Protein AF-A0A6G6WXG8-F1 (afdb_monomer_lite)

Foldseek 3Di:
DDPVLLVVLLVVQLPPPLQDPLQDSLNSSVLLSLQLVVCVVPDDSVCSNVVSNVLSNLLSCQQVPPPPDPAPHHLDHDAPDDDDPVLVVVVNVPSSLSSLLSSLLCSVPVCLSDPVCRQLSSLFSNLLQLLLSCLFPQQAPVPQQLEAALVVQVPDDDDLVRHLFDAAPVLRQQWDDDDSHNDKIFGDDPPPDDRQLVVNLVSSSDHDPRNVRHGHDAFQLSSLSSSLVSCSRFQPSRLQSSLQCVVDVQASIRGRCVVPVQADRRRHGQPDPQDQKHKDFAFQLSDGRSKWWKFAWFQCCCQLQVVDDPRTFTWTFRHQFSSDLCDQRGTWTGTRNDNHTGRSNVVRVQSLLVQQQSLQVVLFVLVVVLVCVLVVNPPADPVQWDWDWDWDQDPVGDTFIKIKIKGQAKDKGANSNDDDDPPDDGDIDIDRTFMKMDGVVQQKIWTADPPQRDPVSDVVVPPSSTNIKHFQDDDDDDSRSSPLQRIWGWGQGPLARDIDTHSQLPDPPRHGDGDDPVSTRPPGTDDPDSPRSGHTIMRGDSDPDPVNVVSSCSSRSGPD

Secondary structure (DSSP, 8-state):
--HHHHHHHHHHHHT-TTS-TTS-HHHHHHHHHHHHHHHTTTS-HHHHHHHHHHHHHHHHHHHS--TTS--S-STTPPPSS---HHHHHHHTT-HHHHHHHHHHHHHH-GGGGSGGGHHHHHHHHHHHHHHHHHIIIIISSGGGSSEE-GGG-TT----SSS-SSB--GGGTTTEEE-SSSS--EEE---TTS---HHHHHHGGG---SSGGGSEE--HHHHHHHHHHHHGGGSTTHHHHHHHHHTT-TTTT-B--TTT-TT--GGG--TT-TT-SEEEEEE-GGG--TT-EEEEEPPTTHHHH-TT-S-SEEEEEEEE-TTS-TTSTTS-EEEETT-SS-B-HHHHHHHHHHHHHHHHHHHHHHHHHHHHHHHTTS-SS-GGGEEEEEEEEE-TTS-EEEEEEEEE---EEEE-SSSPPPTTSPPPEEEES-EEEEEEGGGTEEEEPPTT--SHHHHHHH-TTSSEEEEE-S---SGGGGG-GGGEEEEEE-TTTSSEEEE-TT-SGGGPPPPP-GGGS-SS-B--SSTT-SSEEEEEE-----HHHHHHHHHTTSS--

pLDDT: mean 89.08, std 9.15, range [48.41, 98.25]

Radius of gyration: 27.1 Å; chains: 1; bounding box: 72×54×83 Å

Structure (mmCIF, N/CA/C/O backbone):
data_AF-A0A6G6WXG8-F1
#
_entry.id   AF-A0A6G6WXG8-F1
#
loop_
_atom_site.group_PDB
_atom_site.id
_atom_site.type_symbol
_atom_site.label_atom_id
_atom_site.label_alt_id
_atom_site.label_comp_id
_atom_site.label_asym_id
_atom_site.la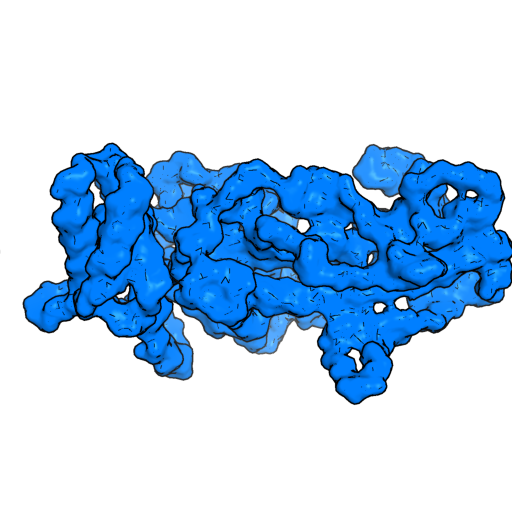bel_entity_id
_atom_site.label_seq_id
_atom_site.pdbx_PDB_ins_code
_atom_site.Cartn_x
_atom_site.Cartn_y
_atom_site.Cartn_z
_atom_site.occupancy
_atom_site.B_iso_or_equiv
_atom_site.auth_seq_id
_atom_site.auth_comp_id
_atom_site.auth_asym_id
_atom_site.auth_atom_id
_atom_site.pdbx_PDB_model_num
ATOM 1 N N . MET A 1 1 ? -34.156 3.668 4.119 1.00 85.31 1 MET A N 1
ATOM 2 C CA . MET A 1 1 ? -34.151 5.116 4.406 1.00 85.31 1 MET A CA 1
ATOM 3 C C . MET A 1 1 ? -34.259 5.897 3.103 1.00 85.31 1 MET A C 1
ATOM 5 O O . MET A 1 1 ? -33.515 5.619 2.166 1.00 85.31 1 MET A O 1
ATOM 9 N N . ASP A 1 2 ? -35.180 6.856 3.045 1.00 89.88 2 ASP A N 1
ATOM 10 C CA . ASP A 1 2 ? -35.321 7.792 1.924 1.00 89.88 2 ASP A CA 1
ATOM 11 C C . ASP A 1 2 ? -34.064 8.678 1.736 1.00 89.88 2 ASP A C 1
ATOM 13 O O . ASP A 1 2 ? -33.467 9.156 2.705 1.00 89.88 2 ASP A O 1
ATOM 17 N N . LYS A 1 3 ? -33.656 8.925 0.480 1.00 92.44 3 LYS A N 1
ATOM 18 C CA . LYS A 1 3 ? -32.453 9.719 0.153 1.00 92.44 3 LYS A CA 1
ATOM 19 C C . LYS A 1 3 ? -32.582 11.172 0.611 1.00 92.44 3 LYS A C 1
ATOM 21 O O . LYS A 1 3 ? -31.589 11.754 1.053 1.00 92.44 3 LYS A O 1
ATOM 26 N N . LYS A 1 4 ? -33.782 11.758 0.507 1.00 94.19 4 LYS A N 1
ATOM 27 C CA . LYS A 1 4 ? -34.027 13.144 0.927 1.00 94.19 4 LYS A CA 1
ATOM 28 C C . LYS A 1 4 ? -33.955 13.251 2.449 1.00 94.19 4 LYS A C 1
ATOM 30 O O . LYS A 1 4 ? -33.238 14.118 2.942 1.00 94.19 4 LYS A O 1
ATOM 35 N N . LEU A 1 5 ? -34.585 12.324 3.175 1.00 93.50 5 LEU A N 1
ATOM 36 C CA . LEU A 1 5 ? -34.457 12.224 4.631 1.00 93.50 5 LEU A CA 1
ATOM 37 C C . LEU A 1 5 ? -32.989 12.107 5.067 1.00 93.50 5 LEU A C 1
ATOM 39 O O . LEU A 1 5 ? -32.547 12.892 5.906 1.00 93.50 5 LEU A O 1
ATOM 43 N N . ARG A 1 6 ? -32.208 11.199 4.459 1.00 95.56 6 ARG A N 1
ATOM 44 C CA . ARG A 1 6 ? -30.771 11.049 4.754 1.00 95.56 6 ARG A CA 1
ATOM 45 C C . ARG A 1 6 ? -30.021 12.369 4.580 1.00 95.56 6 ARG A C 1
ATOM 47 O O . ARG A 1 6 ? -29.302 12.784 5.483 1.00 95.56 6 ARG A O 1
ATOM 54 N N . ALA A 1 7 ? -30.194 13.040 3.440 1.00 96.12 7 ALA A N 1
ATOM 55 C CA . ALA A 1 7 ? -29.522 14.308 3.159 1.00 96.12 7 ALA A CA 1
ATOM 56 C C . ALA A 1 7 ? -29.902 15.404 4.172 1.00 96.12 7 ALA A C 1
ATOM 58 O O . ALA A 1 7 ? -29.026 16.119 4.660 1.00 96.12 7 ALA A O 1
ATOM 59 N N . THR A 1 8 ? -31.185 15.499 4.537 1.00 96.69 8 THR A N 1
ATOM 60 C CA . THR A 1 8 ? -31.667 16.437 5.560 1.00 96.69 8 THR A CA 1
ATOM 61 C C . THR A 1 8 ? -31.042 16.157 6.925 1.00 96.69 8 THR A C 1
ATOM 63 O O . THR A 1 8 ? -30.572 17.089 7.577 1.00 96.69 8 THR A O 1
ATOM 66 N N . LEU A 1 9 ? -30.996 14.893 7.357 1.00 96.75 9 LEU A N 1
ATOM 67 C CA . LEU A 1 9 ? -30.418 14.524 8.650 1.00 96.75 9 LEU A CA 1
ATOM 68 C C . LEU A 1 9 ? -28.903 14.741 8.691 1.00 96.75 9 LEU A C 1
ATOM 70 O O . LEU A 1 9 ? -28.409 15.280 9.679 1.00 96.75 9 LEU A O 1
ATOM 74 N N . VAL A 1 10 ? -28.179 14.409 7.616 1.00 97.12 10 VAL A N 1
ATOM 75 C CA . VAL A 1 10 ? -26.739 14.697 7.505 1.00 97.12 10 VAL A CA 1
ATOM 76 C C . VAL A 1 10 ? -26.479 16.190 7.660 1.00 97.12 10 VAL A C 1
ATOM 78 O O . VAL A 1 10 ? -25.696 16.570 8.524 1.00 97.12 10 VAL A O 1
ATOM 81 N N . ALA A 1 11 ? -27.173 17.037 6.894 1.00 96.19 11 ALA A N 1
ATOM 82 C CA . ALA A 1 11 ? -26.998 18.487 6.963 1.00 96.19 11 ALA A CA 1
ATOM 83 C C . ALA A 1 11 ? -27.359 19.063 8.342 1.00 96.19 11 ALA A C 1
ATOM 85 O O . ALA A 1 11 ? -26.694 19.974 8.830 1.00 96.19 11 ALA A O 1
ATOM 86 N N . LYS A 1 12 ? -28.404 18.526 8.984 1.00 95.56 12 LYS A N 1
ATOM 87 C CA . LYS A 1 12 ? -28.877 18.980 10.298 1.00 95.56 12 LYS A CA 1
ATOM 88 C C . LYS A 1 12 ? -27.927 18.594 11.430 1.00 95.56 12 LYS A C 1
ATOM 90 O O . LYS A 1 12 ? -27.700 19.400 12.328 1.00 95.56 12 LYS A O 1
ATOM 95 N N . LEU A 1 13 ? -27.425 17.361 11.433 1.00 95.88 13 LEU A N 1
ATOM 96 C CA . LEU A 1 13 ? -26.628 16.836 12.543 1.00 95.88 13 LEU A CA 1
ATOM 97 C C . LEU A 1 13 ? -25.137 17.167 12.398 1.00 95.88 13 LEU A C 1
ATOM 99 O O . LEU A 1 13 ? -24.476 17.338 13.413 1.00 95.88 13 LEU A O 1
ATOM 103 N N . SER A 1 14 ? -24.597 17.315 11.183 1.00 94.56 14 SER A N 1
ATOM 104 C CA . SER A 1 14 ? -23.160 17.581 10.973 1.00 94.56 14 SER A CA 1
ATOM 105 C C . SER A 1 14 ? -22.707 18.980 11.412 1.00 94.56 14 SER A C 1
ATOM 107 O O . SER A 1 14 ? -21.528 19.193 11.698 1.00 94.56 14 SER A O 1
ATOM 109 N N . VAL A 1 15 ? -23.635 19.937 11.490 1.00 91.44 15 VAL A N 1
ATOM 110 C CA . VAL A 1 15 ? -23.384 21.312 11.957 1.00 91.44 15 VAL A CA 1
ATOM 111 C C . VAL A 1 15 ? -23.604 21.488 13.460 1.00 91.44 15 VAL A C 1
ATOM 113 O O . VAL A 1 15 ? -23.505 22.605 13.969 1.00 91.44 15 VAL A O 1
ATOM 116 N N . ASP A 1 16 ? -23.908 20.406 14.182 1.00 84.00 16 ASP A N 1
ATOM 117 C CA . ASP A 1 16 ? -24.093 20.457 15.627 1.00 84.00 16 ASP A CA 1
ATOM 118 C C . ASP A 1 16 ? -22.809 20.976 16.298 1.00 84.00 16 ASP A C 1
ATOM 120 O O . ASP A 1 16 ? -21.704 20.474 16.065 1.00 84.00 16 ASP A O 1
ATOM 124 N N . LYS A 1 17 ? -22.955 22.004 17.144 1.00 82.62 17 LYS A N 1
ATOM 125 C CA . LYS A 1 17 ? -21.845 22.621 17.889 1.00 82.62 17 LYS A CA 1
ATOM 126 C C . LYS A 1 17 ? -21.168 21.644 18.850 1.00 82.62 17 LYS A C 1
ATOM 128 O O . LYS A 1 17 ? -20.107 21.962 19.374 1.00 82.62 17 LYS A O 1
ATOM 133 N N . LYS A 1 18 ? -21.778 20.482 19.090 1.00 82.56 18 LYS A N 1
ATOM 134 C CA . LYS A 1 18 ? -21.194 19.403 19.880 1.00 82.56 18 LYS A CA 1
ATOM 135 C C . LYS A 1 18 ? -20.029 18.703 19.194 1.00 82.56 18 LYS A C 1
ATOM 137 O O . LYS A 1 18 ? -19.274 18.058 19.895 1.00 82.56 18 LYS A O 1
ATOM 142 N N . PHE A 1 19 ? -19.844 18.793 17.880 1.00 91.31 19 PHE A N 1
ATOM 143 C CA . PHE A 1 19 ? -18.628 18.235 17.285 1.00 91.31 19 PHE A CA 1
ATOM 144 C C . PHE A 1 19 ? -17.387 19.032 17.697 1.00 91.31 19 PHE A C 1
ATOM 146 O O . PHE A 1 19 ? -17.404 20.264 17.711 1.00 91.31 19 PHE A O 1
ATOM 153 N N . ASP A 1 20 ? -16.283 18.324 17.935 1.00 90.62 20 ASP A N 1
ATOM 154 C CA . ASP A 1 20 ? -14.981 18.950 18.164 1.00 90.62 20 ASP A CA 1
ATOM 155 C C . ASP A 1 20 ? -14.579 19.808 16.951 1.00 90.62 20 ASP A C 1
ATOM 157 O O . ASP A 1 20 ? -14.763 19.419 15.790 1.00 90.62 20 ASP A O 1
ATOM 161 N N . SER A 1 21 ? -14.060 21.008 17.216 1.00 89.19 21 SER A N 1
ATOM 162 C CA . SER A 1 21 ? -13.708 21.994 16.190 1.00 89.19 21 SER A CA 1
ATOM 163 C C . SER A 1 21 ? -12.593 21.529 15.255 1.00 89.19 21 SER A C 1
ATOM 165 O O . SER A 1 21 ? -12.547 21.982 14.113 1.00 89.19 21 SER A O 1
ATOM 167 N N . THR A 1 22 ? -11.740 20.605 15.699 1.00 89.75 22 THR A N 1
ATOM 168 C CA . THR A 1 22 ? -10.679 20.001 14.880 1.00 89.75 22 THR A CA 1
ATOM 169 C C . THR A 1 22 ? -11.221 18.965 13.893 1.00 89.75 22 THR A C 1
ATOM 171 O O . THR A 1 22 ? -10.592 18.698 12.869 1.00 89.75 22 THR A O 1
ATOM 174 N N . TYR A 1 23 ? -12.418 18.419 14.136 1.00 93.12 23 TYR A N 1
ATOM 175 C CA . TYR A 1 23 ? -13.069 17.500 13.210 1.00 93.12 23 TYR A CA 1
ATOM 176 C C . TYR A 1 23 ? -13.749 18.291 12.092 1.00 93.12 23 TYR A C 1
ATOM 178 O O . TYR A 1 23 ? -14.739 18.985 12.327 1.00 93.12 23 TYR A O 1
ATOM 186 N N . SER A 1 24 ? -13.211 18.217 10.874 1.00 92.31 24 SER A N 1
ATOM 187 C CA . SER A 1 24 ? -13.678 19.024 9.739 1.00 92.31 24 SER A CA 1
ATOM 188 C C . SER A 1 24 ? -15.162 18.797 9.416 1.00 92.31 24 SER A C 1
ATOM 190 O O . SER A 1 24 ? -15.701 17.713 9.632 1.00 92.31 24 SER A O 1
ATOM 192 N N . VAL A 1 25 ? -15.833 19.795 8.824 1.00 93.44 25 VAL A N 1
ATOM 193 C CA . VAL A 1 25 ? -17.248 19.670 8.405 1.00 93.44 25 VAL A CA 1
ATOM 194 C C . VAL A 1 25 ? -17.463 18.453 7.498 1.00 93.44 25 VAL A C 1
ATOM 196 O O . VAL A 1 25 ? -18.435 17.726 7.672 1.00 93.44 25 VAL A O 1
ATOM 199 N N . LYS A 1 26 ? -16.528 18.175 6.580 1.00 94.06 26 LYS A N 1
ATOM 200 C CA . LYS A 1 26 ? -16.599 17.000 5.698 1.00 94.06 26 LYS A CA 1
ATOM 201 C C . LYS A 1 26 ? -16.492 15.683 6.452 1.00 94.06 26 LYS A C 1
ATOM 203 O O . LYS A 1 26 ? -17.232 14.751 6.149 1.00 94.06 26 LYS A O 1
ATOM 208 N N . ASN A 1 27 ? -15.651 15.630 7.475 1.00 95.44 27 ASN A N 1
ATOM 209 C CA . ASN A 1 27 ? -15.571 14.465 8.339 1.00 95.44 27 ASN A CA 1
ATOM 210 C C . ASN A 1 27 ? -16.834 14.296 9.207 1.00 95.44 27 ASN A C 1
ATOM 212 O O . ASN A 1 27 ? -17.300 13.174 9.377 1.00 95.44 27 ASN A O 1
ATOM 216 N N . ARG A 1 28 ? -17.456 15.388 9.677 1.00 96.69 28 ARG A N 1
ATOM 217 C CA . ARG A 1 28 ? -18.747 15.343 10.397 1.00 96.69 28 ARG A CA 1
ATOM 218 C C . ARG A 1 28 ? -19.883 14.833 9.517 1.00 96.69 28 ARG A C 1
ATOM 220 O O . ARG A 1 28 ? -20.646 13.973 9.945 1.00 96.69 28 ARG A O 1
ATOM 227 N N . GLU A 1 29 ? -19.995 15.354 8.293 1.00 96.56 29 GLU A N 1
ATOM 228 C CA . GLU A 1 29 ? -20.978 14.900 7.299 1.00 96.56 29 GLU A CA 1
ATOM 229 C C . GLU A 1 29 ? -20.833 13.398 7.031 1.00 96.56 29 GLU A C 1
ATOM 231 O O . GLU A 1 29 ? -21.829 12.673 7.034 1.00 96.56 29 GLU A O 1
ATOM 236 N N . TRP A 1 30 ? -19.592 12.933 6.853 1.00 96.62 30 TRP A N 1
ATOM 237 C CA . TRP A 1 30 ? -19.285 11.516 6.691 1.00 96.62 30 TRP A CA 1
ATOM 238 C C . TRP A 1 30 ? -19.704 10.690 7.910 1.00 96.62 30 TRP A C 1
ATOM 240 O O . TRP A 1 30 ? -20.449 9.727 7.753 1.00 96.62 30 TRP A O 1
ATOM 250 N N . PHE A 1 31 ? -19.288 11.091 9.115 1.00 97.69 31 PHE A N 1
ATOM 251 C CA . PHE A 1 31 ? -19.588 10.365 10.350 1.00 97.69 31 PHE A CA 1
ATOM 252 C C . PHE A 1 31 ? -21.096 10.200 10.548 1.00 97.69 31 PHE A C 1
ATOM 254 O O . PHE A 1 31 ? -21.579 9.092 10.769 1.00 97.69 31 PHE A O 1
ATOM 261 N N . VAL A 1 32 ? -21.859 11.290 10.411 1.00 97.69 32 VAL A N 1
ATOM 262 C CA . VAL A 1 32 ? -23.323 11.241 10.513 1.00 97.69 32 VAL A CA 1
ATOM 263 C C . VAL A 1 32 ? -23.913 10.330 9.436 1.00 97.69 32 VAL A C 1
ATOM 265 O O . VAL A 1 32 ? -24.820 9.555 9.730 1.00 97.69 32 VAL A O 1
ATOM 268 N N . GLY A 1 33 ? -23.401 10.400 8.205 1.00 97.00 33 GLY A N 1
ATOM 269 C CA . GLY A 1 33 ? -23.805 9.507 7.121 1.00 97.00 33 GLY A CA 1
ATOM 270 C C . GLY A 1 33 ? -23.612 8.033 7.479 1.00 97.00 33 GLY A C 1
ATOM 271 O O . GLY A 1 33 ? -24.570 7.270 7.394 1.00 97.00 33 GLY A O 1
ATOM 272 N N . ALA A 1 34 ? -22.421 7.662 7.955 1.00 96.38 34 ALA A N 1
ATOM 273 C CA . ALA A 1 34 ? -22.091 6.297 8.362 1.00 96.38 34 ALA A CA 1
ATOM 274 C C . ALA A 1 34 ? -22.988 5.799 9.511 1.00 96.38 34 ALA A C 1
ATOM 276 O O . ALA A 1 34 ? -23.505 4.684 9.460 1.00 96.38 34 ALA A O 1
ATOM 277 N N . VAL A 1 35 ? -23.248 6.649 10.513 1.00 97.38 35 VAL A N 1
ATOM 278 C CA . VAL A 1 35 ? -24.170 6.333 11.618 1.00 97.38 35 VAL A CA 1
ATOM 279 C C . VAL A 1 35 ? -25.585 6.070 11.103 1.00 97.38 35 VAL A C 1
ATOM 281 O O . VAL A 1 35 ? -26.215 5.091 11.502 1.00 97.38 35 VAL A O 1
ATOM 284 N N . LEU A 1 36 ? -26.097 6.924 10.214 1.00 97.38 36 LEU A N 1
ATOM 285 C CA . LEU A 1 36 ? -27.433 6.755 9.641 1.00 97.38 36 LEU A CA 1
ATOM 286 C C . LEU A 1 36 ? -27.533 5.479 8.803 1.00 97.38 36 LEU A C 1
ATOM 288 O O . LEU A 1 36 ? -28.533 4.773 8.909 1.00 97.38 36 LEU A O 1
ATOM 292 N N . ASP A 1 37 ? -26.508 5.170 8.009 1.00 95.12 37 ASP A N 1
ATOM 293 C CA . ASP A 1 37 ? -26.482 3.974 7.167 1.00 95.12 37 ASP A CA 1
ATOM 294 C C . ASP A 1 37 ? -26.477 2.694 8.024 1.00 95.12 37 ASP A C 1
ATOM 296 O O . ASP A 1 37 ? -27.242 1.769 7.749 1.00 95.12 37 ASP A O 1
ATOM 300 N N . ALA A 1 38 ? -25.720 2.675 9.126 1.00 94.44 38 ALA A N 1
ATOM 301 C CA . ALA A 1 38 ? -25.723 1.567 10.082 1.00 94.44 38 ALA A CA 1
ATOM 302 C C . ALA A 1 38 ? -27.062 1.424 10.840 1.00 94.44 38 ALA A C 1
ATOM 304 O O . ALA A 1 38 ? -27.543 0.311 11.068 1.00 94.44 38 ALA A O 1
ATOM 305 N N . LEU A 1 39 ? -27.707 2.536 11.215 1.00 96.06 39 LEU A N 1
ATOM 306 C CA . LEU A 1 39 ? -28.997 2.517 11.919 1.00 96.06 39 LEU A CA 1
ATOM 307 C C . LEU A 1 39 ? -30.181 2.174 11.009 1.00 96.06 39 LEU A C 1
ATOM 309 O O . LEU A 1 39 ? -31.173 1.625 11.494 1.00 96.06 39 LEU A O 1
ATOM 313 N N . ALA A 1 40 ? -30.095 2.475 9.710 1.00 93.12 40 ALA A N 1
ATOM 314 C CA . ALA A 1 40 ? -31.187 2.292 8.755 1.00 93.12 40 ALA A CA 1
ATOM 315 C C . ALA A 1 40 ? -31.670 0.836 8.645 1.00 93.12 40 ALA A C 1
ATOM 317 O O . ALA A 1 40 ? -32.821 0.607 8.278 1.00 93.12 40 ALA A O 1
ATOM 318 N N . ALA A 1 41 ? -30.823 -0.140 8.984 1.00 89.19 41 ALA A N 1
ATOM 319 C CA . ALA A 1 41 ? -31.187 -1.556 8.991 1.00 89.19 41 ALA A CA 1
ATOM 320 C C . ALA A 1 41 ? -32.028 -1.978 10.214 1.00 89.19 41 ALA A C 1
ATOM 322 O O . ALA A 1 41 ? -32.664 -3.027 10.185 1.00 89.19 41 ALA A O 1
ATOM 323 N N . THR A 1 42 ? -32.023 -1.197 11.299 1.00 92.25 42 THR A N 1
ATOM 324 C CA . THR A 1 42 ? -32.548 -1.623 12.615 1.00 92.25 42 THR A CA 1
ATOM 325 C C . THR A 1 42 ? -33.467 -0.601 13.285 1.00 92.25 42 THR A C 1
ATOM 327 O O . THR A 1 42 ? -33.960 -0.825 14.392 1.00 92.25 42 THR A O 1
ATOM 330 N N . THR A 1 43 ? -33.691 0.552 12.655 1.00 93.31 43 THR A N 1
ATOM 331 C CA . THR A 1 43 ? -34.412 1.682 13.250 1.00 93.31 43 THR A CA 1
ATOM 332 C C . THR A 1 43 ? -35.414 2.257 12.257 1.00 93.31 43 THR A C 1
ATOM 334 O O . THR A 1 43 ? -35.076 2.485 11.099 1.00 93.31 43 THR A O 1
ATOM 337 N N . SER A 1 44 ? -36.643 2.516 12.714 1.00 91.44 44 SER A N 1
ATOM 338 C CA . SER A 1 44 ? -37.672 3.171 11.902 1.00 91.44 44 SER A CA 1
ATOM 339 C C . SER A 1 44 ? -37.280 4.606 11.550 1.00 91.44 44 SER A C 1
ATOM 341 O O . SER A 1 44 ? -36.635 5.287 12.348 1.00 91.44 44 SER A O 1
ATOM 343 N N . ASP A 1 45 ? -37.750 5.109 10.405 1.00 89.88 45 ASP A N 1
ATOM 344 C CA . ASP A 1 45 ? -37.447 6.472 9.943 1.00 89.88 45 ASP A CA 1
ATOM 345 C C . ASP A 1 45 ? -37.779 7.552 10.996 1.00 89.88 45 ASP A C 1
ATOM 347 O O . ASP A 1 45 ? -37.012 8.495 11.184 1.00 89.88 45 ASP A O 1
ATOM 351 N N . SER A 1 46 ? -38.865 7.375 11.759 1.00 90.25 46 SER A N 1
ATOM 352 C CA . SER A 1 46 ? -39.265 8.276 12.853 1.00 90.25 46 SER A CA 1
ATOM 353 C C . SER A 1 46 ? -38.298 8.295 14.046 1.00 90.25 46 SER A C 1
ATOM 355 O O . SER A 1 46 ? -38.248 9.283 14.775 1.00 90.25 46 SER A O 1
ATOM 357 N N . GLY A 1 47 ? -37.526 7.224 14.254 1.00 94.06 47 GLY A N 1
ATOM 358 C CA . GLY A 1 47 ? -36.549 7.097 15.338 1.00 94.06 47 GLY A CA 1
ATOM 359 C C . GLY A 1 47 ? -35.106 7.405 14.927 1.00 94.06 47 GLY A C 1
ATOM 360 O O . GLY A 1 47 ? -34.255 7.569 15.805 1.00 94.06 47 GLY A O 1
ATOM 361 N N . LEU A 1 48 ? -34.815 7.491 13.621 1.00 94.94 48 LEU A N 1
ATOM 362 C CA . LEU A 1 48 ? -33.449 7.650 13.107 1.00 94.94 48 LEU A CA 1
ATOM 363 C C . LEU A 1 48 ? -32.769 8.914 13.627 1.00 94.94 48 LEU A C 1
ATOM 365 O O . LEU A 1 48 ? -31.632 8.837 14.086 1.00 94.94 48 LEU A O 1
ATOM 369 N N . GLU A 1 49 ? -33.454 10.062 13.605 1.00 95.88 49 GLU A N 1
ATOM 370 C CA . GLU A 1 49 ? -32.853 11.316 14.073 1.00 95.88 49 GLU A CA 1
ATOM 371 C C . GLU A 1 49 ? -32.448 11.227 15.549 1.00 95.88 49 GLU A C 1
ATOM 373 O O . GLU A 1 49 ? -31.327 11.593 15.903 1.00 95.88 49 GLU A O 1
ATOM 378 N N . ALA A 1 50 ? -33.352 10.747 16.406 1.00 96.06 50 ALA A N 1
ATOM 379 C CA . ALA A 1 50 ? -33.118 10.678 17.843 1.00 96.06 50 ALA A CA 1
ATOM 380 C C . ALA A 1 50 ? -31.935 9.756 18.170 1.00 96.06 50 ALA A C 1
ATOM 382 O O . ALA A 1 50 ? -31.043 10.154 18.919 1.00 96.06 50 ALA A O 1
ATOM 383 N N . LYS A 1 51 ? -31.879 8.566 17.553 1.00 96.50 51 LYS A N 1
ATOM 384 C CA . LYS A 1 51 ? -30.767 7.626 17.751 1.00 96.50 51 LYS A CA 1
ATOM 385 C C . LYS A 1 51 ? -29.449 8.144 17.176 1.00 96.50 51 LYS A C 1
ATOM 387 O O . LYS A 1 51 ? -28.427 8.063 17.847 1.00 96.50 51 LYS A O 1
ATOM 392 N N . ALA A 1 52 ? -29.454 8.718 15.972 1.00 96.50 52 ALA A N 1
ATOM 393 C CA . ALA A 1 52 ? -28.240 9.282 15.383 1.00 96.50 52 ALA A CA 1
ATOM 394 C C . ALA A 1 52 ? -27.689 10.436 16.235 1.00 96.50 52 ALA A C 1
ATOM 396 O O . ALA A 1 52 ? -26.487 10.513 16.477 1.00 96.50 52 ALA A O 1
ATOM 397 N N . ARG A 1 53 ? -28.569 11.303 16.754 1.00 96.44 53 ARG A N 1
ATOM 398 C CA . ARG A 1 53 ? -28.191 12.382 17.674 1.00 96.44 53 ARG A CA 1
ATOM 399 C C . ARG A 1 53 ? -27.613 11.849 18.984 1.00 96.44 53 ARG A C 1
ATOM 401 O O . ARG A 1 53 ? -26.648 12.423 19.481 1.00 96.44 53 ARG A O 1
ATOM 408 N N . ASP A 1 54 ? -28.180 10.782 19.541 1.00 96.06 54 ASP A N 1
ATOM 409 C CA . ASP A 1 54 ? -27.638 10.124 20.734 1.00 96.06 54 ASP A CA 1
ATOM 410 C C . ASP A 1 54 ? -26.210 9.609 20.492 1.00 96.06 54 ASP A C 1
ATOM 412 O O . ASP A 1 54 ? -25.301 9.942 21.250 1.00 96.06 54 ASP A O 1
ATOM 416 N N . ILE A 1 55 ? -25.974 8.918 19.373 1.00 96.56 55 ILE A N 1
ATOM 417 C CA . ILE A 1 55 ? -24.634 8.448 18.990 1.00 96.56 55 ILE A CA 1
ATOM 418 C C . ILE A 1 55 ? -23.653 9.611 18.787 1.00 96.56 55 ILE A C 1
ATOM 420 O O . ILE A 1 55 ? -22.525 9.538 19.267 1.00 96.56 55 ILE A O 1
ATOM 424 N N . VAL A 1 56 ? -24.066 10.708 18.140 1.00 95.69 56 VAL A N 1
ATOM 425 C CA . VAL A 1 56 ? -23.232 11.920 18.006 1.00 95.69 56 VAL A CA 1
ATOM 426 C C . VAL A 1 56 ? -22.863 12.488 19.380 1.00 95.69 56 VAL A C 1
ATOM 428 O O . VAL A 1 56 ? -21.705 12.833 19.614 1.00 95.69 56 VAL A O 1
ATOM 431 N N . ASN A 1 57 ? -23.818 12.552 20.312 1.00 94.25 57 ASN A N 1
ATOM 432 C CA . ASN A 1 57 ? -23.563 13.039 21.668 1.00 94.25 57 ASN A CA 1
ATOM 433 C C . ASN A 1 57 ? -22.582 12.132 22.420 1.00 94.25 57 ASN A C 1
ATOM 435 O O . ASN A 1 57 ? -21.655 12.639 23.051 1.00 94.25 57 ASN A O 1
ATOM 439 N N . LYS A 1 58 ? -22.774 10.810 22.336 1.00 94.06 58 LYS A N 1
ATOM 440 C CA . LYS A 1 58 ? -21.888 9.811 22.944 1.00 94.06 58 LYS A CA 1
ATOM 441 C C . LYS A 1 58 ? -20.482 9.896 22.363 1.00 94.06 58 LYS A C 1
ATOM 443 O O . LYS A 1 58 ? -19.522 9.975 23.120 1.00 94.06 58 LYS A O 1
ATOM 448 N N . ALA A 1 59 ? -20.354 9.977 21.039 1.00 94.00 59 ALA A N 1
ATOM 449 C CA . ALA A 1 59 ? -19.068 10.146 20.370 1.00 94.00 59 ALA A CA 1
ATOM 450 C C . ALA A 1 59 ? -18.360 11.433 20.811 1.00 94.00 59 ALA A C 1
ATOM 452 O O . ALA A 1 59 ? -17.184 11.389 21.160 1.00 94.00 59 ALA A O 1
ATOM 453 N N . ASN A 1 60 ? -19.072 12.561 20.900 1.00 92.50 60 ASN A N 1
ATOM 454 C CA . ASN A 1 60 ? -18.474 13.777 21.443 1.00 92.50 60 ASN A CA 1
ATOM 455 C C . ASN A 1 60 ? -18.061 13.618 22.914 1.00 92.50 60 ASN A C 1
ATOM 457 O O . ASN A 1 60 ? -17.001 14.102 23.287 1.00 92.50 60 ASN A O 1
ATOM 461 N N . ALA A 1 61 ? -18.836 12.919 23.744 1.00 90.69 61 ALA A N 1
ATOM 462 C CA . ALA A 1 61 ? -18.443 12.652 25.128 1.00 90.69 61 ALA A CA 1
ATOM 463 C C . ALA A 1 61 ? -17.162 11.796 25.231 1.00 90.69 61 ALA A C 1
ATOM 465 O O . ALA A 1 61 ? -16.438 11.925 26.211 1.00 90.69 61 ALA A O 1
ATOM 466 N N . ARG A 1 62 ? -16.836 10.978 24.216 1.00 90.56 62 ARG A N 1
ATOM 467 C CA . ARG A 1 62 ? -15.532 10.288 24.100 1.00 90.56 62 ARG A CA 1
ATOM 468 C C . ARG A 1 62 ? -14.387 11.204 23.679 1.00 90.56 62 ARG A C 1
ATOM 470 O O . ARG A 1 62 ? -13.228 10.914 23.936 1.00 90.56 62 ARG A O 1
ATOM 477 N N . VAL A 1 63 ? -14.682 12.277 22.957 1.00 90.69 63 VAL A N 1
ATOM 478 C CA . VAL A 1 63 ? -13.663 13.243 22.525 1.00 90.69 63 VAL A CA 1
ATOM 479 C C . VAL A 1 63 ? -13.405 14.268 23.628 1.00 90.69 63 VAL A C 1
ATOM 481 O O . VAL A 1 63 ? -12.258 14.577 23.943 1.00 90.69 63 VAL A O 1
ATOM 484 N N . ASN A 1 64 ? -14.482 14.741 24.247 1.00 87.81 64 ASN A N 1
ATOM 485 C CA . ASN A 1 64 ? -14.527 15.786 25.258 1.00 87.81 64 ASN A CA 1
ATOM 486 C C . ASN A 1 64 ? -15.230 15.252 26.521 1.00 87.81 64 ASN A C 1
ATOM 488 O O . ASN A 1 64 ? -16.373 15.638 26.795 1.00 87.81 64 ASN A O 1
ATOM 492 N N . PRO A 1 65 ? -14.593 14.336 27.276 1.00 80.94 65 PRO A N 1
ATOM 493 C CA . PRO A 1 65 ? -15.183 13.766 28.476 1.00 80.94 65 PRO A CA 1
ATOM 494 C C . PRO A 1 65 ? -15.430 14.865 29.518 1.00 80.94 65 PRO A C 1
ATOM 496 O O . PRO A 1 65 ? -14.591 15.756 29.685 1.00 80.94 65 PRO A O 1
ATOM 499 N N . PRO A 1 66 ? -16.558 14.830 30.250 1.00 73.19 66 PRO A N 1
ATOM 500 C CA . PRO A 1 66 ? -16.794 15.783 31.323 1.00 73.19 66 PRO A CA 1
ATOM 501 C C . PRO A 1 66 ? -15.711 15.640 32.396 1.00 73.19 66 PRO A C 1
ATOM 503 O O . PRO A 1 66 ? -15.405 14.524 32.825 1.00 73.19 66 PRO A O 1
ATOM 506 N N . THR A 1 67 ? -15.196 16.767 32.891 1.00 66.25 67 THR A N 1
ATOM 507 C CA . THR A 1 67 ? -14.096 16.864 33.874 1.00 66.25 67 THR A CA 1
ATOM 508 C C . THR A 1 67 ? -14.310 16.062 35.162 1.00 66.25 67 THR A C 1
ATOM 510 O O . THR A 1 67 ? -13.361 15.805 35.894 1.00 66.25 67 THR A O 1
ATOM 513 N N . ASN A 1 68 ? -15.543 15.637 35.434 1.00 60.41 68 ASN A N 1
ATOM 514 C CA . ASN A 1 68 ? -15.960 15.058 36.707 1.00 60.41 68 ASN A CA 1
ATOM 515 C C . ASN A 1 68 ? -16.146 13.529 36.636 1.00 60.41 68 ASN A C 1
ATOM 517 O O . ASN A 1 68 ? -16.597 12.931 37.606 1.00 60.41 68 ASN A O 1
ATOM 521 N N . THR A 1 69 ? -15.886 12.897 35.485 1.00 54.91 69 THR A N 1
ATOM 522 C CA . THR A 1 69 ? -16.326 11.509 35.221 1.00 54.91 69 THR A CA 1
ATOM 523 C C . THR A 1 69 ? -15.264 10.436 35.436 1.00 54.91 69 THR A C 1
ATOM 525 O O . THR A 1 69 ? -15.595 9.258 35.376 1.00 54.91 69 THR A O 1
ATOM 528 N N . GLY A 1 70 ? -13.995 10.801 35.660 1.00 53.19 70 GLY A N 1
ATOM 529 C CA . GLY A 1 70 ? -12.900 9.823 35.739 1.00 53.19 70 GLY A CA 1
ATOM 530 C C . GLY A 1 70 ? -12.730 8.969 34.470 1.00 53.19 70 GLY A C 1
ATOM 531 O O . GLY A 1 70 ? -12.021 7.968 34.506 1.00 53.19 70 GLY A O 1
ATOM 532 N N . ALA A 1 71 ? -13.388 9.339 33.364 1.00 52.88 71 ALA A N 1
ATOM 533 C CA . ALA A 1 71 ? -13.469 8.535 32.155 1.00 52.88 71 ALA A CA 1
ATOM 534 C C . ALA A 1 71 ? -12.125 8.488 31.416 1.00 52.88 71 ALA A C 1
ATOM 536 O O . ALA A 1 71 ? -11.567 9.519 31.027 1.00 52.88 71 ALA A O 1
ATOM 537 N N . THR A 1 72 ? -11.635 7.276 31.158 1.00 55.84 72 THR A N 1
ATOM 538 C CA . THR A 1 72 ? -10.502 7.004 30.270 1.00 55.84 72 THR A CA 1
ATOM 539 C C . THR A 1 72 ? -10.975 6.942 28.820 1.00 55.84 72 THR A C 1
ATOM 541 O O . THR A 1 72 ? -11.172 5.882 28.246 1.00 55.84 72 THR A O 1
ATOM 544 N N . ALA A 1 73 ? -11.200 8.119 28.241 1.00 59.47 73 ALA A N 1
ATOM 545 C CA . ALA A 1 73 ? -10.844 8.472 26.866 1.00 59.47 73 ALA A CA 1
ATOM 546 C C . ALA A 1 73 ? -11.381 9.879 26.603 1.00 59.47 73 ALA A C 1
ATOM 548 O O . ALA A 1 73 ? -12.586 10.085 26.495 1.00 59.47 73 ALA A O 1
ATOM 549 N N . GLY A 1 74 ? -10.465 10.839 26.534 1.00 71.50 74 GLY A N 1
ATOM 550 C CA . GLY A 1 74 ? -10.663 12.065 25.775 1.00 71.50 74 GLY A CA 1
ATOM 551 C C . GLY A 1 74 ? -9.832 12.011 24.505 1.00 71.50 74 GLY A C 1
ATOM 552 O O . GLY A 1 74 ? -9.120 11.035 24.254 1.00 71.50 74 GLY A O 1
ATOM 553 N N . ARG A 1 75 ? -9.830 13.104 23.743 1.00 78.62 75 ARG A N 1
ATOM 554 C CA . ARG A 1 75 ? -8.921 13.280 22.601 1.00 78.62 75 ARG A CA 1
ATOM 555 C C . ARG A 1 75 ? -7.437 13.192 22.965 1.00 78.62 75 ARG A C 1
ATOM 557 O O . ARG A 1 75 ? -6.622 13.154 22.059 1.00 78.62 75 ARG A O 1
ATOM 564 N N . ASP A 1 76 ? -7.094 13.142 24.253 1.00 78.06 76 ASP A N 1
ATOM 565 C CA . ASP A 1 76 ? -5.728 13.083 24.772 1.00 78.06 76 ASP A CA 1
ATOM 566 C C . ASP A 1 76 ? -5.356 11.730 25.398 1.00 78.06 76 ASP A C 1
ATOM 568 O O . ASP A 1 76 ? -4.715 11.657 26.450 1.00 78.06 76 ASP A O 1
ATOM 572 N N . PHE A 1 77 ? -5.768 10.630 24.762 1.00 83.56 77 PHE A N 1
ATOM 573 C CA . PHE A 1 77 ? -5.347 9.295 25.184 1.00 83.56 77 PHE A CA 1
ATOM 574 C C . PHE A 1 77 ? -3.836 9.092 24.979 1.00 83.56 77 PHE A C 1
ATOM 576 O O . PHE A 1 77 ? -3.253 9.542 23.994 1.00 83.56 77 PHE A O 1
ATOM 583 N N . LYS A 1 78 ? -3.199 8.386 25.920 1.00 81.88 78 LYS A N 1
ATOM 584 C CA . LYS A 1 78 ? -1.770 8.051 25.867 1.00 81.88 78 LYS A CA 1
ATOM 585 C C . LYS A 1 78 ? -1.556 6.656 25.297 1.00 81.88 78 LYS A C 1
ATOM 587 O O . LYS A 1 78 ? -2.300 5.733 25.631 1.00 81.88 78 LYS A O 1
ATOM 592 N N . LEU A 1 79 ? -0.514 6.504 24.487 1.00 84.69 79 LEU A N 1
ATOM 593 C CA . LEU A 1 79 ? -0.035 5.196 24.055 1.00 84.69 79 LEU A CA 1
ATOM 594 C C . LEU A 1 79 ? 0.824 4.535 25.131 1.00 84.69 79 LEU A C 1
ATOM 596 O O . LEU A 1 79 ? 1.433 5.211 25.960 1.00 84.69 79 LEU A O 1
ATOM 600 N N . ARG A 1 80 ? 0.916 3.204 25.074 1.00 83.94 80 ARG A N 1
ATOM 601 C CA . ARG A 1 80 ? 1.920 2.420 25.813 1.00 83.94 80 ARG A CA 1
ATOM 602 C C . ARG A 1 80 ? 3.268 2.366 25.078 1.00 83.94 80 ARG A C 1
ATOM 604 O O . ARG A 1 80 ? 4.184 1.669 25.503 1.00 83.94 80 ARG A O 1
ATOM 611 N N . LEU A 1 81 ? 3.388 3.082 23.961 1.00 80.88 81 LEU A N 1
ATOM 612 C CA . LEU A 1 81 ? 4.627 3.308 23.226 1.00 80.88 81 LEU A CA 1
ATOM 613 C C . LEU A 1 81 ? 5.482 4.360 23.945 1.00 80.88 81 LEU A C 1
ATOM 615 O O . LEU A 1 81 ? 5.014 5.472 24.183 1.00 80.88 81 LEU A O 1
ATOM 619 N N . ALA A 1 82 ? 6.735 4.022 24.250 1.00 75.75 82 ALA A N 1
ATOM 620 C CA . ALA A 1 82 ? 7.733 5.022 24.606 1.00 75.75 82 ALA A CA 1
ATOM 621 C C . ALA A 1 82 ? 8.177 5.727 23.319 1.00 75.75 82 ALA A C 1
ATOM 623 O O . ALA A 1 82 ? 8.754 5.091 22.441 1.00 75.75 82 ALA A O 1
ATOM 624 N N . LEU A 1 83 ? 7.844 7.008 23.199 1.00 71.12 83 LEU A N 1
ATOM 625 C CA . LEU A 1 83 ? 8.246 7.855 22.081 1.00 71.12 83 LEU A CA 1
ATOM 626 C C . LEU A 1 83 ? 9.473 8.672 22.478 1.00 71.12 83 LEU A C 1
ATOM 628 O O . LEU A 1 83 ? 9.596 9.075 23.637 1.00 71.12 83 LEU A O 1
ATOM 632 N N . ASP A 1 84 ? 10.337 8.975 21.512 1.00 74.38 84 ASP A N 1
ATOM 633 C CA . ASP A 1 84 ? 11.389 9.968 21.716 1.00 74.38 84 ASP A CA 1
ATOM 634 C C . ASP A 1 84 ? 10.777 11.325 22.076 1.00 74.38 84 ASP A C 1
ATOM 636 O O . ASP A 1 84 ? 9.728 11.706 21.555 1.00 74.38 84 ASP A O 1
ATOM 640 N N . ALA A 1 85 ? 11.447 12.098 22.934 1.00 73.31 85 ALA A N 1
ATOM 641 C CA . ALA A 1 85 ? 10.911 13.361 23.456 1.00 73.31 85 ALA A CA 1
ATOM 642 C C . ALA A 1 85 ? 10.522 14.366 22.350 1.00 73.31 85 ALA A C 1
ATOM 644 O O . ALA A 1 85 ? 9.561 15.125 22.493 1.00 73.31 85 ALA A O 1
ATOM 645 N N . ALA A 1 86 ? 11.250 14.359 21.228 1.00 68.44 86 ALA A N 1
ATOM 646 C CA . ALA A 1 86 ? 10.925 15.176 20.062 1.00 68.44 86 ALA A CA 1
ATOM 647 C C . ALA A 1 86 ? 9.609 14.728 19.406 1.00 68.44 86 ALA A C 1
ATOM 649 O O . ALA A 1 86 ? 8.740 15.562 19.143 1.00 68.44 86 ALA A O 1
ATOM 650 N N . ILE A 1 87 ? 9.432 13.417 19.209 1.00 73.31 87 ILE A N 1
ATOM 651 C CA . ILE A 1 87 ? 8.205 12.833 18.660 1.00 73.31 87 ILE A CA 1
ATOM 652 C C . ILE A 1 87 ? 7.043 13.081 19.620 1.00 73.31 87 ILE A C 1
ATOM 654 O O . ILE A 1 87 ? 5.985 13.517 19.184 1.00 73.31 87 ILE A O 1
ATOM 658 N N . GLU A 1 88 ? 7.246 12.914 20.928 1.00 72.75 88 GLU A N 1
ATOM 659 C CA . GLU A 1 88 ? 6.227 13.179 21.947 1.00 72.75 88 GLU A CA 1
ATOM 660 C C . GLU A 1 88 ? 5.706 14.628 21.881 1.00 72.75 88 GLU A C 1
ATOM 662 O O . GLU A 1 88 ? 4.509 14.881 22.023 1.00 72.75 88 GLU A O 1
ATOM 667 N N . MET A 1 89 ? 6.579 15.604 21.612 1.00 68.94 89 MET A N 1
ATOM 668 C CA . MET A 1 89 ? 6.166 17.000 21.455 1.00 68.94 89 MET A CA 1
ATOM 669 C C . MET A 1 89 ? 5.301 17.227 20.203 1.00 68.94 89 MET A C 1
ATOM 671 O O . MET A 1 89 ? 4.355 18.021 20.260 1.00 68.94 89 MET A O 1
ATOM 675 N N . PHE A 1 90 ? 5.616 16.574 19.081 1.00 68.88 90 PHE A N 1
ATOM 676 C CA . PHE A 1 90 ? 4.800 16.643 17.862 1.00 68.88 90 PHE A CA 1
ATOM 677 C C . PHE A 1 90 ? 3.471 15.903 18.032 1.00 68.88 90 PHE A C 1
ATOM 679 O O . PHE A 1 90 ? 2.415 16.432 17.693 1.00 68.88 90 PHE A O 1
ATOM 686 N N . GLU A 1 91 ? 3.523 14.728 18.644 1.00 72.19 91 GLU A N 1
ATOM 687 C CA . GLU A 1 91 ? 2.394 13.859 18.954 1.00 72.19 91 GLU A CA 1
ATOM 688 C C . GLU A 1 91 ? 1.339 14.584 19.800 1.00 72.19 91 GLU A C 1
ATOM 690 O O . GLU A 1 91 ? 0.162 14.605 19.442 1.00 72.19 91 GLU A O 1
ATOM 695 N N . ARG A 1 92 ? 1.761 15.292 20.856 1.00 66.44 92 ARG A N 1
ATOM 696 C CA . ARG A 1 92 ? 0.859 16.089 21.706 1.00 66.44 92 ARG A CA 1
ATOM 697 C C . ARG A 1 92 ? 0.133 17.205 20.953 1.00 66.44 92 ARG A C 1
ATOM 699 O O . ARG A 1 92 ? -0.888 17.693 21.433 1.00 66.44 92 ARG A O 1
ATOM 706 N N . LYS A 1 93 ? 0.655 17.641 19.803 1.00 67.94 93 LYS A N 1
ATOM 707 C CA . LYS A 1 93 ? 0.034 18.673 18.960 1.00 67.94 93 LYS A CA 1
ATOM 708 C C . LYS A 1 93 ? -0.915 18.081 17.915 1.00 67.94 93 LYS A C 1
ATOM 710 O O . LYS A 1 93 ? -1.777 18.812 17.426 1.00 67.94 93 LYS A O 1
ATOM 715 N N . ASP A 1 94 ? -0.833 16.782 17.621 1.00 79.06 94 ASP A N 1
ATOM 716 C CA . ASP A 1 94 ? -1.670 16.110 16.618 1.00 79.06 94 ASP A CA 1
ATOM 717 C C . ASP A 1 94 ? -3.044 15.682 17.166 1.00 79.06 94 ASP A C 1
ATOM 719 O O . ASP A 1 94 ? -3.486 14.530 17.116 1.00 79.06 94 ASP A O 1
ATOM 723 N N . THR A 1 95 ? -3.750 16.667 17.715 1.00 81.88 95 THR A N 1
ATOM 724 C CA . THR A 1 95 ? -5.105 16.497 18.252 1.00 81.88 95 THR A CA 1
ATOM 725 C C . THR A 1 95 ? -6.105 16.087 17.169 1.00 81.88 95 THR A C 1
ATOM 727 O O . THR A 1 95 ? -7.003 15.289 17.435 1.00 81.88 95 THR A O 1
ATOM 730 N N . ALA A 1 96 ? -5.925 16.563 15.934 1.00 88.38 96 ALA A N 1
ATOM 731 C CA . ALA A 1 96 ? -6.815 16.257 14.819 1.00 88.38 96 ALA A CA 1
ATOM 732 C C . ALA A 1 96 ? -6.831 14.756 14.491 1.00 88.38 96 ALA A C 1
ATOM 734 O O . ALA A 1 96 ? -7.914 14.176 14.383 1.00 88.38 96 ALA A O 1
ATOM 735 N N . ARG A 1 97 ? -5.665 14.093 14.406 1.00 91.19 97 ARG A N 1
ATOM 736 C CA . ARG A 1 97 ? -5.600 12.650 14.116 1.00 91.19 97 ARG A CA 1
ATOM 737 C C . ARG A 1 97 ? -6.298 11.818 15.192 1.00 91.19 97 ARG A C 1
ATOM 739 O O . ARG A 1 97 ? -7.053 10.901 14.868 1.00 91.19 97 ARG A O 1
ATOM 746 N N . ARG A 1 98 ? -6.089 12.137 16.473 1.00 91.88 98 ARG A N 1
ATOM 747 C CA . ARG A 1 98 ? -6.741 11.425 17.588 1.00 91.88 98 ARG A CA 1
ATOM 748 C C . ARG A 1 98 ? -8.266 11.562 17.531 1.00 91.88 98 ARG A C 1
ATOM 750 O O . ARG A 1 98 ? -8.979 10.575 17.714 1.00 91.88 98 ARG A O 1
ATOM 757 N N . VAL A 1 99 ? -8.766 12.754 17.206 1.00 94.00 99 VAL A N 1
ATOM 758 C CA . VAL A 1 99 ? -10.200 13.001 16.996 1.00 94.00 99 VAL A CA 1
ATOM 759 C C . VAL A 1 99 ? -10.736 12.197 15.806 1.00 94.00 99 VAL A C 1
ATOM 761 O O . VAL A 1 99 ? -11.781 11.555 15.927 1.00 94.00 99 VAL A O 1
ATOM 764 N N . GLU A 1 100 ? -10.013 12.157 14.681 1.00 95.44 100 GLU A N 1
ATOM 765 C CA . GLU A 1 100 ? -10.390 11.342 13.518 1.00 95.44 100 GLU A CA 1
ATOM 766 C C . GLU A 1 100 ? -10.487 9.848 13.846 1.00 95.44 100 GLU A C 1
ATOM 768 O O . GLU A 1 100 ? -11.425 9.187 13.397 1.00 95.44 100 GLU A O 1
ATOM 773 N N . ILE A 1 101 ? -9.567 9.325 14.658 1.00 96.19 101 ILE A N 1
ATOM 774 C CA . ILE A 1 101 ? -9.573 7.924 15.096 1.00 96.19 101 ILE A CA 1
ATOM 775 C C . ILE A 1 101 ? -10.782 7.614 15.976 1.00 96.19 101 ILE A C 1
ATOM 777 O O . ILE A 1 101 ? -11.414 6.579 15.773 1.00 96.19 101 ILE A O 1
ATOM 781 N N . ILE A 1 102 ? -11.117 8.484 16.933 1.00 95.94 102 ILE A N 1
ATOM 782 C CA . ILE A 1 102 ? -12.255 8.274 17.841 1.00 95.94 102 ILE A CA 1
ATOM 783 C C . ILE A 1 102 ? -13.564 8.196 17.051 1.00 95.94 102 ILE A C 1
ATOM 785 O O . ILE A 1 102 ? -14.294 7.207 17.158 1.00 95.94 102 ILE A O 1
ATOM 789 N N . TYR A 1 103 ? -13.844 9.205 16.220 1.00 97.06 103 TYR A N 1
ATOM 790 C CA . TYR A 1 103 ? -15.047 9.202 15.387 1.00 97.06 103 TYR A CA 1
ATOM 791 C C . TYR A 1 103 ? -15.025 8.053 14.371 1.00 97.06 103 TYR A C 1
ATOM 793 O O . TYR A 1 103 ? -16.054 7.419 14.150 1.00 97.06 103 TYR A O 1
ATOM 801 N N . GLY A 1 104 ? -13.864 7.741 13.787 1.00 96.44 104 GLY A N 1
ATOM 802 C CA . GLY A 1 104 ? -13.699 6.624 12.857 1.00 96.44 104 GLY A CA 1
ATOM 803 C C . GLY A 1 104 ? -14.019 5.269 13.490 1.00 96.44 104 GLY A C 1
ATOM 804 O O . GLY A 1 104 ? -14.818 4.512 12.943 1.00 96.44 104 GLY A O 1
ATOM 805 N N . ALA A 1 105 ? -13.473 4.984 14.674 1.00 96.31 105 ALA A N 1
ATOM 806 C CA . ALA A 1 105 ? -13.729 3.737 15.389 1.00 96.31 105 ALA A CA 1
ATOM 807 C C . ALA A 1 105 ? -15.226 3.549 15.677 1.00 96.31 105 ALA A C 1
ATOM 809 O O . ALA A 1 105 ? -15.771 2.484 15.391 1.00 96.31 105 ALA A O 1
ATOM 810 N N . ILE A 1 106 ? -15.905 4.598 16.158 1.00 97.12 106 ILE A N 1
ATOM 811 C CA . ILE A 1 106 ? -17.350 4.559 16.427 1.00 97.12 106 ILE A CA 1
ATOM 812 C C . ILE A 1 106 ? -18.152 4.391 15.133 1.00 97.12 106 ILE A C 1
ATOM 814 O O . ILE A 1 106 ? -19.070 3.583 15.101 1.00 97.12 106 ILE A O 1
ATOM 818 N N . ALA A 1 107 ? -17.804 5.096 14.053 1.00 96.06 107 ALA A N 1
ATOM 819 C CA . ALA A 1 107 ? -18.476 4.924 12.762 1.00 96.06 107 ALA A CA 1
ATOM 820 C C . ALA A 1 107 ? -18.317 3.502 12.198 1.00 96.06 107 ALA A C 1
ATOM 822 O O . ALA A 1 107 ? -19.236 2.997 11.561 1.00 96.06 107 ALA A O 1
ATOM 823 N N . GLY A 1 108 ? -17.174 2.852 12.447 1.00 93.75 108 GLY A N 1
ATOM 824 C CA . GLY A 1 108 ? -16.933 1.462 12.050 1.00 93.75 108 GLY A CA 1
ATOM 825 C C . GLY A 1 108 ? -17.699 0.436 12.892 1.00 93.75 108 GLY A C 1
ATOM 826 O O . GLY A 1 108 ? -18.032 -0.633 12.393 1.00 93.75 108 GLY A O 1
ATOM 827 N N . ASN A 1 109 ? -17.995 0.745 14.158 1.00 95.69 109 ASN A N 1
ATOM 828 C CA . ASN A 1 109 ? -18.870 -0.063 15.002 1.00 95.69 109 ASN A CA 1
ATOM 829 C C . ASN A 1 109 ? -19.570 0.808 16.058 1.00 95.69 109 ASN A C 1
ATOM 831 O O . ASN A 1 109 ? -18.962 1.196 17.060 1.00 95.69 109 ASN A O 1
ATOM 835 N N . LEU A 1 110 ? -20.874 1.049 15.869 1.00 96.69 110 LEU A N 1
ATOM 836 C CA . LEU A 1 110 ? -21.666 1.923 16.743 1.00 96.69 110 LEU A CA 1
ATOM 837 C C . LEU A 1 110 ? -21.700 1.456 18.204 1.00 96.69 110 LEU A C 1
ATOM 839 O O . LEU A 1 110 ? -21.873 2.287 19.093 1.00 96.69 110 LEU A O 1
ATOM 843 N N . ALA A 1 111 ? -21.500 0.160 18.474 1.00 96.06 111 ALA A N 1
ATOM 844 C CA . ALA A 1 111 ? -21.451 -0.360 19.840 1.00 96.06 111 ALA A CA 1
ATOM 845 C C . ALA A 1 111 ? -20.311 0.263 20.661 1.00 96.06 111 ALA A C 1
ATOM 847 O O . ALA A 1 111 ? -20.430 0.383 21.877 1.00 96.06 111 ALA A O 1
ATOM 848 N N . LEU A 1 112 ? -19.236 0.725 20.011 1.00 96.12 112 LEU A N 1
ATOM 849 C CA . LEU A 1 112 ? -18.119 1.398 20.678 1.00 96.12 112 LEU A CA 1
ATOM 850 C C . LEU A 1 112 ? -18.490 2.778 21.247 1.00 96.12 112 LEU A C 1
ATOM 852 O O . LEU A 1 112 ? -17.739 3.335 22.046 1.00 96.12 112 LEU A O 1
ATOM 856 N N . ALA A 1 113 ? -19.646 3.339 20.874 1.00 95.25 113 ALA A N 1
ATOM 857 C CA . ALA A 1 113 ? -20.165 4.541 21.521 1.00 95.25 113 ALA A CA 1
ATOM 858 C C . ALA A 1 113 ? -20.618 4.272 22.969 1.00 95.25 113 ALA A C 1
ATOM 860 O O . ALA A 1 113 ? -20.603 5.192 23.786 1.00 95.25 113 ALA A O 1
ATOM 861 N N . GLU A 1 114 ? -20.997 3.033 23.299 1.00 94.19 114 GLU A N 1
ATOM 862 C CA . GLU A 1 114 ? -21.578 2.665 24.594 1.00 94.19 114 GLU A CA 1
ATOM 863 C C . GLU A 1 114 ? -20.522 2.498 25.686 1.00 94.19 114 GLU A C 1
ATOM 865 O O . GLU A 1 114 ? -19.460 1.920 25.451 1.00 94.19 114 GLU A O 1
ATOM 870 N N . SER A 1 115 ? -20.833 2.942 26.909 1.00 91.19 115 SER A N 1
ATOM 871 C CA . SER A 1 115 ? -19.908 2.866 28.052 1.00 91.19 115 SER A CA 1
ATOM 872 C C . SER A 1 115 ? -19.547 1.433 28.467 1.00 91.19 115 SER A C 1
ATOM 874 O O . SER A 1 115 ? -18.517 1.172 29.083 1.00 91.19 115 SER A O 1
ATOM 876 N N . SER A 1 116 ? -20.384 0.461 28.102 1.00 92.44 116 SER A N 1
ATOM 877 C CA . SER A 1 116 ? -20.104 -0.961 28.318 1.00 92.44 116 SER A CA 1
ATOM 878 C C . SER A 1 116 ? -18.944 -1.486 27.465 1.00 92.44 116 SER A C 1
ATOM 880 O O . SER A 1 116 ? -18.433 -2.570 27.744 1.00 92.44 116 SER A O 1
ATOM 882 N N . GLN A 1 117 ? -18.519 -0.733 26.446 1.00 95.12 117 GLN A N 1
ATOM 883 C CA . GLN A 1 117 ? -17.447 -1.097 25.519 1.00 95.12 117 GLN A CA 1
ATOM 884 C C . GLN A 1 117 ? -16.163 -0.280 25.730 1.00 95.12 117 GLN A C 1
ATOM 886 O O . GLN A 1 117 ? -15.289 -0.315 24.869 1.00 95.12 117 GLN A O 1
ATOM 891 N N . ASP A 1 118 ? -16.008 0.424 26.856 1.00 92.69 118 ASP A N 1
ATOM 892 C CA . ASP A 1 118 ? -14.886 1.350 27.112 1.00 92.69 118 ASP A CA 1
ATOM 893 C C . ASP A 1 118 ? -13.514 0.726 26.885 1.00 92.69 118 ASP A C 1
ATOM 895 O O . ASP A 1 118 ? -12.705 1.260 26.128 1.00 92.69 118 ASP A O 1
ATOM 899 N N . ALA A 1 119 ? -13.277 -0.442 27.481 1.00 94.62 119 ALA A N 1
ATOM 900 C CA . ALA A 1 119 ? -12.003 -1.135 27.357 1.00 94.62 119 ALA A CA 1
ATOM 901 C C . ALA A 1 119 ? -11.705 -1.529 25.901 1.00 94.62 119 ALA A C 1
ATOM 903 O O . ALA A 1 119 ? -10.579 -1.370 25.430 1.00 94.62 119 ALA A O 1
ATOM 904 N N . LEU A 1 120 ? -12.717 -2.018 25.172 1.00 96.69 120 LEU A N 1
ATOM 905 C CA . LEU A 1 120 ? -12.569 -2.367 23.760 1.00 96.69 120 LEU A CA 1
ATOM 906 C C . LEU A 1 120 ? -12.313 -1.114 22.918 1.00 96.69 120 LEU A C 1
ATOM 908 O O . LEU A 1 120 ? -11.380 -1.094 22.121 1.00 96.69 120 LEU A O 1
ATOM 912 N N . PHE A 1 121 ? -13.107 -0.063 23.110 1.00 95.94 121 PHE A N 1
ATOM 913 C CA . PHE A 1 121 ? -12.954 1.207 22.411 1.00 95.94 121 PHE A CA 1
ATOM 914 C C . PHE A 1 121 ? -11.546 1.784 22.606 1.00 95.94 121 PHE A C 1
ATOM 916 O O . PHE A 1 121 ? -10.868 2.076 21.619 1.00 95.94 121 PHE A O 1
ATOM 923 N N . GLU A 1 122 ? -11.074 1.868 23.852 1.00 94.62 122 GLU A N 1
ATOM 924 C CA . GLU A 1 122 ? -9.742 2.369 24.191 1.00 94.62 122 GLU A CA 1
ATOM 925 C C . GLU A 1 122 ? -8.630 1.529 23.546 1.00 94.62 122 GLU A C 1
ATOM 927 O O . GLU A 1 122 ? -7.694 2.073 22.952 1.00 94.62 122 GLU A O 1
ATOM 932 N N . PHE A 1 123 ? -8.758 0.201 23.587 1.00 96.19 123 PHE A N 1
ATOM 933 C CA . PHE A 1 123 ? -7.821 -0.707 22.933 1.00 96.19 123 PHE A CA 1
ATOM 934 C C . PHE A 1 123 ? -7.758 -0.470 21.414 1.00 96.19 123 PHE A C 1
ATOM 936 O O . PHE A 1 123 ? -6.669 -0.389 20.844 1.00 96.19 123 PHE A O 1
ATOM 943 N N . ILE A 1 124 ? -8.898 -0.284 20.742 1.00 97.06 124 ILE A N 1
ATOM 944 C CA . ILE A 1 124 ? -8.944 -0.060 19.288 1.00 97.06 124 ILE A CA 1
ATOM 945 C C . ILE A 1 124 ? -8.363 1.296 18.886 1.00 97.06 124 ILE A C 1
ATOM 947 O O . ILE A 1 124 ? -7.546 1.345 17.960 1.00 97.06 124 ILE A O 1
ATOM 951 N N . ILE A 1 125 ? -8.737 2.389 19.561 1.00 96.06 125 ILE A N 1
ATOM 952 C CA . ILE A 1 125 ? -8.227 3.722 19.199 1.00 96.06 125 ILE A CA 1
ATOM 953 C C . ILE A 1 125 ? -6.711 3.811 19.402 1.00 96.06 125 ILE A C 1
ATOM 955 O O . ILE A 1 125 ? -6.012 4.345 18.539 1.00 96.06 125 ILE A O 1
ATOM 959 N N . ARG A 1 126 ? -6.176 3.204 20.471 1.00 95.44 126 ARG A N 1
ATOM 960 C CA . ARG A 1 126 ? -4.731 3.165 20.727 1.00 95.44 126 ARG A CA 1
ATOM 961 C C . ARG A 1 126 ? -3.994 2.358 19.667 1.00 95.44 126 ARG A C 1
ATOM 963 O O . ARG A 1 126 ? -2.976 2.820 19.162 1.00 95.44 126 ARG A O 1
ATOM 970 N N . ARG A 1 127 ? -4.530 1.205 19.254 1.00 96.88 127 ARG A N 1
ATOM 971 C CA . ARG A 1 127 ? -3.938 0.384 18.182 1.00 96.88 127 ARG A CA 1
ATOM 972 C C . ARG A 1 127 ? -3.881 1.111 16.845 1.00 96.88 127 ARG A C 1
ATOM 974 O O . ARG A 1 127 ? -2.836 1.107 16.195 1.00 96.88 127 ARG A O 1
ATOM 981 N N . ARG A 1 128 ? -4.981 1.753 16.439 1.00 96.69 128 ARG A N 1
ATOM 982 C CA . ARG A 1 128 ? -5.034 2.555 15.203 1.00 96.69 128 ARG A CA 1
ATOM 983 C C . ARG A 1 128 ? -4.030 3.699 15.242 1.00 96.69 128 ARG A C 1
ATOM 985 O O . ARG A 1 128 ? -3.310 3.925 14.274 1.00 96.69 128 ARG A O 1
ATOM 992 N N . TYR A 1 129 ? -3.955 4.382 16.377 1.00 94.56 129 TYR A N 1
ATOM 993 C CA . TYR A 1 129 ? -3.063 5.517 16.536 1.00 94.56 129 TYR A CA 1
ATOM 994 C C . TYR A 1 129 ? -1.593 5.105 16.550 1.00 94.56 129 TYR A C 1
ATOM 996 O O . TYR A 1 129 ? -0.794 5.689 15.826 1.00 94.56 129 TYR A O 1
ATOM 1004 N N . ARG A 1 130 ? -1.251 4.035 17.276 1.00 94.44 130 ARG A N 1
ATOM 1005 C CA . ARG A 1 130 ? 0.089 3.440 17.269 1.00 94.44 130 ARG A CA 1
ATOM 1006 C C . ARG A 1 130 ? 0.524 3.010 15.871 1.00 94.44 130 ARG A C 1
ATOM 1008 O O . ARG A 1 130 ? 1.644 3.305 15.480 1.00 94.44 130 ARG A O 1
ATOM 1015 N N . THR A 1 131 ? -0.375 2.385 15.109 1.00 95.38 131 THR A N 1
ATOM 1016 C CA . THR A 1 131 ? -0.129 1.997 13.707 1.00 95.38 131 THR A CA 1
ATOM 1017 C C . THR A 1 131 ? 0.250 3.218 12.863 1.00 95.38 131 THR A C 1
ATOM 1019 O O . THR A 1 131 ? 1.255 3.194 12.157 1.00 95.38 131 THR A O 1
ATOM 1022 N N . ALA A 1 132 ? -0.524 4.304 12.964 1.00 94.81 132 ALA A N 1
ATOM 1023 C CA . ALA A 1 132 ? -0.242 5.537 12.236 1.00 94.81 132 ALA A CA 1
ATOM 1024 C C . ALA A 1 132 ? 1.081 6.186 12.681 1.00 94.81 132 ALA A C 1
ATOM 1026 O O . ALA A 1 132 ? 1.878 6.560 11.830 1.00 94.81 132 ALA A O 1
ATOM 1027 N N . LEU A 1 133 ? 1.342 6.287 13.989 1.00 91.75 133 LEU A N 1
ATOM 1028 C CA . LEU A 1 133 ? 2.563 6.914 14.502 1.00 91.75 133 LEU A CA 1
ATOM 1029 C C . LEU A 1 133 ? 3.826 6.141 14.130 1.00 91.75 133 LEU A C 1
ATOM 1031 O O . LEU A 1 133 ? 4.769 6.754 13.643 1.00 91.75 133 LEU A O 1
ATOM 1035 N N . ARG A 1 134 ? 3.832 4.812 14.294 1.00 92.12 134 ARG A N 1
ATOM 1036 C CA . ARG A 1 134 ? 4.966 3.981 13.871 1.00 92.12 134 ARG A CA 1
ATOM 1037 C C . ARG A 1 134 ? 5.280 4.183 12.398 1.00 92.12 134 ARG A C 1
ATOM 1039 O O . ARG A 1 134 ? 6.434 4.368 12.037 1.00 92.12 134 ARG A O 1
ATOM 1046 N N . MET A 1 135 ? 4.253 4.182 11.551 1.00 93.69 135 MET A N 1
ATOM 1047 C CA . MET A 1 135 ? 4.461 4.372 10.121 1.00 93.69 135 MET A CA 1
ATOM 1048 C C . MET A 1 135 ? 5.039 5.760 9.804 1.00 93.69 135 MET A C 1
ATOM 1050 O O . MET A 1 135 ? 5.979 5.861 9.029 1.00 93.69 135 MET A O 1
ATOM 1054 N N . VAL A 1 136 ? 4.511 6.818 10.425 1.00 91.06 136 VAL A N 1
ATOM 1055 C CA . VAL A 1 136 ? 4.919 8.205 10.139 1.00 91.06 136 VAL A CA 1
ATOM 1056 C C . VAL A 1 136 ? 6.290 8.566 10.696 1.00 91.06 136 VAL A C 1
ATOM 1058 O O . VAL A 1 136 ? 6.925 9.433 10.117 1.00 91.06 136 VAL A O 1
ATOM 1061 N N . TYR A 1 137 ? 6.700 7.987 11.828 1.00 87.12 137 TYR A N 1
ATOM 1062 C CA . TYR A 1 137 ? 7.880 8.458 12.563 1.00 87.12 137 TYR A CA 1
ATOM 1063 C C . TYR A 1 137 ? 9.018 7.448 12.670 1.00 87.12 137 TYR A C 1
ATOM 1065 O O . TYR A 1 137 ? 10.153 7.870 12.842 1.00 87.12 137 TYR A O 1
ATOM 1073 N N . ASP A 1 138 ? 8.733 6.145 12.608 1.00 88.81 138 ASP A N 1
ATOM 1074 C CA . ASP A 1 138 ? 9.752 5.096 12.756 1.00 88.81 138 ASP A CA 1
ATOM 1075 C C . ASP A 1 138 ? 10.048 4.386 11.429 1.00 88.81 138 ASP A C 1
ATOM 1077 O O . ASP A 1 138 ? 11.171 3.938 11.203 1.00 88.81 138 ASP A O 1
ATOM 1081 N N . VAL A 1 139 ? 9.044 4.269 10.554 1.00 90.12 139 VAL A N 1
ATOM 1082 C CA . VAL A 1 139 ? 9.202 3.692 9.210 1.00 90.12 139 VAL A CA 1
ATOM 1083 C C . VAL A 1 139 ? 9.538 4.776 8.183 1.00 90.12 139 VAL A C 1
ATOM 1085 O O . VAL A 1 139 ? 10.397 4.551 7.338 1.00 90.12 139 VAL A O 1
ATOM 1088 N N . ASN A 1 140 ? 8.906 5.951 8.286 1.00 85.38 140 ASN A N 1
ATOM 1089 C CA . ASN A 1 140 ? 9.134 7.078 7.382 1.00 85.38 140 ASN A CA 1
ATOM 1090 C C . ASN A 1 140 ? 9.781 8.273 8.115 1.00 85.38 140 ASN A C 1
ATOM 1092 O O . ASN A 1 140 ? 9.392 8.560 9.247 1.00 85.38 140 ASN A O 1
ATOM 1096 N N . PRO A 1 141 ? 10.728 8.997 7.486 1.00 74.06 141 PRO A N 1
ATOM 1097 C CA . PRO A 1 141 ? 11.498 8.562 6.319 1.00 74.06 141 PRO A CA 1
ATOM 1098 C C . PRO A 1 141 ? 12.368 7.337 6.663 1.00 74.06 141 PRO A C 1
ATOM 1100 O O . PRO A 1 141 ? 12.604 7.034 7.835 1.00 74.06 141 PRO A O 1
ATOM 1103 N N . ASN A 1 142 ? 12.897 6.657 5.641 1.00 66.56 142 ASN A N 1
ATOM 1104 C CA . ASN A 1 142 ? 13.721 5.443 5.794 1.00 66.56 142 ASN A CA 1
ATOM 1105 C C . ASN A 1 142 ? 15.054 5.674 6.550 1.00 66.56 142 ASN A C 1
ATOM 1107 O O . ASN A 1 142 ? 15.838 4.755 6.777 1.00 66.56 142 ASN A O 1
ATOM 1111 N N . GLU A 1 143 ? 15.331 6.917 6.943 1.00 72.81 143 GLU A N 1
ATOM 1112 C CA . GLU A 1 143 ? 16.589 7.379 7.529 1.00 72.81 143 GLU A CA 1
ATOM 1113 C C . GLU A 1 143 ? 16.780 6.961 8.996 1.00 72.81 143 GLU A C 1
ATOM 1115 O O . GLU A 1 143 ? 17.881 7.071 9.533 1.00 72.81 143 GLU A O 1
ATOM 1120 N N . ASN A 1 144 ? 15.741 6.437 9.653 1.00 78.88 144 ASN A N 1
ATOM 1121 C CA . ASN A 1 144 ? 15.803 6.056 11.068 1.00 78.88 144 ASN A CA 1
ATOM 1122 C C . ASN A 1 144 ? 16.562 4.739 11.328 1.00 78.88 144 ASN A C 1
ATOM 1124 O O . ASN A 1 144 ? 16.739 4.347 12.482 1.00 78.88 144 ASN A O 1
ATOM 1128 N N . GLY A 1 145 ? 16.979 4.016 10.280 1.00 82.38 145 GLY A N 1
ATOM 1129 C CA . GLY A 1 145 ? 17.768 2.783 10.406 1.00 82.38 145 GLY A CA 1
ATOM 1130 C C . GLY A 1 145 ? 17.019 1.617 11.063 1.00 82.38 145 GLY A C 1
ATOM 1131 O O . GLY A 1 145 ? 17.636 0.686 11.581 1.00 82.38 145 GLY A O 1
ATOM 1132 N N . ILE A 1 146 ? 15.684 1.662 11.109 1.00 91.31 146 ILE A N 1
ATOM 1133 C CA . ILE A 1 146 ? 14.861 0.561 11.631 1.00 91.31 146 ILE A CA 1
ATOM 1134 C C . ILE A 1 146 ? 14.524 -0.398 10.490 1.00 91.31 146 ILE A C 1
ATOM 1136 O O . ILE A 1 146 ? 14.848 -1.589 10.553 1.00 91.31 146 ILE A O 1
ATOM 1140 N N . PHE A 1 147 ? 13.894 0.121 9.441 1.00 91.69 147 PHE A N 1
ATOM 1141 C CA . PHE A 1 147 ? 13.576 -0.598 8.214 1.00 91.69 147 PHE A CA 1
ATOM 1142 C C . PHE A 1 147 ? 14.345 0.039 7.072 1.00 91.69 147 PHE A C 1
ATOM 1144 O O . PHE A 1 147 ? 14.534 1.244 7.061 1.00 91.69 147 PHE A O 1
ATOM 1151 N N . VAL A 1 148 ? 14.832 -0.784 6.152 1.00 89.25 148 VAL A N 1
ATOM 1152 C CA . VAL A 1 148 ? 15.672 -0.362 5.034 1.00 89.25 148 VAL A CA 1
ATOM 1153 C C . VAL A 1 148 ? 15.314 -1.224 3.828 1.00 89.25 148 VAL A C 1
ATOM 1155 O O . VAL A 1 148 ? 15.055 -2.425 3.969 1.00 89.25 148 VAL A O 1
ATOM 1158 N N . TYR A 1 149 ? 15.296 -0.643 2.628 1.00 85.06 149 TYR A N 1
ATOM 1159 C CA . TYR A 1 149 ? 15.149 -1.447 1.416 1.00 85.06 149 TYR A CA 1
ATOM 1160 C C . TYR A 1 149 ? 16.446 -2.220 1.133 1.00 85.06 149 TYR A C 1
ATOM 1162 O O . TYR A 1 149 ? 17.526 -1.642 1.220 1.00 85.06 149 TYR A O 1
ATOM 1170 N N . PRO A 1 150 ? 16.400 -3.498 0.712 1.00 78.31 150 PRO A N 1
ATOM 1171 C CA . PRO A 1 150 ? 17.608 -4.299 0.497 1.00 78.31 150 PRO A CA 1
ATOM 1172 C C . PRO A 1 150 ? 18.624 -3.661 -0.454 1.00 78.31 150 PRO A C 1
ATOM 1174 O O . PRO A 1 150 ? 19.821 -3.871 -0.288 1.00 78.31 150 PRO A O 1
ATOM 1177 N N . GLY A 1 151 ? 18.156 -2.867 -1.425 1.00 74.94 151 GLY A N 1
ATOM 1178 C CA . GLY A 1 151 ? 19.013 -2.142 -2.366 1.00 74.94 151 GLY A CA 1
ATOM 1179 C C . GLY A 1 151 ? 19.855 -1.023 -1.741 1.00 74.94 151 GLY A C 1
ATOM 1180 O O . GLY A 1 151 ? 20.838 -0.613 -2.347 1.00 74.94 151 GLY A O 1
ATOM 1181 N N . GLU A 1 152 ? 19.513 -0.544 -0.544 1.00 77.69 152 GLU A N 1
ATOM 1182 C CA . GLU A 1 152 ? 20.295 0.467 0.181 1.00 77.69 152 GLU A CA 1
ATOM 1183 C C . GLU A 1 152 ? 21.498 -0.142 0.917 1.00 77.69 152 GLU A C 1
ATOM 1185 O O . GLU A 1 152 ? 22.479 0.549 1.193 1.00 77.69 152 GLU A O 1
ATOM 1190 N N . CYS A 1 153 ? 21.484 -1.452 1.185 1.00 78.75 153 CYS A N 1
ATOM 1191 C CA . CYS A 1 153 ? 22.662 -2.147 1.689 1.00 78.75 153 CYS A CA 1
ATOM 1192 C C . CYS A 1 153 ? 23.619 -2.440 0.522 1.00 78.75 153 CYS A C 1
ATOM 1194 O O . CYS A 1 153 ? 23.523 -3.456 -0.162 1.00 78.75 153 CYS A O 1
ATOM 1196 N N . THR A 1 154 ? 24.579 -1.546 0.294 1.00 68.38 154 THR A N 1
ATOM 1197 C CA . THR A 1 154 ? 25.516 -1.597 -0.848 1.00 68.38 154 THR A CA 1
ATOM 1198 C C . THR A 1 154 ? 26.438 -2.820 -0.864 1.00 68.38 154 THR A C 1
ATOM 1200 O O . THR A 1 154 ? 26.990 -3.166 -1.906 1.00 68.38 154 THR A O 1
ATOM 1203 N N . THR A 1 155 ? 26.596 -3.507 0.270 1.00 68.06 155 THR A N 1
ATOM 1204 C CA . THR A 1 155 ? 27.367 -4.758 0.382 1.00 68.06 155 THR A CA 1
ATOM 1205 C C . THR A 1 155 ? 26.506 -6.010 0.183 1.00 68.06 155 THR A C 1
ATOM 1207 O O . THR A 1 155 ? 26.996 -7.140 0.288 1.00 68.06 155 THR A O 1
ATOM 1210 N N . PHE A 1 156 ? 25.210 -5.836 -0.090 1.00 64.62 156 PHE A N 1
ATOM 1211 C CA . PHE A 1 156 ? 24.255 -6.925 -0.157 1.00 64.62 156 PHE A CA 1
ATOM 1212 C C . PHE A 1 156 ? 24.166 -7.539 -1.553 1.00 64.62 156 PHE A C 1
ATOM 1214 O O . PHE A 1 156 ? 23.632 -6.950 -2.489 1.00 64.62 156 PHE A O 1
ATOM 1221 N N . VAL A 1 157 ? 24.615 -8.790 -1.661 1.00 66.06 157 VAL A N 1
ATOM 1222 C CA . VAL A 1 157 ? 24.303 -9.666 -2.793 1.00 66.06 157 VAL A CA 1
ATOM 1223 C C . VAL A 1 157 ? 23.362 -10.763 -2.288 1.00 66.06 157 VAL A C 1
ATOM 1225 O O . VAL A 1 157 ? 23.783 -11.575 -1.451 1.00 66.06 157 VAL A O 1
ATOM 1228 N N . PRO A 1 158 ? 22.096 -10.805 -2.748 1.00 62.81 158 PRO A N 1
ATOM 1229 C CA . PRO A 1 158 ? 21.170 -11.834 -2.315 1.00 62.81 158 PRO A CA 1
ATOM 1230 C C . PRO A 1 158 ? 21.661 -13.230 -2.710 1.00 62.81 158 PRO A C 1
ATOM 1232 O O . PRO A 1 158 ? 22.028 -13.490 -3.851 1.00 62.81 158 PRO A O 1
ATOM 1235 N N . THR A 1 159 ? 21.636 -14.152 -1.754 1.00 61.53 159 THR A N 1
ATOM 1236 C CA . THR A 1 159 ? 21.918 -15.583 -1.941 1.00 61.53 159 THR A CA 1
ATOM 1237 C C . THR A 1 159 ? 20.921 -16.405 -1.123 1.00 61.53 159 THR A C 1
ATOM 1239 O O . THR A 1 159 ? 20.202 -15.866 -0.280 1.00 61.53 159 THR A O 1
ATOM 1242 N N . ALA A 1 160 ? 20.891 -17.730 -1.298 1.00 55.94 160 ALA A N 1
ATOM 1243 C CA . ALA A 1 160 ? 20.080 -18.598 -0.434 1.00 55.94 160 ALA A CA 1
ATOM 1244 C C . ALA A 1 160 ? 20.417 -18.405 1.065 1.00 55.94 160 ALA A C 1
ATOM 1246 O O . ALA A 1 160 ? 19.517 -18.359 1.909 1.00 55.94 160 ALA A O 1
ATOM 1247 N N . ALA A 1 161 ? 21.706 -18.209 1.378 1.00 48.41 161 ALA A N 1
ATOM 1248 C CA . ALA A 1 161 ? 22.215 -17.975 2.731 1.00 48.41 161 ALA A CA 1
ATOM 1249 C C . ALA A 1 161 ? 22.028 -16.527 3.231 1.00 48.41 161 ALA A C 1
ATOM 1251 O O . ALA A 1 161 ? 21.960 -16.303 4.438 1.00 48.41 161 ALA A O 1
ATOM 1252 N N . ARG A 1 162 ? 21.928 -15.544 2.327 1.00 56.09 162 ARG A N 1
ATOM 1253 C CA . ARG A 1 162 ? 21.697 -14.121 2.630 1.00 56.09 162 ARG A CA 1
ATOM 1254 C C . ARG A 1 162 ? 20.486 -13.627 1.825 1.00 56.09 162 ARG A C 1
ATOM 1256 O O . ARG A 1 162 ? 20.675 -13.124 0.722 1.00 56.09 162 ARG A O 1
ATOM 1263 N N . PRO A 1 163 ? 19.249 -13.824 2.312 1.00 60.47 163 PRO A N 1
ATOM 1264 C CA . PRO A 1 163 ? 18.041 -13.468 1.567 1.00 60.47 163 PRO A CA 1
ATOM 1265 C C . PRO A 1 163 ? 17.895 -11.954 1.456 1.00 60.47 163 PRO A C 1
ATOM 1267 O O . PRO A 1 163 ? 18.348 -11.237 2.349 1.00 60.47 163 PRO A O 1
ATOM 1270 N N . ALA A 1 164 ? 17.231 -11.485 0.394 1.00 73.12 164 ALA A N 1
ATOM 1271 C CA . ALA A 1 164 ? 16.929 -10.062 0.222 1.00 73.12 164 ALA A CA 1
ATOM 1272 C C . ALA A 1 164 ? 16.154 -9.510 1.419 1.00 73.12 164 ALA A C 1
ATOM 1274 O O . ALA A 1 164 ? 16.489 -8.451 1.935 1.00 73.12 164 ALA A O 1
ATOM 1275 N N . TRP A 1 165 ? 15.186 -10.285 1.908 1.00 83.81 165 TRP A N 1
ATOM 1276 C CA . TRP A 1 165 ? 14.337 -9.905 3.027 1.00 83.81 165 TRP A CA 1
ATOM 1277 C C . TRP A 1 165 ? 14.784 -10.590 4.318 1.00 83.81 165 TRP A C 1
ATOM 1279 O O . TRP A 1 165 ? 14.893 -11.820 4.364 1.00 83.81 165 TRP A O 1
ATOM 1289 N N . ARG A 1 166 ? 15.038 -9.815 5.377 1.00 86.38 166 ARG A N 1
ATOM 1290 C CA . ARG A 1 166 ? 15.414 -10.342 6.698 1.00 86.38 166 ARG A CA 1
ATOM 1291 C C . ARG A 1 166 ? 15.191 -9.342 7.824 1.00 86.38 166 ARG A C 1
ATOM 1293 O O . ARG A 1 166 ? 15.232 -8.134 7.626 1.00 86.38 166 ARG A O 1
ATOM 1300 N N . VAL A 1 167 ? 15.070 -9.878 9.033 1.00 91.88 167 VAL A N 1
ATOM 1301 C CA . VAL A 1 167 ? 15.129 -9.085 10.264 1.00 91.88 167 VAL A CA 1
ATOM 1302 C C . VAL A 1 167 ? 16.543 -8.559 10.533 1.00 91.88 167 VAL A C 1
ATOM 1304 O O . VAL A 1 167 ? 17.534 -9.083 10.006 1.00 91.88 167 VAL A O 1
ATOM 1307 N N . ASN A 1 168 ? 16.630 -7.545 11.392 1.00 92.19 168 ASN A N 1
ATOM 1308 C CA . ASN A 1 168 ? 17.896 -7.011 11.891 1.00 92.19 168 ASN A CA 1
ATOM 1309 C C . ASN A 1 168 ? 18.724 -8.066 12.654 1.00 92.19 168 ASN A C 1
ATOM 1311 O O . ASN A 1 168 ? 18.200 -9.085 13.119 1.00 92.19 168 ASN A O 1
ATOM 1315 N N . PHE A 1 169 ? 20.026 -7.809 12.823 1.00 89.69 169 PHE A N 1
ATOM 1316 C CA . PHE A 1 169 ? 20.942 -8.776 13.451 1.00 89.69 169 PHE A CA 1
ATOM 1317 C C . PHE A 1 169 ? 20.558 -9.189 14.875 1.00 89.69 169 PHE A C 1
ATOM 1319 O O . PHE A 1 169 ? 20.736 -10.358 15.216 1.00 89.69 169 PHE A O 1
ATOM 1326 N N . ASP A 1 170 ? 20.004 -8.284 15.687 1.00 91.50 170 ASP A N 1
ATOM 1327 C CA . ASP A 1 170 ? 19.614 -8.593 17.075 1.00 91.50 170 ASP A CA 1
ATOM 1328 C C . ASP A 1 170 ? 18.403 -9.527 17.131 1.00 91.50 170 ASP A C 1
ATOM 1330 O O . ASP A 1 170 ? 18.175 -10.209 18.129 1.00 91.50 170 ASP A O 1
ATOM 1334 N N . SER A 1 171 ? 17.616 -9.540 16.057 1.00 91.75 171 SER A N 1
ATOM 1335 C CA . SER A 1 171 ? 16.386 -10.311 15.937 1.00 91.75 171 SER A CA 1
ATOM 1336 C C . SER A 1 171 ? 16.605 -11.655 15.239 1.00 91.75 171 SER A C 1
ATOM 1338 O O . SER A 1 171 ? 15.722 -12.507 15.280 1.00 91.75 171 SER A O 1
ATOM 1340 N N . LYS A 1 172 ? 17.771 -11.896 14.623 1.00 88.56 172 LYS A N 1
ATOM 1341 C CA . LYS A 1 172 ? 18.016 -13.073 13.764 1.00 88.56 172 LYS A CA 1
ATOM 1342 C C . LYS A 1 172 ? 17.718 -14.416 14.443 1.00 88.56 172 LYS A C 1
ATOM 1344 O O . LYS A 1 172 ? 17.258 -15.340 13.788 1.00 88.56 172 LYS A O 1
ATOM 1349 N N . ASP A 1 173 ? 17.974 -14.522 15.747 1.00 90.44 173 ASP A N 1
ATOM 1350 C CA . ASP A 1 173 ? 17.793 -15.761 16.509 1.00 90.44 173 ASP A CA 1
ATOM 1351 C C . ASP A 1 173 ? 16.384 -15.902 17.099 1.00 90.44 173 ASP A C 1
ATOM 1353 O O . ASP A 1 173 ? 16.062 -16.949 17.655 1.00 90.44 173 ASP A O 1
ATOM 1357 N N . LEU A 1 174 ? 15.545 -14.872 16.963 1.00 93.06 174 LEU A N 1
ATOM 1358 C CA . LEU A 1 174 ? 14.164 -14.826 17.450 1.00 93.06 174 LEU A CA 1
ATOM 1359 C C . LEU A 1 174 ? 13.143 -15.107 16.343 1.00 93.06 174 LEU A C 1
ATOM 1361 O O . LEU A 1 174 ? 11.975 -15.352 16.639 1.00 93.06 174 LEU A O 1
ATOM 1365 N N . TRP A 1 175 ? 13.585 -15.098 15.087 1.00 92.31 175 TRP A N 1
ATOM 1366 C CA . TRP A 1 175 ? 12.756 -15.300 13.907 1.00 92.31 175 TRP A CA 1
ATOM 1367 C C . TRP A 1 175 ? 13.315 -16.437 13.057 1.00 92.31 175 TRP A C 1
ATOM 1369 O O . TRP A 1 175 ? 14.523 -16.563 12.882 1.00 92.31 175 TRP A O 1
ATOM 1379 N N . GLU A 1 176 ? 12.440 -17.264 12.499 1.00 88.75 176 GLU A N 1
ATOM 1380 C CA . GLU A 1 176 ? 12.825 -18.316 11.562 1.00 88.75 176 GLU A CA 1
ATOM 1381 C C . GLU A 1 176 ? 11.919 -18.324 10.333 1.00 88.75 176 GLU A C 1
ATOM 1383 O O . GLU A 1 176 ? 10.751 -17.931 10.380 1.00 88.75 176 GLU A O 1
ATOM 1388 N N . ARG A 1 177 ? 12.463 -18.792 9.211 1.00 84.62 177 ARG A N 1
ATOM 1389 C CA . ARG A 1 177 ? 11.676 -19.038 8.003 1.00 84.62 177 ARG A CA 1
ATOM 1390 C C . ARG A 1 177 ? 10.900 -20.332 8.160 1.00 84.62 177 ARG A C 1
ATOM 1392 O O . ARG A 1 177 ? 11.429 -21.299 8.701 1.00 84.62 177 ARG A O 1
ATOM 1399 N N . PHE A 1 178 ? 9.690 -20.376 7.615 1.00 78.94 178 PHE A N 1
ATOM 1400 C CA . PHE A 1 178 ? 8.911 -21.617 7.600 1.00 78.94 178 PHE A CA 1
ATOM 1401 C C . PHE A 1 178 ? 8.478 -22.088 6.209 1.00 78.94 178 PHE A C 1
ATOM 1403 O O . PHE A 1 178 ? 7.875 -23.152 6.087 1.00 78.94 178 PHE A O 1
ATOM 1410 N N . THR A 1 179 ? 8.830 -21.355 5.155 1.00 71.81 179 THR A N 1
ATOM 1411 C CA . THR A 1 179 ? 8.803 -21.840 3.769 1.00 71.81 179 THR A CA 1
ATOM 1412 C C . THR A 1 179 ? 10.218 -21.781 3.192 1.00 71.81 179 THR A C 1
ATOM 1414 O O . THR A 1 179 ? 11.062 -21.029 3.678 1.00 71.81 179 THR A O 1
ATOM 1417 N N . ALA A 1 180 ? 10.494 -22.561 2.141 1.00 58.56 180 ALA A N 1
ATOM 1418 C CA . ALA A 1 180 ? 11.798 -22.566 1.465 1.00 58.56 180 ALA A CA 1
ATOM 1419 C C . ALA A 1 180 ? 12.145 -21.224 0.770 1.00 58.56 180 ALA A C 1
ATOM 1421 O O . ALA A 1 180 ? 13.250 -21.061 0.255 1.00 58.56 180 ALA A O 1
ATOM 1422 N N . GLY A 1 181 ? 11.209 -20.265 0.753 1.00 60.47 181 GLY A N 1
ATOM 1423 C CA . GLY A 1 181 ? 11.373 -18.932 0.178 1.00 60.47 181 GLY A CA 1
ATOM 1424 C C . GLY A 1 181 ? 11.971 -17.898 1.142 1.00 60.47 181 GLY A C 1
ATOM 1425 O O . GLY A 1 181 ? 12.531 -18.214 2.192 1.00 60.47 181 GLY A O 1
ATOM 1426 N N . MET A 1 182 ? 11.882 -16.621 0.763 1.00 61.62 182 MET A N 1
ATOM 1427 C CA . MET A 1 182 ? 12.367 -15.493 1.578 1.00 61.62 182 MET A CA 1
ATOM 1428 C C . MET A 1 182 ? 11.346 -15.013 2.626 1.00 61.62 182 MET A C 1
ATOM 1430 O O . MET A 1 182 ? 11.701 -14.255 3.520 1.00 61.62 182 MET A O 1
ATOM 1434 N N . VAL A 1 183 ? 10.094 -15.464 2.525 1.00 69.38 183 VAL A N 1
ATOM 1435 C CA . VAL A 1 183 ? 8.929 -15.002 3.293 1.00 69.38 183 VAL A CA 1
ATOM 1436 C C . VAL A 1 183 ? 7.937 -16.159 3.313 1.00 69.38 183 VAL A C 1
ATOM 1438 O O . VAL A 1 183 ? 7.783 -16.809 2.269 1.00 69.38 183 VAL A O 1
ATOM 1441 N N . PRO A 1 184 ? 7.220 -16.434 4.411 1.00 79.06 184 PRO A N 1
ATOM 1442 C CA . PRO A 1 184 ? 7.101 -15.723 5.701 1.00 79.06 184 PRO A CA 1
ATOM 1443 C C . PRO A 1 184 ? 8.145 -16.055 6.791 1.00 79.06 184 PRO A C 1
ATOM 1445 O O . PRO A 1 184 ? 8.755 -17.129 6.790 1.00 79.06 184 PRO A O 1
ATOM 1448 N N . LEU A 1 185 ? 8.294 -15.131 7.757 1.00 86.88 185 LEU A N 1
ATOM 1449 C CA . LEU A 1 185 ? 9.093 -15.288 8.986 1.00 86.88 185 LEU A CA 1
ATOM 1450 C C . LEU A 1 185 ? 8.176 -15.439 10.204 1.00 86.88 185 LEU A C 1
ATOM 1452 O O . LEU A 1 185 ? 7.296 -14.610 10.410 1.00 86.88 185 LEU A O 1
ATOM 1456 N N . ARG A 1 186 ? 8.395 -16.456 11.036 1.00 89.75 186 ARG A N 1
ATOM 1457 C CA . ARG A 1 186 ? 7.653 -16.679 12.290 1.00 89.75 186 ARG A CA 1
ATOM 1458 C C . ARG A 1 186 ? 8.560 -16.537 13.503 1.00 89.75 186 ARG A C 1
ATOM 1460 O O . ARG A 1 186 ? 9.778 -16.649 13.373 1.00 89.75 186 ARG A O 1
ATOM 1467 N N . VAL A 1 187 ? 7.962 -16.353 14.678 1.00 90.94 187 VAL A N 1
ATOM 1468 C CA . VAL A 1 187 ? 8.699 -16.426 15.945 1.00 90.94 187 VAL A CA 1
ATOM 1469 C C . VAL A 1 187 ? 9.338 -17.808 16.069 1.00 90.94 187 VAL A C 1
ATOM 1471 O O . VAL A 1 187 ? 8.677 -18.834 15.911 1.00 90.94 187 VAL A O 1
ATOM 1474 N N . ARG A 1 188 ? 10.643 -17.833 16.330 1.00 89.69 188 ARG A N 1
ATOM 1475 C CA . ARG A 1 188 ? 11.404 -19.067 16.50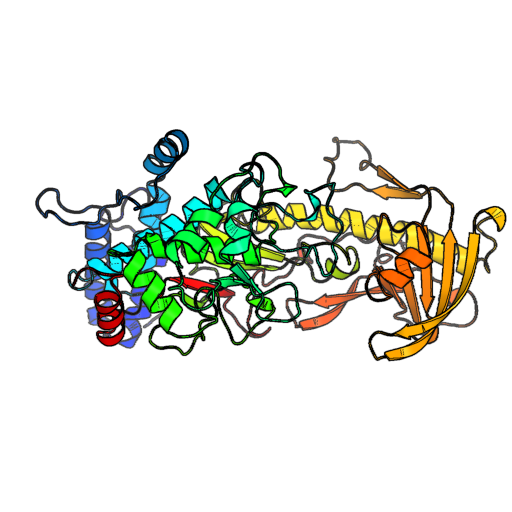0 1.00 89.69 188 ARG A CA 1
ATOM 1476 C C . ARG A 1 188 ? 11.012 -19.743 17.808 1.00 89.69 188 ARG A C 1
ATOM 1478 O O . ARG A 1 188 ? 10.928 -19.098 18.853 1.00 89.69 188 ARG A O 1
ATOM 1485 N N . VAL A 1 189 ? 10.867 -21.064 17.758 1.00 86.06 189 VAL A N 1
ATOM 1486 C CA . VAL A 1 189 ? 10.667 -21.912 18.939 1.00 86.06 189 VAL A CA 1
ATOM 1487 C C . VAL A 1 189 ? 11.876 -22.843 19.073 1.00 86.06 189 VAL A C 1
ATOM 1489 O O . VAL A 1 189 ? 11.884 -23.921 18.477 1.00 86.06 189 VAL A O 1
ATOM 1492 N N . PRO A 1 190 ? 12.945 -22.435 19.786 1.00 81.56 190 PRO A N 1
ATOM 1493 C CA . PRO A 1 190 ? 14.080 -23.319 20.010 1.00 81.56 190 PRO A CA 1
ATOM 1494 C C . PRO A 1 190 ? 13.663 -24.606 20.748 1.00 81.56 190 PRO A C 1
ATOM 1496 O O . PRO A 1 190 ? 12.723 -24.588 21.548 1.00 81.56 190 PRO A O 1
ATOM 1499 N N . PRO A 1 191 ? 14.365 -25.733 20.522 1.00 83.00 191 PRO A N 1
ATOM 1500 C CA . PRO A 1 191 ? 14.098 -26.963 21.254 1.00 83.00 191 PRO A CA 1
ATOM 1501 C C . PRO A 1 191 ? 14.174 -26.734 22.766 1.00 83.00 191 PRO A C 1
ATOM 1503 O O . PRO A 1 191 ? 15.137 -26.148 23.260 1.00 83.00 191 PRO A O 1
ATOM 1506 N N . ASN A 1 192 ? 13.176 -27.230 23.499 1.00 82.00 192 ASN A N 1
ATOM 1507 C CA . ASN A 1 192 ? 13.089 -27.158 24.962 1.00 82.00 192 ASN A CA 1
ATOM 1508 C C . ASN A 1 192 ? 13.035 -25.739 25.558 1.00 82.00 192 ASN A C 1
ATOM 1510 O O . ASN A 1 192 ? 13.277 -25.579 26.755 1.00 82.00 192 ASN A O 1
ATOM 1514 N N . THR A 1 193 ? 12.698 -24.709 24.776 1.00 83.94 193 THR A N 1
ATOM 1515 C CA . THR A 1 193 ? 12.471 -23.358 25.307 1.00 83.94 193 THR A CA 1
ATOM 1516 C C . THR A 1 193 ? 11.039 -22.892 25.067 1.00 83.94 193 THR A C 1
ATOM 1518 O O . THR A 1 193 ? 10.329 -23.377 24.187 1.00 83.94 193 THR A O 1
ATOM 1521 N N . THR A 1 194 ? 10.587 -21.945 25.891 1.00 84.06 194 THR A N 1
ATOM 1522 C CA . THR A 1 194 ? 9.333 -21.230 25.632 1.00 84.06 194 THR A CA 1
ATOM 1523 C C . THR A 1 194 ? 9.638 -20.090 24.662 1.00 84.06 194 THR A C 1
ATOM 1525 O O . THR A 1 194 ? 10.599 -19.355 24.907 1.00 84.06 194 THR A O 1
ATOM 1528 N N . PRO A 1 195 ? 8.862 -19.915 23.578 1.00 87.56 195 PRO A N 1
ATOM 1529 C CA . PRO A 1 195 ? 9.041 -18.768 22.702 1.00 87.56 195 PRO A CA 1
ATOM 1530 C C . PRO A 1 195 ? 8.839 -17.471 23.487 1.00 87.56 195 PRO A C 1
ATOM 1532 O O . PRO A 1 195 ? 8.027 -17.411 24.415 1.00 87.56 195 PRO A O 1
ATOM 1535 N N . ASP A 1 196 ? 9.529 -16.416 23.061 1.00 92.38 196 ASP A N 1
ATOM 1536 C CA . ASP A 1 196 ? 9.353 -15.062 23.587 1.00 92.38 196 ASP A CA 1
ATOM 1537 C C . ASP A 1 196 ? 8.860 -14.127 22.468 1.00 92.38 196 ASP A C 1
ATOM 1539 O O . ASP A 1 196 ? 9.645 -13.380 21.873 1.00 92.38 196 ASP A O 1
ATOM 1543 N N . PRO A 1 197 ? 7.554 -14.192 22.127 1.00 93.94 197 PRO A N 1
ATOM 1544 C CA . PRO A 1 197 ? 6.972 -13.375 21.070 1.00 93.94 197 PRO A CA 1
ATOM 1545 C C . PRO A 1 197 ? 7.101 -11.874 21.331 1.00 93.94 197 PRO A C 1
ATOM 1547 O O . PRO A 1 197 ? 7.242 -11.092 20.393 1.00 93.94 197 PRO A O 1
ATOM 1550 N N . LYS A 1 198 ? 7.061 -11.472 22.609 1.00 94.94 198 LYS A N 1
ATOM 1551 C CA . LYS A 1 198 ? 7.203 -10.075 23.009 1.00 94.94 198 LYS A CA 1
ATOM 1552 C C . LYS A 1 198 ? 8.596 -9.575 22.654 1.00 94.94 198 LYS A C 1
ATOM 1554 O O . LYS A 1 198 ? 8.707 -8.610 21.904 1.00 94.94 198 LYS A O 1
ATOM 1559 N N . LYS A 1 199 ? 9.641 -10.268 23.112 1.00 94.88 199 LYS A N 1
ATOM 1560 C CA . LYS A 1 199 ? 11.022 -9.910 22.782 1.00 94.88 199 LYS A CA 1
ATOM 1561 C C . LYS A 1 199 ? 11.267 -9.939 21.276 1.00 94.88 199 LYS A C 1
ATOM 1563 O O . LYS A 1 199 ? 11.889 -9.018 20.765 1.00 94.88 199 LYS A O 1
ATOM 1568 N N . ALA A 1 200 ? 10.756 -10.953 20.571 1.00 94.19 200 ALA A N 1
ATOM 1569 C CA . ALA A 1 200 ? 10.890 -11.064 19.118 1.00 94.19 200 ALA A CA 1
ATOM 1570 C C . ALA A 1 200 ? 10.323 -9.842 18.380 1.00 94.19 200 ALA A C 1
ATOM 1572 O O . ALA A 1 200 ? 10.965 -9.345 17.456 1.00 94.19 200 ALA A O 1
ATOM 1573 N N . ALA A 1 201 ? 9.152 -9.348 18.793 1.00 94.06 201 ALA A N 1
ATOM 1574 C CA . ALA A 1 201 ? 8.537 -8.161 18.208 1.00 94.06 201 ALA A CA 1
ATOM 1575 C C . ALA A 1 201 ? 9.223 -6.853 18.652 1.00 94.06 201 ALA A C 1
ATOM 1577 O O . ALA A 1 201 ? 9.428 -5.974 17.821 1.00 94.06 201 ALA A O 1
ATOM 1578 N N . GLU A 1 202 ? 9.634 -6.722 19.921 1.00 93.88 202 GLU A N 1
ATOM 1579 C CA . GLU A 1 202 ? 10.341 -5.530 20.428 1.00 93.88 202 GLU A CA 1
ATOM 1580 C C . GLU A 1 202 ? 11.677 -5.304 19.716 1.00 93.88 202 GLU A C 1
ATOM 1582 O O . GLU A 1 202 ? 12.020 -4.172 19.376 1.00 93.88 202 GLU A O 1
ATOM 1587 N N . THR A 1 203 ? 12.442 -6.370 19.459 1.00 94.31 203 THR A N 1
ATOM 1588 C CA . THR A 1 203 ? 13.763 -6.240 18.832 1.00 94.31 203 THR A CA 1
ATOM 1589 C C . THR A 1 203 ? 13.701 -5.802 17.372 1.00 94.31 203 THR A C 1
ATOM 1591 O O . THR A 1 203 ? 14.710 -5.310 16.867 1.00 94.31 203 THR A O 1
ATOM 1594 N N . LEU A 1 204 ? 12.547 -5.913 16.699 1.00 93.94 204 LEU A N 1
ATOM 1595 C CA . LEU A 1 204 ? 12.365 -5.383 15.343 1.00 93.94 204 LEU A CA 1
ATOM 1596 C C . LEU A 1 204 ? 12.520 -3.861 15.296 1.00 93.94 204 LEU A C 1
ATOM 1598 O O . LEU A 1 204 ? 12.983 -3.344 14.290 1.00 93.94 204 LEU A O 1
ATOM 1602 N N . TRP A 1 205 ? 12.199 -3.152 16.377 1.00 93.25 205 TRP A N 1
ATOM 1603 C CA . TRP A 1 205 ? 12.187 -1.684 16.424 1.00 93.25 205 TRP A CA 1
ATOM 1604 C C . TRP A 1 205 ? 13.506 -1.066 16.890 1.00 93.25 205 TRP A C 1
ATOM 1606 O O . TRP A 1 205 ? 13.566 0.121 17.196 1.00 93.25 205 TRP A O 1
ATOM 1616 N N . LYS A 1 206 ? 14.571 -1.866 16.982 1.00 91.69 206 LYS A N 1
ATOM 1617 C CA . LYS A 1 206 ? 15.901 -1.367 17.323 1.00 91.69 206 LYS A CA 1
ATOM 1618 C C . LYS A 1 206 ? 16.564 -0.781 16.084 1.00 91.69 206 LYS A C 1
ATOM 1620 O O . LYS A 1 206 ? 16.992 -1.537 15.212 1.00 91.69 206 LYS A O 1
ATOM 1625 N N . ALA A 1 207 ? 16.677 0.543 16.057 1.00 90.38 207 ALA A N 1
ATOM 1626 C CA . ALA A 1 207 ? 17.428 1.264 15.040 1.00 90.38 207 ALA A CA 1
ATOM 1627 C C . ALA A 1 207 ? 18.889 0.796 14.981 1.00 90.38 207 ALA A C 1
ATOM 1629 O O . ALA A 1 207 ? 19.499 0.451 16.003 1.00 90.38 207 ALA A O 1
ATOM 1630 N N . LYS A 1 208 ? 19.445 0.787 13.772 1.00 91.50 208 LYS A N 1
ATOM 1631 C CA . LYS A 1 208 ? 20.827 0.423 13.479 1.00 91.50 208 LYS A CA 1
ATOM 1632 C C . LYS A 1 208 ? 21.509 1.555 12.730 1.00 91.50 208 LYS A C 1
ATOM 1634 O O . LYS A 1 208 ? 20.907 2.216 11.897 1.00 91.50 208 LYS A O 1
ATOM 1639 N N . ASN A 1 209 ? 22.792 1.744 13.023 1.00 89.50 209 ASN A N 1
ATOM 1640 C CA . ASN A 1 209 ? 23.602 2.754 12.341 1.00 89.50 209 ASN A CA 1
ATOM 1641 C C . ASN A 1 209 ? 24.029 2.289 10.943 1.00 89.50 209 ASN A C 1
ATOM 1643 O O . ASN A 1 209 ? 24.195 3.111 10.050 1.00 89.50 209 ASN A O 1
ATOM 1647 N N . ASP A 1 210 ? 24.237 0.980 10.769 1.00 88.81 210 ASP A N 1
ATOM 1648 C CA . ASP A 1 210 ? 24.522 0.387 9.467 1.00 88.81 210 ASP A CA 1
ATOM 1649 C C . ASP A 1 210 ? 23.194 -0.044 8.808 1.00 88.81 210 ASP A C 1
ATOM 1651 O O . ASP A 1 210 ? 22.460 -0.857 9.391 1.00 88.81 210 ASP A O 1
ATOM 1655 N N . PRO A 1 211 ? 22.864 0.447 7.597 1.00 86.81 211 PRO A N 1
ATOM 1656 C CA . PRO A 1 211 ? 21.700 -0.012 6.839 1.00 86.81 211 PRO A CA 1
ATOM 1657 C C . PRO A 1 211 ? 21.693 -1.532 6.647 1.00 86.81 211 PRO A C 1
ATOM 1659 O O . PRO A 1 211 ? 20.648 -2.177 6.719 1.00 86.81 211 PRO A O 1
ATOM 1662 N N . CYS A 1 212 ? 22.872 -2.133 6.490 1.00 85.94 212 CYS A N 1
ATOM 1663 C CA . CYS A 1 212 ? 23.039 -3.572 6.397 1.00 85.94 212 CYS A CA 1
ATOM 1664 C C . CYS A 1 212 ? 22.765 -4.291 7.719 1.00 85.94 212 CYS A C 1
ATOM 1666 O O . CYS A 1 212 ? 22.525 -5.495 7.699 1.00 85.94 212 CYS A O 1
ATOM 1668 N N . ASP A 1 213 ? 22.737 -3.615 8.864 1.00 90.44 213 ASP A N 1
ATOM 1669 C CA . ASP A 1 213 ? 22.381 -4.253 10.129 1.00 90.44 213 ASP A CA 1
ATOM 1670 C C . ASP A 1 213 ? 20.882 -4.208 10.444 1.00 90.44 213 ASP A C 1
ATOM 1672 O O . ASP A 1 213 ? 20.407 -4.974 11.296 1.00 90.44 213 ASP A O 1
ATOM 1676 N N . SER A 1 214 ? 20.161 -3.333 9.742 1.00 92.12 214 SER A N 1
ATOM 1677 C CA . SER A 1 214 ? 18.739 -3.022 9.906 1.00 92.12 214 SER A CA 1
ATOM 1678 C C . SER A 1 214 ? 17.829 -4.168 9.457 1.00 92.12 214 SER A C 1
ATOM 1680 O O . SER A 1 214 ? 18.277 -5.204 8.951 1.00 92.12 214 SER A O 1
ATOM 1682 N N . ASN A 1 215 ? 16.517 -4.003 9.639 1.00 92.19 215 ASN A N 1
ATOM 1683 C CA . ASN A 1 215 ? 15.563 -4.889 8.982 1.00 92.19 215 ASN A CA 1
ATOM 1684 C C . ASN A 1 215 ? 15.546 -4.569 7.482 1.00 92.19 215 ASN A C 1
ATOM 1686 O O . ASN A 1 215 ? 15.174 -3.464 7.095 1.00 92.19 215 ASN A O 1
ATOM 1690 N N . LEU A 1 216 ? 15.922 -5.536 6.647 1.00 89.94 216 LEU A N 1
ATOM 1691 C CA . LEU A 1 216 ? 15.875 -5.402 5.193 1.00 89.94 216 LEU A CA 1
ATOM 1692 C C . LEU A 1 216 ? 14.512 -5.898 4.714 1.00 89.94 216 LEU A C 1
ATOM 1694 O O . LEU A 1 216 ? 14.298 -7.106 4.619 1.00 89.94 216 LEU A O 1
ATOM 1698 N N . PHE A 1 217 ? 13.579 -4.984 4.467 1.00 88.69 217 PHE A N 1
ATOM 1699 C CA . PHE A 1 217 ? 12.167 -5.288 4.213 1.00 88.69 217 PHE A CA 1
ATOM 1700 C C . PHE A 1 217 ? 11.582 -4.396 3.112 1.00 88.69 217 PHE A C 1
ATOM 1702 O O . PHE A 1 217 ? 12.064 -3.291 2.881 1.00 88.69 217 PHE A O 1
ATOM 1709 N N . ASP A 1 218 ? 10.567 -4.904 2.405 1.00 87.00 218 ASP A N 1
ATOM 1710 C CA . ASP A 1 218 ? 9.710 -4.098 1.525 1.00 87.00 218 ASP A CA 1
ATOM 1711 C C . ASP A 1 218 ? 8.532 -3.513 2.316 1.00 87.00 218 ASP A C 1
ATOM 1713 O O . ASP A 1 218 ? 8.366 -3.767 3.517 1.00 87.00 218 ASP A O 1
ATOM 1717 N N . CYS A 1 219 ? 7.684 -2.741 1.634 1.00 89.75 219 CYS A N 1
ATOM 1718 C CA . CYS A 1 219 ? 6.554 -2.080 2.267 1.00 89.75 219 CYS A CA 1
ATOM 1719 C C . CYS A 1 219 ? 5.517 -3.030 2.861 1.00 89.75 219 CYS A C 1
ATOM 1721 O O . CYS A 1 219 ? 4.926 -2.722 3.900 1.00 89.75 219 CYS A O 1
ATOM 1723 N N . ALA A 1 220 ? 5.337 -4.224 2.300 1.00 89.25 220 ALA A N 1
ATOM 1724 C CA . ALA A 1 220 ? 4.423 -5.201 2.867 1.00 89.25 220 ALA A CA 1
ATOM 1725 C C . ALA A 1 220 ? 4.927 -5.734 4.214 1.00 89.25 220 ALA A C 1
ATOM 1727 O O . ALA A 1 220 ? 4.155 -5.806 5.175 1.00 89.25 220 ALA A O 1
ATOM 1728 N N . HIS A 1 221 ? 6.216 -6.069 4.302 1.00 90.19 221 HIS A N 1
ATOM 1729 C CA . HIS A 1 221 ? 6.839 -6.535 5.542 1.00 90.19 221 HIS A CA 1
ATOM 1730 C C . HIS A 1 221 ? 6.896 -5.427 6.596 1.00 90.19 221 HIS A C 1
ATOM 1732 O O . HIS A 1 221 ? 6.577 -5.688 7.757 1.00 90.19 221 HIS A O 1
ATOM 1738 N N . GLY A 1 222 ? 7.221 -4.192 6.194 1.00 92.25 222 GLY A N 1
ATOM 1739 C CA . GLY A 1 222 ? 7.179 -3.018 7.070 1.00 92.25 222 GLY A CA 1
ATOM 1740 C C . GLY A 1 222 ? 5.801 -2.834 7.711 1.00 92.25 222 GLY A C 1
ATOM 1741 O O . GLY A 1 222 ? 5.686 -2.778 8.937 1.00 92.25 222 GLY A O 1
ATOM 1742 N N . VAL A 1 223 ? 4.726 -2.874 6.912 1.00 93.50 223 VAL A N 1
ATOM 1743 C CA . VAL A 1 223 ? 3.350 -2.835 7.440 1.00 93.50 223 VAL A CA 1
ATOM 1744 C C . VAL A 1 223 ? 3.055 -4.021 8.362 1.00 93.50 223 VAL A C 1
ATOM 1746 O O . VAL A 1 223 ? 2.411 -3.839 9.396 1.00 93.50 223 VAL A O 1
ATOM 1749 N N . SER A 1 224 ? 3.531 -5.229 8.040 1.00 93.81 224 SER A N 1
ATOM 1750 C CA . SER A 1 224 ? 3.344 -6.396 8.912 1.00 93.81 224 SER A CA 1
ATOM 1751 C C . SER A 1 224 ? 3.935 -6.163 10.304 1.00 93.81 224 SER A C 1
ATOM 1753 O O . SER A 1 224 ? 3.296 -6.506 11.300 1.00 93.81 224 SER A O 1
ATOM 1755 N N . CYS A 1 225 ? 5.124 -5.562 10.380 1.00 94.69 225 CYS A N 1
ATOM 1756 C CA . CYS A 1 225 ? 5.776 -5.194 11.635 1.00 94.69 225 CYS A CA 1
ATOM 1757 C C . CYS A 1 225 ? 4.999 -4.096 12.376 1.00 94.69 225 CYS A C 1
ATOM 1759 O O . CYS A 1 225 ? 4.751 -4.238 13.572 1.00 94.69 225 CYS A O 1
ATOM 1761 N N . VAL A 1 226 ? 4.550 -3.045 11.679 1.00 95.19 226 VAL A N 1
ATOM 1762 C CA . VAL A 1 226 ? 3.732 -1.954 12.251 1.00 95.19 226 VAL A CA 1
ATOM 1763 C C . VAL A 1 226 ? 2.439 -2.490 12.874 1.00 95.19 226 VAL A C 1
ATOM 1765 O O . VAL A 1 226 ? 2.097 -2.157 14.010 1.00 95.19 226 VAL A O 1
ATOM 1768 N N . LEU A 1 227 ? 1.716 -3.353 12.156 1.00 95.25 227 LEU A N 1
ATOM 1769 C CA . LEU A 1 227 ? 0.490 -3.958 12.670 1.00 95.25 227 LEU A CA 1
ATOM 1770 C C . LEU A 1 227 ? 0.799 -4.853 13.876 1.00 95.25 227 LEU A C 1
ATOM 1772 O O . LEU A 1 227 ? 0.133 -4.731 14.903 1.00 95.25 227 LEU A O 1
ATOM 1776 N N . MET A 1 228 ? 1.841 -5.684 13.810 1.00 95.38 228 MET A N 1
ATOM 1777 C CA . MET A 1 228 ? 2.289 -6.492 14.949 1.00 95.38 228 MET A CA 1
ATOM 1778 C C . MET A 1 228 ? 2.587 -5.641 16.191 1.00 95.38 228 MET A C 1
ATOM 1780 O O . MET A 1 228 ? 2.147 -5.976 17.289 1.00 95.38 228 MET A O 1
ATOM 1784 N N . ASP A 1 229 ? 3.271 -4.511 16.015 1.00 95.56 229 ASP A N 1
ATOM 1785 C CA . ASP A 1 229 ? 3.612 -3.576 17.087 1.00 95.56 229 ASP A CA 1
ATOM 1786 C C . ASP A 1 229 ? 2.375 -2.931 17.723 1.00 95.56 229 ASP A C 1
ATOM 1788 O O . ASP A 1 229 ? 2.359 -2.696 18.929 1.00 95.56 229 ASP A O 1
ATOM 1792 N N . SER A 1 230 ? 1.279 -2.747 16.977 1.00 96.56 230 SER A N 1
ATOM 1793 C CA . SER A 1 230 ? 0.022 -2.259 17.563 1.00 96.56 230 SER A CA 1
ATOM 1794 C C . SER A 1 230 ? -0.483 -3.144 18.717 1.00 96.56 230 SER A C 1
ATOM 1796 O O . SER A 1 230 ? -1.129 -2.646 19.635 1.00 96.56 230 SER A O 1
ATOM 1798 N N . LEU A 1 231 ? -0.160 -4.444 18.734 1.00 96.50 231 LEU A N 1
ATOM 1799 C CA . LEU A 1 231 ? -0.595 -5.380 19.781 1.00 96.50 231 LEU A CA 1
ATOM 1800 C C . LEU A 1 231 ? -0.029 -5.051 21.175 1.00 96.50 231 LEU A C 1
ATOM 1802 O O . LEU A 1 231 ? -0.567 -5.526 22.174 1.00 96.50 231 LEU A O 1
ATOM 1806 N N . PHE A 1 232 ? 1.005 -4.209 21.260 1.00 96.88 232 PHE A N 1
ATOM 1807 C CA . PHE A 1 232 ? 1.593 -3.739 22.519 1.00 96.88 232 PHE A CA 1
ATOM 1808 C C . PHE A 1 232 ? 0.678 -2.802 23.318 1.00 96.88 232 PHE A C 1
ATOM 1810 O O . PHE A 1 232 ? 0.956 -2.512 24.479 1.00 96.88 232 PHE A O 1
ATOM 1817 N N . GLU A 1 233 ? -0.443 -2.368 22.740 1.00 96.75 233 GLU A N 1
ATOM 1818 C CA . GLU A 1 233 ? -1.473 -1.622 23.470 1.00 96.75 233 GLU A CA 1
ATOM 1819 C C . GLU A 1 233 ? -2.366 -2.519 24.346 1.00 96.75 233 GLU A C 1
ATOM 1821 O O . GLU A 1 233 ? -3.243 -2.019 25.049 1.00 96.75 233 GLU A O 1
ATOM 1826 N N . ALA A 1 234 ? -2.138 -3.836 24.336 1.00 97.19 234 ALA A N 1
ATOM 1827 C CA . ALA A 1 234 ? -2.798 -4.790 25.221 1.00 97.19 234 ALA A CA 1
ATOM 1828 C C . ALA A 1 234 ? -2.503 -4.524 26.699 1.00 97.19 234 ALA A C 1
ATOM 1830 O O . ALA A 1 234 ? -1.399 -4.108 27.062 1.00 97.19 234 ALA A O 1
ATOM 1831 N N . ASP A 1 235 ? -3.469 -4.848 27.562 1.00 96.06 235 ASP A N 1
ATOM 1832 C CA . ASP A 1 235 ? -3.337 -4.667 29.005 1.00 96.06 235 ASP A CA 1
ATOM 1833 C C . ASP A 1 235 ? -2.153 -5.450 29.603 1.00 96.06 235 ASP A C 1
ATOM 1835 O O . ASP A 1 235 ? -1.310 -4.899 30.312 1.00 96.06 235 ASP A O 1
ATOM 1839 N N . ARG A 1 236 ? -2.040 -6.719 29.214 1.00 97.06 236 ARG A N 1
ATOM 1840 C CA . ARG A 1 236 ? -0.983 -7.668 29.568 1.00 97.06 236 ARG A CA 1
ATOM 1841 C C . ARG A 1 236 ? -0.337 -8.193 28.286 1.00 97.06 236 ARG A C 1
ATOM 1843 O O . ARG A 1 236 ? -0.629 -9.297 27.829 1.00 97.06 236 ARG A O 1
ATOM 1850 N N . VAL A 1 237 ? 0.555 -7.386 27.708 1.00 96.12 237 VAL A N 1
ATOM 1851 C CA . VAL A 1 237 ? 1.193 -7.626 26.395 1.00 96.12 237 VAL A CA 1
ATOM 1852 C C . VAL A 1 237 ? 1.790 -9.028 26.258 1.00 96.12 237 VAL A C 1
ATOM 1854 O O . VAL A 1 237 ? 1.518 -9.712 25.276 1.00 96.12 237 VAL A O 1
ATOM 1857 N N . ASP A 1 238 ? 2.573 -9.479 27.242 1.00 95.88 238 ASP A N 1
ATOM 1858 C CA . ASP A 1 238 ? 3.226 -10.796 27.195 1.00 95.88 238 ASP A CA 1
ATOM 1859 C C . ASP A 1 238 ? 2.203 -11.943 27.120 1.00 95.88 238 ASP A C 1
ATOM 1861 O O . ASP A 1 238 ? 2.308 -12.826 26.268 1.00 95.88 238 ASP A O 1
ATOM 1865 N N . GLN A 1 239 ? 1.154 -11.882 27.948 1.00 96.50 239 GLN A N 1
ATOM 1866 C CA . GLN A 1 239 ? 0.062 -12.856 27.924 1.00 96.50 239 GLN A CA 1
ATOM 1867 C C . GLN A 1 239 ? -0.665 -12.842 26.574 1.00 96.50 239 GLN A C 1
ATOM 1869 O O . GLN A 1 239 ? -0.960 -13.907 26.027 1.00 96.50 239 GLN A O 1
ATOM 1874 N N . PHE A 1 240 ? -0.906 -11.657 26.009 1.00 96.75 240 PHE A N 1
ATOM 1875 C CA . PHE A 1 240 ? -1.636 -11.520 24.754 1.00 96.75 240 PHE A CA 1
ATOM 1876 C C . PHE A 1 240 ? -0.857 -12.053 23.555 1.00 96.75 240 PHE A C 1
ATOM 1878 O O . PHE A 1 240 ? -1.396 -12.839 22.773 1.00 96.75 240 PHE A O 1
ATOM 1885 N N . LEU A 1 241 ? 0.422 -11.697 23.430 1.00 95.62 241 LEU A N 1
ATOM 1886 C CA . LEU A 1 241 ? 1.263 -12.186 22.338 1.00 95.62 241 LEU A CA 1
ATOM 1887 C C . LEU A 1 241 ? 1.488 -13.702 22.431 1.00 95.62 241 LEU A C 1
ATOM 1889 O O . LEU A 1 241 ? 1.431 -14.389 21.410 1.00 95.62 241 LEU A O 1
ATOM 1893 N N . LYS A 1 242 ? 1.646 -14.250 23.645 1.00 94.38 242 LYS A N 1
ATOM 1894 C CA . LYS A 1 242 ? 1.688 -15.706 23.867 1.00 94.38 242 LYS A CA 1
ATOM 1895 C C . LYS A 1 242 ? 0.375 -16.382 23.478 1.00 94.38 242 LYS A C 1
ATOM 1897 O O . LYS A 1 242 ? 0.411 -17.415 22.814 1.00 94.38 242 LYS A O 1
ATOM 1902 N N . ALA A 1 243 ? -0.772 -15.798 23.827 1.00 94.06 243 ALA A N 1
ATOM 1903 C CA . ALA A 1 243 ? -2.082 -16.323 23.445 1.00 94.06 243 ALA A CA 1
ATOM 1904 C C . ALA A 1 243 ? -2.288 -16.313 21.922 1.00 94.06 243 ALA A C 1
ATOM 1906 O O . ALA A 1 243 ? -2.833 -17.269 21.375 1.00 94.06 243 ALA A O 1
ATOM 1907 N N . ILE A 1 244 ? -1.820 -15.269 21.229 1.00 92.75 244 ILE A N 1
ATOM 1908 C CA . ILE A 1 244 ? -1.851 -15.195 19.766 1.00 92.75 244 ILE A CA 1
ATOM 1909 C C . ILE A 1 244 ? -0.982 -16.294 19.151 1.00 92.75 244 ILE A C 1
ATOM 1911 O O . ILE A 1 244 ? -1.479 -17.033 18.302 1.00 92.75 244 ILE A O 1
ATOM 1915 N N . HIS A 1 245 ? 0.273 -16.410 19.587 1.00 91.38 245 HIS A N 1
ATOM 1916 C CA . HIS A 1 245 ? 1.223 -17.410 19.097 1.00 91.38 245 HIS A CA 1
ATOM 1917 C C . HIS A 1 245 ? 0.732 -18.848 19.354 1.00 91.38 245 HIS A C 1
ATOM 1919 O O . HIS A 1 245 ? 0.858 -19.722 18.501 1.00 91.38 245 HIS A O 1
ATOM 1925 N N . ALA A 1 246 ? 0.090 -19.099 20.499 1.00 90.81 246 ALA A N 1
ATOM 1926 C CA . ALA A 1 246 ? -0.447 -20.412 20.859 1.00 90.81 246 ALA A CA 1
ATOM 1927 C C . ALA A 1 246 ? -1.568 -20.917 19.928 1.00 90.81 246 ALA A C 1
ATOM 1929 O O . ALA A 1 246 ? -1.892 -22.103 19.958 1.00 90.81 246 ALA A O 1
ATOM 1930 N N . ARG A 1 247 ? -2.153 -20.058 19.080 1.00 89.44 247 ARG A N 1
ATOM 1931 C CA . ARG A 1 247 ? -3.162 -20.467 18.084 1.00 89.44 247 ARG A CA 1
ATOM 1932 C C . ARG A 1 247 ? -2.577 -21.301 16.946 1.00 89.44 247 ARG A C 1
ATOM 1934 O O . ARG A 1 247 ? -3.320 -21.983 16.247 1.00 89.44 247 ARG A O 1
ATOM 1941 N N . GLY A 1 248 ? -1.262 -21.260 16.747 1.00 86.38 248 GLY A N 1
ATOM 1942 C CA . GLY A 1 248 ? -0.568 -22.119 15.798 1.00 86.38 248 GLY A CA 1
ATOM 1943 C C . GLY A 1 248 ? 0.808 -21.577 15.424 1.00 86.38 248 GLY A C 1
ATOM 1944 O O . GLY A 1 248 ? 1.040 -20.378 15.547 1.00 86.38 248 GLY A O 1
ATOM 1945 N N . PRO A 1 249 ? 1.694 -22.430 14.885 1.00 76.25 249 PRO A N 1
ATOM 1946 C CA . PRO A 1 249 ? 3.114 -22.118 14.706 1.00 76.25 249 PRO A CA 1
ATOM 1947 C C . PRO A 1 249 ? 3.392 -20.946 13.759 1.00 76.25 249 PRO A C 1
ATOM 1949 O O . PRO A 1 249 ? 4.484 -20.402 13.779 1.00 76.25 249 PRO A O 1
ATOM 1952 N N . ASN A 1 250 ? 2.429 -20.555 12.924 1.00 83.12 250 ASN A N 1
ATOM 1953 C CA . ASN A 1 250 ? 2.597 -19.458 11.971 1.00 83.12 250 ASN A CA 1
ATOM 1954 C C . ASN A 1 250 ? 1.875 -18.176 12.409 1.00 83.12 250 ASN A C 1
ATOM 1956 O O . ASN A 1 250 ? 2.006 -17.157 11.738 1.00 83.12 250 ASN A O 1
ATOM 1960 N N . HIS A 1 251 ? 1.123 -18.205 13.515 1.00 85.62 251 HIS A N 1
ATOM 1961 C CA . HIS A 1 251 ? 0.523 -16.989 14.054 1.00 85.62 251 HIS A CA 1
ATOM 1962 C C . HIS A 1 251 ? 1.622 -16.051 14.557 1.00 85.62 251 HIS A C 1
ATOM 1964 O O . HIS A 1 251 ? 2.630 -16.504 15.095 1.00 85.62 251 HIS A O 1
ATOM 1970 N N . LEU A 1 252 ? 1.405 -14.740 14.409 1.00 87.88 252 LEU A N 1
ATOM 1971 C CA . LEU A 1 252 ? 2.417 -13.709 14.686 1.00 87.88 252 LEU A CA 1
ATOM 1972 C C . LEU A 1 252 ? 3.625 -13.766 13.728 1.00 87.88 252 LEU A C 1
ATOM 1974 O O . LEU A 1 252 ? 4.768 -13.573 14.135 1.00 87.88 252 LEU A O 1
ATOM 1978 N N . ALA A 1 253 ? 3.375 -14.032 12.446 1.00 90.12 253 ALA A N 1
ATOM 1979 C CA . ALA A 1 253 ? 4.397 -13.986 11.403 1.00 90.12 253 ALA A CA 1
ATOM 1980 C C . ALA A 1 253 ? 4.532 -12.600 10.741 1.00 90.12 253 ALA A C 1
ATOM 1982 O O . ALA A 1 253 ? 3.554 -11.856 10.622 1.00 90.12 253 ALA A O 1
ATOM 1983 N N . ILE A 1 254 ? 5.736 -12.292 10.250 1.00 90.81 254 ILE A N 1
ATOM 1984 C CA . ILE A 1 254 ? 6.009 -11.196 9.311 1.00 90.81 254 ILE A CA 1
ATOM 1985 C C . ILE A 1 254 ? 5.785 -11.734 7.901 1.00 90.81 254 ILE A C 1
ATOM 1987 O O . ILE A 1 254 ? 6.476 -12.668 7.472 1.00 90.81 254 ILE A O 1
ATOM 1991 N N . ILE A 1 255 ? 4.796 -11.179 7.197 1.00 86.25 255 ILE A N 1
ATOM 1992 C CA . ILE A 1 255 ? 4.336 -11.739 5.923 1.00 86.25 255 ILE A CA 1
ATOM 1993 C C . ILE A 1 255 ? 4.013 -10.664 4.888 1.00 86.25 255 ILE A C 1
ATOM 1995 O O . ILE A 1 255 ? 3.638 -9.544 5.228 1.00 86.25 255 ILE A O 1
ATOM 1999 N N . HIS A 1 256 ? 4.050 -11.068 3.619 1.00 83.38 256 HIS A N 1
ATOM 2000 C CA . HIS A 1 256 ? 3.560 -10.285 2.491 1.00 83.38 256 HIS A CA 1
ATOM 2001 C C . HIS A 1 256 ? 2.147 -10.770 2.106 1.00 83.38 256 HIS A C 1
ATOM 2003 O O . HIS A 1 256 ? 2.015 -11.819 1.470 1.00 83.38 256 HIS A O 1
ATOM 2009 N N . PRO A 1 257 ? 1.060 -10.061 2.462 1.00 70.75 257 PRO A N 1
ATOM 2010 C CA . PRO A 1 257 ? -0.300 -10.595 2.338 1.00 70.75 2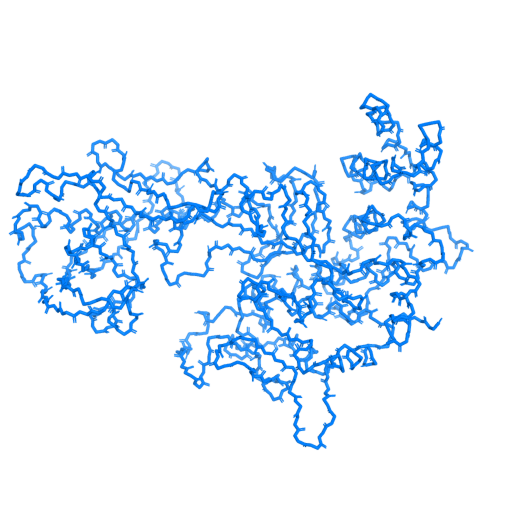57 PRO A CA 1
ATOM 2011 C C . PRO A 1 257 ? -0.772 -10.778 0.887 1.00 70.75 257 PRO A C 1
ATOM 2013 O O . PRO A 1 257 ? -1.712 -11.531 0.653 1.00 70.75 257 PRO A O 1
ATOM 2016 N N . THR A 1 258 ? -0.145 -10.126 -0.099 1.00 71.06 258 THR A N 1
ATOM 2017 C CA . THR A 1 258 ? -0.462 -10.375 -1.521 1.00 71.06 258 THR A CA 1
ATOM 2018 C C . THR A 1 258 ? 0.079 -11.716 -2.028 1.00 71.06 258 THR A C 1
ATOM 2020 O O . THR A 1 258 ? -0.479 -12.263 -2.972 1.00 71.06 258 THR A O 1
ATOM 2023 N N . LEU A 1 259 ? 1.120 -12.275 -1.393 1.00 72.19 259 LEU A N 1
ATOM 2024 C CA . LEU A 1 259 ? 1.675 -13.586 -1.751 1.00 72.19 259 LEU A CA 1
ATOM 2025 C C . LEU A 1 259 ? 0.864 -14.741 -1.149 1.00 72.19 259 LEU A C 1
ATOM 2027 O O . LEU A 1 259 ? 0.975 -15.877 -1.602 1.00 72.19 259 LEU A O 1
ATOM 2031 N N . PHE A 1 260 ? 0.043 -14.455 -0.136 1.00 75.31 260 PHE A N 1
ATOM 2032 C CA . PHE A 1 260 ? -0.741 -15.444 0.600 1.00 75.31 260 PHE A CA 1
ATOM 2033 C C . PHE A 1 260 ? -2.195 -14.974 0.739 1.00 75.31 260 PHE A C 1
ATOM 2035 O O . PHE A 1 260 ? -2.607 -14.601 1.840 1.00 75.31 260 PHE A O 1
ATOM 2042 N N . PRO A 1 261 ? -2.989 -14.984 -0.351 1.00 68.75 261 PRO A N 1
ATOM 2043 C CA . PRO A 1 261 ? -4.314 -14.355 -0.392 1.00 68.75 261 PRO A CA 1
ATOM 2044 C C . PRO A 1 261 ? -5.304 -14.920 0.640 1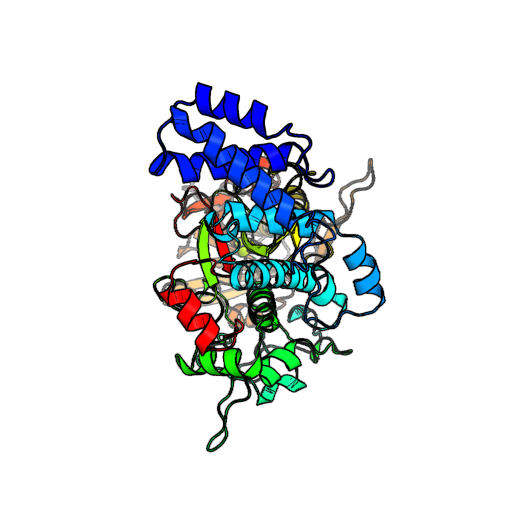.00 68.75 261 PRO A C 1
ATOM 2046 O O . PRO A 1 261 ? -6.148 -14.175 1.143 1.00 68.75 261 PRO A O 1
ATOM 2049 N N . GLU A 1 262 ? -5.141 -16.197 1.006 1.00 71.50 262 GLU A N 1
ATOM 2050 C CA . GLU A 1 262 ? -5.934 -16.923 2.013 1.00 71.50 262 GLU A CA 1
ATOM 2051 C C . GLU A 1 262 ? -5.638 -16.515 3.466 1.00 71.50 262 GLU A C 1
ATOM 2053 O O . GLU A 1 262 ? -6.357 -16.892 4.392 1.00 71.50 262 GLU A O 1
ATOM 2058 N N . THR A 1 263 ? -4.557 -15.767 3.685 1.00 73.44 263 THR A N 1
ATOM 2059 C CA . THR A 1 263 ? -4.111 -15.326 5.010 1.00 73.44 263 THR A CA 1
ATOM 2060 C C . THR A 1 263 ? -3.978 -13.811 5.049 1.00 73.44 263 THR A C 1
ATOM 2062 O O . THR A 1 263 ? -3.902 -13.128 4.022 1.00 73.44 263 THR A O 1
ATOM 2065 N N . HIS A 1 264 ? -4.008 -13.239 6.242 1.00 75.44 264 HIS A N 1
ATOM 2066 C CA . HIS A 1 264 ? -3.780 -11.815 6.477 1.00 75.44 264 HIS A CA 1
ATOM 2067 C C . HIS A 1 264 ? -2.549 -11.621 7.336 1.00 75.44 264 HIS A C 1
ATOM 2069 O O . HIS A 1 264 ? -1.905 -12.594 7.730 1.00 75.44 264 HIS A O 1
ATOM 2075 N N . TYR A 1 265 ? -2.202 -10.362 7.602 1.00 81.12 265 TYR A N 1
ATOM 2076 C CA . TYR A 1 265 ? -1.108 -10.030 8.505 1.00 81.12 265 TYR A CA 1
ATOM 2077 C C . TYR A 1 265 ? -1.178 -10.875 9.782 1.00 81.12 265 TYR A C 1
ATOM 2079 O O . TYR A 1 265 ? -2.255 -11.115 10.323 1.00 81.12 265 TYR A O 1
ATOM 2087 N N . LEU A 1 266 ? -0.015 -11.356 10.227 1.00 80.81 266 LEU A N 1
ATOM 2088 C CA . LEU A 1 266 ? 0.134 -12.333 11.312 1.00 80.81 266 LEU A CA 1
ATOM 2089 C C . LEU A 1 266 ? -0.394 -13.749 11.023 1.00 80.81 266 LEU A C 1
ATOM 2091 O O . LEU A 1 266 ? -0.539 -14.525 11.967 1.00 80.81 266 LEU A O 1
ATOM 2095 N N . TRP A 1 267 ? -0.628 -14.094 9.753 1.00 81.69 267 TRP A N 1
ATOM 2096 C CA . TRP A 1 267 ? -1.094 -15.407 9.276 1.00 81.69 267 TRP A CA 1
ATOM 2097 C C . TRP A 1 267 ? -2.497 -15.813 9.763 1.00 81.69 267 TRP A C 1
ATOM 2099 O O . TRP A 1 267 ? -2.827 -16.997 9.802 1.00 81.69 267 TRP A O 1
ATOM 2109 N N . GLU A 1 268 ? -3.338 -14.842 10.123 1.00 82.50 268 GLU A N 1
ATOM 2110 C CA . GLU A 1 268 ? -4.736 -15.088 10.500 1.00 82.50 268 GLU A CA 1
ATOM 2111 C C . GLU A 1 268 ? -5.606 -15.293 9.253 1.00 82.50 268 GLU A C 1
ATOM 2113 O O . GLU A 1 268 ? -5.418 -14.612 8.239 1.00 82.50 268 GLU A O 1
ATOM 2118 N N . LYS A 1 269 ? -6.601 -16.184 9.318 1.00 83.25 269 LYS A N 1
ATOM 2119 C CA . LYS A 1 269 ? -7.634 -16.269 8.275 1.00 83.25 269 LYS A CA 1
ATOM 2120 C C . LYS A 1 269 ? -8.757 -15.253 8.530 1.00 83.25 269 LYS A C 1
ATOM 2122 O O . LYS A 1 269 ? -9.180 -15.090 9.678 1.00 83.25 269 LYS A O 1
ATOM 2127 N N . PRO A 1 270 ? -9.347 -14.644 7.483 1.00 78.75 270 PRO A N 1
ATOM 2128 C CA . PRO A 1 270 ? -10.453 -13.685 7.641 1.00 78.75 270 PRO A CA 1
ATOM 2129 C C . PRO A 1 270 ? -11.663 -14.254 8.398 1.00 78.75 270 PRO A C 1
ATOM 2131 O O . PRO A 1 270 ? -12.366 -13.534 9.115 1.00 78.75 270 PRO A O 1
ATOM 2134 N N . THR A 1 271 ? -11.905 -15.559 8.261 1.00 82.38 271 THR A N 1
ATOM 2135 C CA . THR A 1 271 ? -13.038 -16.265 8.872 1.00 82.38 271 THR A CA 1
ATOM 2136 C C . THR A 1 271 ? -12.826 -16.625 10.340 1.00 82.38 271 THR A C 1
ATOM 2138 O O . THR A 1 271 ? -13.739 -17.147 10.974 1.00 82.38 271 THR A O 1
ATOM 2141 N N . GLU A 1 272 ? -11.647 -16.383 10.913 1.00 86.06 272 GLU A N 1
ATOM 2142 C CA . GLU A 1 272 ? -11.405 -16.701 12.317 1.00 86.06 272 GLU A CA 1
ATOM 2143 C C . GLU A 1 272 ? -12.219 -15.794 13.248 1.00 86.06 272 GLU A C 1
ATOM 2145 O O . GLU A 1 272 ? -12.226 -14.566 13.124 1.00 86.06 272 GLU A O 1
ATOM 2150 N N . ALA A 1 273 ? -12.880 -16.410 14.231 1.00 85.50 273 ALA A N 1
ATOM 2151 C CA . ALA A 1 273 ? -13.650 -15.699 15.252 1.00 85.50 273 ALA A CA 1
ATOM 2152 C C . ALA A 1 273 ? -12.760 -14.903 16.224 1.00 85.50 273 ALA A C 1
ATOM 2154 O O . ALA A 1 273 ? -13.212 -13.943 16.834 1.00 85.50 273 ALA A O 1
ATOM 2155 N N . LYS A 1 274 ? -11.491 -15.302 16.376 1.00 89.19 274 LYS A N 1
ATOM 2156 C CA . LYS A 1 274 ? -10.523 -14.700 17.311 1.00 89.19 274 LYS A CA 1
ATOM 2157 C C . LYS A 1 274 ? -9.464 -13.844 16.608 1.00 89.19 274 LYS A C 1
ATOM 2159 O O . LYS A 1 274 ? -8.434 -13.552 17.209 1.00 89.19 274 LYS A O 1
ATOM 2164 N N . LYS A 1 275 ? -9.689 -13.463 15.345 1.00 91.69 275 LYS A N 1
ATOM 2165 C CA . LYS A 1 275 ? -8.743 -12.637 14.582 1.00 91.69 275 LYS A CA 1
ATOM 2166 C C . LYS A 1 275 ? -8.505 -11.287 15.262 1.00 91.69 275 LYS A C 1
ATOM 2168 O O . LYS A 1 275 ? -9.449 -10.638 15.720 1.00 91.69 275 LYS A O 1
ATOM 2173 N N . VAL A 1 276 ? -7.257 -10.842 15.334 1.00 93.94 276 VAL A N 1
ATOM 2174 C CA . VAL A 1 276 ? -6.895 -9.552 15.944 1.00 93.94 276 VAL A CA 1
ATOM 2175 C C . VAL A 1 276 ? -6.834 -8.419 14.919 1.00 93.94 276 VAL A C 1
ATOM 2177 O O . VAL A 1 276 ? -6.848 -7.245 15.316 1.00 93.94 276 VAL A O 1
ATOM 2180 N N . PHE A 1 277 ? -6.832 -8.764 13.627 1.00 93.25 277 PHE A N 1
ATOM 2181 C CA . PHE A 1 277 ? -7.080 -7.856 12.510 1.00 93.25 277 PHE A CA 1
ATOM 2182 C C . PHE A 1 277 ? -8.231 -8.334 11.622 1.00 93.25 277 PHE A C 1
ATOM 2184 O O . PHE A 1 277 ? -8.319 -9.509 11.269 1.00 93.25 277 PHE A O 1
ATOM 2191 N N . SER A 1 278 ? -9.075 -7.395 11.204 1.00 90.81 278 SER A N 1
ATOM 2192 C CA . SER A 1 278 ? -10.076 -7.605 10.163 1.00 90.81 278 SER A CA 1
ATOM 2193 C C . SER A 1 278 ? -9.496 -7.233 8.805 1.00 90.81 278 SER A C 1
ATOM 2195 O O . SER A 1 278 ? -8.819 -6.208 8.683 1.00 90.81 278 SER A O 1
ATOM 2197 N N . LYS A 1 279 ? -9.825 -8.023 7.777 1.00 87.50 279 LYS A N 1
ATOM 2198 C CA . LYS A 1 279 ? -9.650 -7.639 6.374 1.00 87.50 279 LYS A CA 1
ATOM 2199 C C . LYS A 1 279 ? -11.011 -7.444 5.734 1.00 87.50 279 LYS A C 1
ATOM 2201 O O . LYS A 1 279 ? -11.830 -8.360 5.714 1.00 87.50 279 LYS A O 1
ATOM 2206 N N . GLU A 1 280 ? -11.244 -6.241 5.243 1.00 86.94 280 GLU A N 1
ATOM 2207 C CA . GLU A 1 280 ? -12.566 -5.775 4.837 1.00 86.94 280 GLU A CA 1
ATOM 2208 C C . GLU A 1 280 ? -12.479 -5.031 3.510 1.00 86.94 280 GLU A C 1
ATOM 2210 O O . GLU A 1 280 ? -11.493 -4.344 3.231 1.00 86.94 280 GLU A O 1
ATOM 2215 N N . GLN A 1 281 ? -13.535 -5.153 2.709 1.00 90.25 281 GLN A N 1
ATOM 2216 C CA . GLN A 1 281 ? -13.745 -4.336 1.521 1.00 90.25 281 GLN A CA 1
ATOM 2217 C C . GLN A 1 281 ? -14.389 -3.021 1.946 1.00 90.25 281 GLN A C 1
ATOM 2219 O O . GLN A 1 281 ? -15.540 -3.004 2.375 1.00 90.25 281 GLN A O 1
ATOM 2224 N N . VAL A 1 282 ? -13.644 -1.925 1.834 1.00 91.69 282 VAL A N 1
ATOM 2225 C CA . VAL A 1 282 ? -14.086 -0.601 2.279 1.00 91.69 282 VAL A CA 1
ATOM 2226 C C . VAL A 1 282 ? -13.991 0.368 1.120 1.00 91.69 282 VAL A C 1
ATOM 2228 O O . VAL A 1 282 ? -12.953 0.481 0.469 1.00 91.69 282 VAL A O 1
ATOM 2231 N N . VAL A 1 283 ? -15.084 1.066 0.822 1.00 91.69 283 VAL A N 1
ATOM 2232 C CA . VAL A 1 283 ? -15.062 2.095 -0.221 1.00 91.69 283 VAL A CA 1
ATOM 2233 C C . VAL A 1 283 ? -14.093 3.210 0.192 1.00 91.69 283 VAL A C 1
ATOM 2235 O O . VAL A 1 283 ? -14.087 3.592 1.361 1.00 91.69 283 VAL A O 1
ATOM 2238 N N . PRO A 1 284 ? -13.286 3.782 -0.720 1.00 90.94 284 PRO A N 1
ATOM 2239 C CA . PRO A 1 284 ? -12.233 4.727 -0.332 1.00 90.94 284 PRO A CA 1
ATOM 2240 C C . PRO A 1 284 ? -12.698 5.948 0.477 1.00 90.94 284 PRO A C 1
ATOM 2242 O O . PRO A 1 284 ? -11.938 6.488 1.273 1.00 90.94 284 PRO A O 1
ATOM 2245 N N . ALA A 1 285 ? -13.952 6.384 0.310 1.00 91.25 285 ALA A N 1
ATOM 2246 C CA . ALA A 1 285 ? -14.530 7.482 1.094 1.00 91.25 285 ALA A CA 1
ATOM 2247 C C . ALA A 1 285 ? -14.694 7.151 2.595 1.00 91.25 285 ALA A C 1
ATOM 2249 O O . ALA A 1 285 ? -14.732 8.065 3.426 1.00 91.25 285 ALA A O 1
ATOM 2250 N N . ASP A 1 286 ? -14.746 5.860 2.931 1.00 94.06 286 ASP A N 1
ATOM 2251 C CA . ASP A 1 286 ? -14.961 5.323 4.277 1.00 94.06 286 ASP A CA 1
ATOM 2252 C C . ASP A 1 286 ? -13.670 4.861 4.951 1.00 94.06 286 ASP A C 1
ATOM 2254 O O . ASP A 1 286 ? -13.708 4.309 6.052 1.00 94.06 286 ASP A O 1
ATOM 2258 N N . PHE A 1 287 ? -12.516 5.130 4.338 1.00 95.56 287 PHE A N 1
ATOM 2259 C CA . PHE A 1 287 ? -11.239 4.949 5.009 1.00 95.56 287 PHE A CA 1
ATOM 2260 C C . PHE A 1 287 ? -11.169 5.739 6.318 1.00 95.56 287 PHE A C 1
ATOM 2262 O O . PHE A 1 287 ? -11.766 6.811 6.500 1.00 95.56 287 PHE A O 1
ATOM 2269 N N . GLN A 1 288 ? -10.425 5.161 7.249 1.00 96.25 288 GLN A N 1
ATOM 2270 C CA . GLN A 1 288 ? -10.220 5.633 8.603 1.00 96.25 288 GLN A CA 1
ATOM 2271 C C . GLN A 1 288 ? -8.727 5.615 8.906 1.00 96.25 288 GLN A C 1
ATOM 2273 O O . GLN A 1 288 ? -7.978 4.787 8.391 1.00 96.25 288 GLN A O 1
ATOM 2278 N N . VAL A 1 289 ? -8.287 6.508 9.789 1.00 96.94 289 VAL A N 1
ATOM 2279 C CA . VAL A 1 289 ? -6.897 6.504 10.247 1.00 96.94 289 VAL A CA 1
ATOM 2280 C C . VAL A 1 289 ? -6.545 5.149 10.880 1.00 96.94 289 VAL A C 1
ATOM 2282 O O . VAL A 1 289 ? -7.320 4.576 11.657 1.00 96.94 289 VAL A O 1
ATOM 2285 N N . GLY A 1 290 ? -5.360 4.644 10.538 1.00 96.31 290 GLY A N 1
ATOM 2286 C CA . GLY A 1 290 ? -4.861 3.331 10.941 1.00 96.31 290 GLY A CA 1
ATOM 2287 C C . GLY A 1 290 ? -5.297 2.184 10.026 1.00 96.31 290 GLY A C 1
ATOM 2288 O O . GLY A 1 290 ? -4.898 1.049 10.274 1.00 96.31 290 GLY A O 1
ATOM 2289 N N . ASP A 1 291 ? -6.091 2.451 8.985 1.00 96.62 291 ASP A N 1
ATOM 2290 C CA . ASP A 1 291 ? -6.377 1.455 7.955 1.00 96.62 291 ASP A CA 1
ATOM 2291 C C . ASP A 1 291 ? -5.134 1.233 7.091 1.00 96.62 291 ASP A C 1
ATOM 2293 O O . ASP A 1 291 ? -4.556 2.183 6.562 1.00 96.62 291 ASP A O 1
ATOM 2297 N N . HIS A 1 292 ? -4.751 -0.026 6.911 1.00 96.06 292 HIS A N 1
ATOM 2298 C CA . HIS A 1 292 ? -3.831 -0.432 5.857 1.00 96.06 292 HIS A CA 1
ATOM 2299 C C . HIS A 1 292 ? -4.571 -0.526 4.522 1.00 96.06 292 HIS A C 1
ATOM 2301 O O . HIS A 1 292 ? -5.666 -1.087 4.461 1.00 96.06 292 HIS A O 1
ATOM 2307 N N . VAL A 1 293 ? -3.940 -0.030 3.459 1.00 93.88 293 VAL A N 1
ATOM 2308 C CA . VAL A 1 293 ? -4.364 -0.156 2.063 1.00 93.88 293 VAL A CA 1
ATOM 2309 C C . VAL A 1 293 ? -3.169 -0.508 1.177 1.00 93.88 293 VAL A C 1
ATOM 2311 O O . VAL A 1 293 ? -2.016 -0.261 1.524 1.00 93.88 293 VAL A O 1
ATOM 2314 N N . TYR A 1 294 ? -3.440 -1.063 0.001 1.00 92.56 294 TYR A N 1
ATOM 2315 C CA . TYR A 1 294 ? -2.456 -1.140 -1.078 1.00 92.56 294 TYR A CA 1
ATOM 2316 C C . TYR A 1 294 ? -2.813 -0.108 -2.144 1.00 92.56 294 TYR A C 1
ATOM 2318 O O . TYR A 1 294 ? -3.982 -0.039 -2.517 1.00 92.56 294 TYR A O 1
ATOM 2326 N N . ILE A 1 295 ? -1.855 0.679 -2.626 1.00 92.00 295 ILE A N 1
ATOM 2327 C CA . ILE A 1 295 ? -2.033 1.668 -3.694 1.00 92.00 295 ILE A CA 1
ATOM 2328 C C . ILE A 1 295 ? -1.343 1.140 -4.953 1.00 92.00 295 ILE A C 1
ATOM 2330 O O . ILE A 1 295 ? -0.141 0.898 -4.943 1.00 92.00 295 ILE A O 1
ATOM 2334 N N . PHE A 1 296 ? -2.084 0.957 -6.044 1.00 89.81 296 PHE A N 1
ATOM 2335 C CA . PHE A 1 296 ? -1.524 0.459 -7.300 1.00 89.81 296 PHE A CA 1
ATOM 2336 C C . PHE A 1 296 ? -0.658 1.511 -8.002 1.00 89.81 296 PHE A C 1
ATOM 2338 O O . PHE A 1 296 ? -1.035 2.686 -8.103 1.00 89.81 296 PHE A O 1
ATOM 2345 N N . ASN A 1 297 ? 0.456 1.052 -8.576 1.00 91.00 297 ASN A N 1
ATOM 2346 C CA . ASN A 1 297 ? 1.128 1.752 -9.665 1.00 91.00 297 ASN A CA 1
ATOM 2347 C C . ASN A 1 297 ? 0.512 1.342 -11.021 1.00 91.00 297 ASN A C 1
ATOM 2349 O O . ASN A 1 297 ? -0.317 0.433 -11.110 1.00 91.00 297 ASN A O 1
ATOM 2353 N N . HIS A 1 298 ? 0.911 2.006 -12.103 1.00 93.06 298 HIS A N 1
ATOM 2354 C CA . HIS A 1 298 ? 0.544 1.610 -13.456 1.00 93.06 298 HIS A CA 1
ATOM 2355 C C . HIS A 1 298 ? 1.074 0.203 -13.775 1.00 93.06 298 HIS A C 1
ATOM 2357 O O . HIS A 1 298 ? 2.250 -0.089 -13.554 1.00 93.06 298 HIS A O 1
ATOM 2363 N N . GLY A 1 299 ? 0.245 -0.647 -14.388 1.00 92.62 299 GLY A N 1
ATOM 2364 C CA . GLY A 1 299 ? 0.592 -2.045 -14.692 1.00 92.62 299 GLY A CA 1
ATOM 2365 C C . GLY A 1 299 ? 1.791 -2.238 -15.632 1.00 92.62 299 GLY A C 1
ATOM 2366 O O . GLY A 1 299 ? 2.380 -3.314 -15.684 1.00 92.62 299 GLY A O 1
ATOM 2367 N N . ILE A 1 300 ? 2.197 -1.183 -16.344 1.00 94.00 300 ILE A N 1
ATOM 2368 C CA . ILE A 1 300 ? 3.418 -1.171 -17.168 1.00 94.00 300 ILE A CA 1
ATOM 2369 C C . ILE A 1 300 ? 4.705 -1.115 -16.337 1.00 94.00 300 ILE A C 1
ATOM 2371 O O . ILE A 1 300 ? 5.760 -1.472 -16.851 1.00 94.00 300 ILE A O 1
ATOM 2375 N N . TYR A 1 301 ? 4.652 -0.674 -15.074 1.00 93.62 301 TYR A N 1
ATOM 2376 C CA . TYR A 1 301 ? 5.835 -0.558 -14.217 1.00 93.62 301 TYR A CA 1
ATOM 2377 C C . TYR A 1 301 ? 6.695 -1.828 -14.200 1.00 93.62 301 TYR A C 1
ATOM 2379 O O . TYR A 1 301 ? 7.860 -1.734 -14.589 1.00 93.62 301 TYR A O 1
ATOM 2387 N N . PRO A 1 302 ? 6.158 -3.017 -13.856 1.00 91.31 302 PRO A N 1
ATOM 2388 C CA . PRO A 1 302 ? 6.950 -4.248 -13.848 1.00 91.31 302 PRO A CA 1
ATOM 2389 C C . PRO A 1 302 ? 7.490 -4.637 -15.232 1.00 91.31 302 PRO A C 1
ATOM 2391 O O . PRO A 1 302 ? 8.396 -5.453 -15.318 1.00 91.31 302 PRO A O 1
ATOM 2394 N N . GLN A 1 303 ? 6.966 -4.057 -16.316 1.00 93.44 303 GLN A N 1
ATOM 2395 C CA . GLN A 1 303 ? 7.417 -4.334 -17.679 1.00 93.44 303 GLN A CA 1
ATOM 2396 C C . GLN A 1 303 ? 8.635 -3.483 -18.040 1.00 93.44 303 GLN A C 1
ATOM 2398 O O . GLN A 1 303 ? 9.600 -3.981 -18.609 1.00 93.44 303 GLN A O 1
ATOM 2403 N N . VAL A 1 304 ? 8.639 -2.196 -17.683 1.00 94.06 304 VAL A N 1
ATOM 2404 C CA . VAL A 1 304 ? 9.770 -1.291 -17.980 1.00 94.06 304 VAL A CA 1
ATOM 2405 C C . VAL A 1 304 ? 10.837 -1.268 -16.886 1.00 94.06 304 VAL A C 1
ATOM 2407 O O . VAL A 1 304 ? 11.961 -0.836 -17.124 1.00 94.06 304 VAL A O 1
ATOM 2410 N N . MET A 1 305 ? 10.492 -1.751 -15.694 1.00 90.62 305 MET A N 1
ATOM 2411 C CA . MET A 1 305 ? 11.364 -1.874 -14.527 1.00 90.62 305 MET A CA 1
ATOM 2412 C C . MET A 1 305 ? 11.223 -3.285 -13.923 1.00 90.62 305 MET A C 1
ATOM 2414 O O . MET A 1 305 ? 10.733 -3.424 -12.805 1.00 90.62 305 MET A O 1
ATOM 2418 N N . PRO A 1 306 ? 11.651 -4.351 -14.625 1.00 83.75 306 PRO A N 1
ATOM 2419 C CA . PRO A 1 306 ? 11.443 -5.742 -14.190 1.00 83.75 306 PRO A CA 1
ATOM 2420 C C . PRO A 1 306 ? 12.214 -6.137 -12.920 1.00 83.75 306 PRO A C 1
ATOM 2422 O O . PRO A 1 306 ? 11.914 -7.159 -12.308 1.00 83.75 306 PRO A O 1
ATOM 2425 N N . LEU A 1 307 ? 13.204 -5.331 -12.520 1.00 81.94 307 LEU A N 1
ATOM 2426 C CA . LEU A 1 307 ? 13.920 -5.451 -11.243 1.00 81.94 307 LEU A CA 1
ATOM 2427 C C . LEU A 1 307 ? 13.468 -4.399 -10.212 1.00 81.94 307 LEU A C 1
ATOM 2429 O O . LEU A 1 307 ? 14.060 -4.286 -9.144 1.00 81.94 307 LEU A O 1
ATOM 2433 N N . GLY A 1 308 ? 12.471 -3.579 -10.553 1.00 78.12 308 GLY A N 1
ATOM 2434 C CA . GLY A 1 308 ? 11.950 -2.526 -9.693 1.00 78.12 308 GLY A CA 1
ATOM 2435 C C . GLY A 1 308 ? 10.960 -3.058 -8.659 1.00 78.12 308 GLY A C 1
ATOM 2436 O O . GLY A 1 308 ? 10.251 -4.033 -8.899 1.00 78.12 308 GLY A O 1
ATOM 2437 N N . PHE A 1 309 ? 10.876 -2.374 -7.520 1.00 75.62 309 PHE A N 1
ATOM 2438 C CA . PHE A 1 309 ? 10.033 -2.780 -6.390 1.00 75.62 309 PHE A CA 1
ATOM 2439 C C . PHE A 1 309 ? 8.691 -2.023 -6.322 1.00 75.62 309 PHE A C 1
ATOM 2441 O O . PHE A 1 309 ? 7.780 -2.453 -5.623 1.00 75.62 309 PHE A O 1
ATOM 2448 N N . TRP A 1 310 ? 8.508 -0.960 -7.118 1.00 80.94 310 TRP A N 1
ATOM 2449 C CA . TRP A 1 310 ? 7.333 -0.070 -7.073 1.00 80.94 310 TRP A CA 1
ATOM 2450 C C . TRP A 1 310 ? 6.146 -0.531 -7.931 1.00 80.94 310 TRP A C 1
ATOM 2452 O O . TRP A 1 310 ? 5.543 0.257 -8.658 1.00 80.94 310 TRP A O 1
ATOM 2462 N N . SER A 1 311 ? 5.771 -1.809 -7.863 1.00 83.19 311 SER A N 1
ATOM 2463 C CA . SER A 1 311 ? 4.512 -2.278 -8.486 1.00 83.19 311 SER A CA 1
ATOM 2464 C C . SER A 1 311 ? 3.257 -1.652 -7.847 1.00 83.19 311 SER A C 1
ATOM 2466 O O . SER A 1 311 ? 2.189 -1.581 -8.458 1.00 83.19 311 SER A O 1
ATOM 2468 N N . GLY A 1 312 ? 3.418 -1.132 -6.636 1.00 88.69 312 GLY A N 1
ATOM 2469 C CA . GLY A 1 312 ? 2.459 -0.380 -5.847 1.00 88.69 312 GLY A CA 1
ATOM 2470 C C . GLY A 1 312 ? 3.056 -0.144 -4.465 1.00 88.69 312 GLY A C 1
ATOM 2471 O O . GLY A 1 312 ? 4.232 -0.438 -4.258 1.00 88.69 312 GLY A O 1
ATOM 2472 N N . GLU A 1 313 ? 2.252 0.357 -3.535 1.00 91.25 313 GLU A N 1
ATOM 2473 C CA . GLU A 1 313 ? 2.715 0.715 -2.196 1.00 91.25 313 GLU A CA 1
ATOM 2474 C C . GLU A 1 313 ? 1.748 0.236 -1.110 1.00 91.25 313 GLU A C 1
ATOM 2476 O O . GLU A 1 313 ? 0.534 0.435 -1.200 1.00 91.25 313 GLU A O 1
ATOM 2481 N N . HIS A 1 314 ? 2.281 -0.421 -0.077 1.00 93.00 314 HIS A N 1
ATOM 2482 C CA . HIS A 1 314 ? 1.525 -0.779 1.121 1.00 93.00 314 HIS A CA 1
ATOM 2483 C C . HIS A 1 314 ? 1.556 0.393 2.104 1.00 93.00 314 HIS A C 1
ATOM 2485 O O . HIS A 1 314 ? 2.585 0.671 2.710 1.00 93.00 314 HIS A O 1
ATOM 2491 N N . SER A 1 315 ? 0.415 1.046 2.318 1.00 94.75 315 SER A N 1
ATOM 2492 C CA . SER A 1 315 ? 0.346 2.272 3.117 1.00 94.75 315 SER A CA 1
ATOM 2493 C C . SER A 1 315 ? -0.663 2.189 4.254 1.00 94.75 315 SER A C 1
ATOM 2495 O O . SER A 1 315 ? -1.647 1.454 4.191 1.00 94.75 315 SER A O 1
ATOM 2497 N N . ILE A 1 316 ? -0.446 3.001 5.283 1.00 97.00 316 ILE A N 1
ATOM 2498 C CA . ILE A 1 316 ? -1.394 3.301 6.351 1.00 97.00 316 ILE A CA 1
ATOM 2499 C C . ILE A 1 316 ? -2.045 4.655 6.069 1.00 97.00 316 ILE A C 1
ATOM 2501 O O . ILE A 1 316 ? -1.361 5.621 5.734 1.00 97.00 316 ILE A O 1
ATOM 2505 N N . VAL A 1 317 ? -3.360 4.749 6.243 1.00 97.19 317 VAL A N 1
ATOM 2506 C CA . VAL A 1 317 ? -4.080 6.028 6.271 1.00 97.19 317 VAL A CA 1
ATOM 2507 C C . VAL A 1 317 ? -3.711 6.761 7.558 1.00 97.19 317 VAL A C 1
ATOM 2509 O O . VAL A 1 317 ? -3.988 6.273 8.655 1.00 97.19 317 VAL A O 1
ATOM 2512 N N . VAL A 1 318 ? -3.114 7.946 7.449 1.00 95.81 318 VAL A N 1
ATOM 2513 C CA . VAL A 1 318 ? -2.638 8.723 8.611 1.00 95.81 318 VAL A CA 1
ATOM 2514 C C . VAL A 1 318 ? -3.402 10.031 8.815 1.00 95.81 318 VAL A C 1
ATOM 2516 O O . VAL A 1 318 ? -3.285 10.648 9.875 1.00 95.81 318 VAL A O 1
ATOM 2519 N N . ASN A 1 319 ? -4.203 10.443 7.828 1.00 95.00 319 ASN A N 1
ATOM 2520 C CA . ASN A 1 319 ? -5.120 11.580 7.909 1.00 95.00 319 ASN A CA 1
ATOM 2521 C C . ASN A 1 319 ? -6.283 11.400 6.915 1.00 95.00 319 ASN A C 1
ATOM 2523 O O . ASN A 1 319 ? -6.063 10.944 5.791 1.00 95.00 319 ASN A O 1
ATOM 2527 N N . CYS A 1 320 ? -7.507 11.767 7.303 1.00 94.81 320 CYS A N 1
ATOM 2528 C CA . CYS A 1 320 ? -8.685 11.651 6.431 1.00 94.81 320 CYS A CA 1
ATOM 2529 C C . CYS A 1 320 ? -8.932 12.878 5.534 1.00 94.81 320 CYS A C 1
ATOM 2531 O O . CYS A 1 320 ? -9.709 12.799 4.577 1.00 94.81 320 CYS A O 1
ATOM 2533 N N . GLY A 1 321 ? -8.302 14.013 5.837 1.00 92.19 321 GLY A N 1
ATOM 2534 C CA . GLY A 1 321 ? -8.383 15.263 5.088 1.00 92.19 321 GLY A CA 1
ATOM 2535 C C . GLY A 1 321 ? -9.821 15.692 4.809 1.00 92.19 321 GLY A C 1
ATOM 2536 O O . GLY A 1 321 ? -10.665 15.774 5.705 1.00 92.19 321 GLY A O 1
ATOM 2537 N N . ASN A 1 322 ? -10.119 15.968 3.539 1.00 90.38 322 ASN A N 1
ATOM 2538 C CA . ASN A 1 322 ? -11.475 16.264 3.070 1.00 90.38 322 ASN A CA 1
ATOM 2539 C C . ASN A 1 322 ? -12.245 15.037 2.538 1.00 90.38 322 ASN A C 1
ATOM 2541 O O . ASN A 1 322 ? -13.309 15.210 1.935 1.00 90.38 322 ASN A O 1
ATOM 2545 N N . ARG A 1 323 ? -11.701 13.825 2.730 1.00 90.56 323 ARG A N 1
ATOM 2546 C CA . ARG A 1 323 ? -12.223 12.528 2.260 1.00 90.56 323 ARG A CA 1
ATOM 2547 C C . ARG A 1 323 ? -12.380 12.366 0.745 1.00 90.56 323 ARG A C 1
ATOM 2549 O O . ARG A 1 323 ? -13.018 11.420 0.284 1.00 90.56 323 ARG A O 1
ATOM 2556 N N . LYS A 1 324 ? -11.794 13.252 -0.064 1.00 87.94 324 LYS A N 1
ATOM 2557 C CA . LYS A 1 324 ? -11.733 13.087 -1.522 1.00 87.94 324 LYS A CA 1
ATOM 2558 C C . LYS A 1 324 ? -10.388 12.482 -1.905 1.00 87.94 324 LYS A C 1
ATOM 2560 O O . LYS A 1 324 ? -9.372 13.158 -1.859 1.00 87.94 324 LYS A O 1
ATOM 2565 N N . PHE A 1 325 ? -10.379 11.215 -2.315 1.00 81.12 325 PHE A N 1
ATOM 2566 C CA . PHE A 1 325 ? -9.135 10.505 -2.649 1.00 81.12 325 PHE A CA 1
ATOM 2567 C C . PHE A 1 325 ? -8.362 11.124 -3.829 1.00 81.12 325 PHE A C 1
ATOM 2569 O O . PHE A 1 325 ? -7.144 11.000 -3.875 1.00 81.12 325 PHE A O 1
ATOM 2576 N N . ALA A 1 326 ? -9.058 11.800 -4.753 1.00 79.00 326 ALA A N 1
ATOM 2577 C CA . ALA A 1 326 ? -8.460 12.460 -5.915 1.00 79.00 326 ALA A CA 1
ATOM 2578 C C . ALA A 1 326 ? -8.138 13.953 -5.694 1.00 79.00 326 ALA A C 1
ATOM 2580 O O . ALA A 1 326 ? -8.027 14.724 -6.646 1.00 79.00 326 ALA A O 1
ATOM 2581 N N . ASP A 1 327 ? -8.052 14.388 -4.435 1.00 85.69 327 ASP A N 1
ATOM 2582 C CA . ASP A 1 327 ? -7.772 15.770 -4.050 1.00 85.69 327 ASP A CA 1
ATOM 2583 C C . ASP A 1 327 ? -6.434 15.843 -3.304 1.00 85.69 327 ASP A C 1
ATOM 2585 O O . ASP A 1 327 ? -6.134 15.002 -2.459 1.00 85.69 327 ASP A O 1
ATOM 2589 N N . ARG A 1 328 ? -5.646 16.893 -3.560 1.00 87.81 328 ARG A N 1
ATOM 2590 C CA . ARG A 1 328 ? -4.392 17.172 -2.838 1.00 87.81 328 ARG A CA 1
ATOM 2591 C C . ARG A 1 328 ? -4.611 17.551 -1.368 1.00 87.81 328 ARG A C 1
ATOM 2593 O O . ARG A 1 328 ? -3.657 17.621 -0.605 1.00 87.81 328 ARG A O 1
ATOM 2600 N N . LYS A 1 329 ? -5.859 17.811 -0.970 1.00 89.31 329 LYS A N 1
ATOM 2601 C CA . LYS A 1 329 ? -6.294 17.974 0.430 1.00 89.31 329 LYS A CA 1
ATOM 2602 C C . LYS A 1 329 ? -7.074 16.755 0.947 1.00 89.31 329 LYS A C 1
ATOM 2604 O O . LYS A 1 329 ? -7.826 16.867 1.918 1.00 89.31 329 LYS A O 1
ATOM 2609 N N . GLY A 1 330 ? -6.972 15.638 0.231 1.00 92.25 330 GLY A N 1
ATOM 2610 C CA . GLY A 1 330 ? -7.632 14.374 0.515 1.00 92.25 330 GLY A CA 1
ATOM 2611 C C . GLY A 1 330 ? -6.979 13.585 1.641 1.00 92.25 330 GLY A C 1
ATOM 2612 O O . GLY A 1 330 ? -6.362 14.144 2.543 1.00 92.25 330 GLY A O 1
ATOM 2613 N N . PHE A 1 331 ? -7.136 12.267 1.574 1.00 95.25 331 PHE A N 1
ATOM 2614 C CA . PHE A 1 331 ? -6.477 11.340 2.489 1.00 95.25 331 PHE A CA 1
ATOM 2615 C C . PHE A 1 331 ? -4.953 11.429 2.356 1.00 95.25 331 PHE A C 1
ATOM 2617 O O . PHE A 1 331 ? -4.443 11.492 1.235 1.00 95.25 331 PHE A O 1
ATOM 2624 N N . LEU A 1 332 ? -4.252 11.378 3.491 1.00 95.56 332 LEU A N 1
ATOM 2625 C CA . LEU A 1 332 ? -2.801 11.205 3.534 1.00 95.56 332 LEU A CA 1
ATOM 2626 C C . LEU A 1 332 ? -2.461 9.767 3.909 1.00 95.56 332 LEU A C 1
ATOM 2628 O O . LEU A 1 332 ? -3.045 9.193 4.837 1.00 95.56 332 LEU A O 1
ATOM 2632 N N . PHE A 1 333 ? -1.485 9.224 3.199 1.00 95.75 333 PHE A N 1
ATOM 2633 C CA . PHE A 1 333 ? -0.991 7.866 3.311 1.00 95.75 333 PHE A CA 1
ATOM 2634 C C . PHE A 1 333 ? 0.497 7.904 3.638 1.00 95.75 333 PHE A C 1
ATOM 2636 O O . PHE A 1 333 ? 1.230 8.730 3.108 1.00 95.75 333 PHE A O 1
ATOM 2643 N N . SER A 1 334 ? 0.935 7.006 4.509 1.00 95.19 334 SER A N 1
ATOM 2644 C CA . SER A 1 334 ? 2.346 6.813 4.841 1.00 95.19 334 SER A CA 1
ATOM 2645 C C . SER A 1 334 ? 2.673 5.341 4.631 1.00 95.19 334 SER A C 1
ATOM 2647 O O . SER A 1 334 ? 1.872 4.480 4.994 1.00 95.19 334 SER A O 1
ATOM 2649 N N . GLY A 1 335 ? 3.808 5.045 4.019 1.00 92.69 335 GLY A N 1
ATOM 2650 C CA . GLY A 1 335 ? 4.239 3.694 3.676 1.00 92.69 335 GLY A CA 1
ATOM 2651 C C . GLY A 1 335 ? 5.752 3.646 3.522 1.00 92.69 335 GLY A C 1
ATOM 2652 O O . GLY A 1 335 ? 6.368 4.670 3.232 1.00 92.69 335 GLY A O 1
ATOM 2653 N N . HIS A 1 336 ? 6.334 2.476 3.758 1.00 89.31 336 HIS A N 1
ATOM 2654 C CA . HIS A 1 336 ? 7.780 2.263 3.728 1.00 89.31 336 HIS A CA 1
ATOM 2655 C C . HIS A 1 336 ? 8.347 2.607 2.347 1.00 89.31 336 HIS A C 1
ATOM 2657 O O . HIS A 1 336 ? 8.050 1.929 1.367 1.00 89.31 336 HIS A O 1
ATOM 2663 N N . GLY A 1 337 ? 9.184 3.639 2.268 1.00 79.56 337 GLY A N 1
ATOM 2664 C CA . GLY A 1 337 ? 9.714 4.170 1.005 1.00 79.56 337 GLY A CA 1
ATOM 2665 C C . GLY A 1 337 ? 9.094 5.493 0.561 1.00 79.56 337 GLY A C 1
ATOM 2666 O O . GLY A 1 337 ? 9.512 6.029 -0.461 1.00 79.56 337 GLY A O 1
ATOM 2667 N N . LEU A 1 338 ? 8.125 6.019 1.314 1.00 87.50 338 LEU A N 1
ATOM 2668 C CA . LEU A 1 338 ? 7.699 7.414 1.210 1.00 87.50 338 LEU A CA 1
ATOM 2669 C C . LEU A 1 338 ? 8.497 8.267 2.199 1.00 87.50 338 LEU A C 1
ATOM 2671 O O . LEU A 1 338 ? 8.623 7.900 3.370 1.00 87.50 338 LEU A O 1
ATOM 2675 N N . ASP A 1 339 ? 8.976 9.422 1.746 1.00 83.88 339 ASP A N 1
ATOM 2676 C CA . ASP A 1 339 ? 9.734 10.350 2.593 1.00 83.88 339 ASP A CA 1
ATOM 2677 C C . ASP A 1 339 ? 8.825 11.049 3.617 1.00 83.88 339 ASP A C 1
ATOM 2679 O O . ASP A 1 339 ? 9.200 11.245 4.773 1.00 83.88 339 ASP A O 1
ATOM 2683 N N . GLU A 1 340 ? 7.593 11.373 3.220 1.00 89.69 340 GLU A N 1
ATOM 2684 C CA . GLU A 1 340 ? 6.581 11.990 4.075 1.00 89.69 340 GLU A CA 1
ATOM 2685 C C . GLU A 1 340 ? 5.172 11.444 3.778 1.00 89.69 340 GLU A C 1
ATOM 2687 O O . GLU A 1 340 ? 4.957 10.756 2.777 1.00 89.69 340 GLU A O 1
ATOM 2692 N N . PRO A 1 341 ? 4.178 11.699 4.650 1.00 92.94 341 PRO A N 1
ATOM 2693 C CA . PRO A 1 341 ? 2.795 11.372 4.341 1.00 92.94 341 PRO A CA 1
ATOM 2694 C C . PRO A 1 341 ? 2.271 12.130 3.119 1.00 92.94 341 PRO A C 1
ATOM 2696 O O . PRO A 1 341 ? 2.233 13.360 3.101 1.00 92.94 341 PRO A O 1
ATOM 2699 N N . GLU A 1 342 ? 1.745 11.399 2.142 1.00 93.56 342 GLU A N 1
ATOM 2700 C CA . GLU A 1 342 ? 1.341 11.954 0.853 1.00 93.56 342 GLU A CA 1
ATOM 2701 C C . GLU A 1 342 ? -0.095 11.606 0.467 1.00 93.56 342 GLU A C 1
ATOM 2703 O O . GLU A 1 342 ? -0.682 10.619 0.911 1.00 93.56 342 GLU A O 1
ATOM 2708 N N . THR A 1 343 ? -0.681 12.414 -0.418 1.00 94.44 343 THR A N 1
ATOM 2709 C CA . THR A 1 343 ? -1.927 12.030 -1.094 1.00 94.44 343 THR A CA 1
ATOM 2710 C C . THR A 1 343 ? -1.640 11.040 -2.217 1.00 94.44 343 THR A C 1
ATOM 2712 O O . THR A 1 343 ? -0.578 11.095 -2.831 1.00 94.44 343 THR A O 1
ATOM 2715 N N . VAL A 1 344 ? -2.618 10.202 -2.584 1.00 91.38 344 VAL A N 1
ATOM 2716 C CA . VAL A 1 344 ? -2.475 9.304 -3.752 1.00 91.38 344 VAL A CA 1
ATOM 2717 C C . VAL A 1 344 ? -2.145 10.082 -5.028 1.00 91.38 344 VAL A C 1
ATOM 2719 O O . VAL A 1 344 ? -1.431 9.606 -5.903 1.00 91.38 344 VAL A O 1
ATOM 2722 N N . GLU A 1 345 ? -2.671 11.300 -5.135 1.00 89.38 345 GLU A N 1
ATOM 2723 C CA . GLU A 1 345 ? -2.395 12.204 -6.242 1.00 89.38 345 GLU A CA 1
ATOM 2724 C C . GLU A 1 345 ? -0.935 12.679 -6.298 1.00 89.38 345 GLU A C 1
ATOM 2726 O O . GLU A 1 345 ? -0.435 12.874 -7.405 1.00 89.38 345 GLU A O 1
ATOM 2731 N N . SER A 1 346 ? -0.275 12.874 -5.154 1.00 90.75 346 SER A N 1
ATOM 2732 C CA . SER A 1 346 ? 1.154 13.217 -5.086 1.00 90.75 346 SER A CA 1
ATOM 2733 C C . SER A 1 346 ? 2.012 12.002 -5.425 1.00 90.75 346 SER A C 1
ATOM 2735 O O . SER A 1 346 ? 2.804 12.067 -6.361 1.00 90.75 346 SER A O 1
ATOM 2737 N N . LEU A 1 347 ? 1.720 10.860 -4.795 1.00 90.25 347 LEU A N 1
ATOM 2738 C CA . LEU A 1 347 ? 2.412 9.600 -5.053 1.00 90.25 347 LEU A CA 1
ATOM 2739 C C . LEU A 1 347 ? 2.367 9.224 -6.543 1.00 90.25 347 LEU A C 1
ATOM 2741 O O . LEU A 1 347 ? 3.371 8.853 -7.145 1.00 90.25 347 LEU A O 1
ATOM 2745 N N . HIS A 1 348 ? 1.202 9.355 -7.185 1.00 90.75 348 HIS A N 1
ATOM 2746 C CA . HIS A 1 348 ? 1.067 9.107 -8.624 1.00 90.75 348 HIS A CA 1
ATOM 2747 C C . HIS A 1 348 ? 1.843 10.115 -9.482 1.00 90.75 348 HIS A C 1
ATOM 2749 O O . HIS A 1 348 ? 2.341 9.725 -10.536 1.00 90.75 348 HIS A O 1
ATOM 2755 N N . ASP A 1 349 ? 1.978 11.375 -9.058 1.00 90.25 349 ASP A N 1
ATOM 2756 C CA . ASP A 1 349 ? 2.793 12.362 -9.779 1.00 90.25 349 ASP A CA 1
ATOM 2757 C C . ASP A 1 349 ? 4.278 11.958 -9.795 1.00 90.25 349 ASP A C 1
ATOM 2759 O O . ASP A 1 349 ? 4.947 12.152 -10.814 1.00 90.25 349 ASP A O 1
ATOM 2763 N N . ASP A 1 350 ? 4.784 11.349 -8.722 1.00 88.62 350 ASP A N 1
ATOM 2764 C CA . ASP A 1 350 ? 6.169 10.874 -8.649 1.00 88.62 350 ASP A CA 1
ATOM 2765 C C . ASP A 1 350 ? 6.376 9.535 -9.365 1.00 88.62 350 ASP A C 1
ATOM 2767 O O . ASP A 1 350 ? 7.297 9.405 -10.178 1.00 88.62 350 ASP A O 1
ATOM 2771 N N . LEU A 1 351 ? 5.451 8.582 -9.207 1.00 90.25 351 LEU A N 1
ATOM 2772 C CA . LEU A 1 351 ? 5.495 7.307 -9.932 1.00 90.25 351 LEU A CA 1
ATOM 2773 C C . LEU A 1 351 ? 5.439 7.493 -11.459 1.00 90.25 351 LEU A C 1
ATOM 2775 O O . LEU A 1 351 ? 6.114 6.770 -12.198 1.00 90.25 351 LEU A O 1
ATOM 2779 N N . ILE A 1 352 ? 4.688 8.483 -11.959 1.00 93.06 352 ILE A N 1
ATOM 2780 C CA . ILE A 1 352 ? 4.656 8.805 -13.395 1.00 93.06 352 ILE A CA 1
ATOM 2781 C C . ILE A 1 352 ? 6.030 9.266 -13.888 1.00 93.06 352 ILE A C 1
ATOM 2783 O O . ILE A 1 352 ? 6.442 8.856 -14.972 1.00 93.06 352 ILE A O 1
ATOM 2787 N N . LYS A 1 353 ? 6.759 10.097 -13.133 1.00 92.81 353 LYS A N 1
ATOM 2788 C CA . LYS A 1 353 ? 8.096 10.576 -13.542 1.00 92.81 353 LYS A CA 1
ATOM 2789 C C . LYS A 1 353 ? 9.087 9.418 -13.650 1.00 92.81 353 LYS A C 1
ATOM 2791 O O . LYS A 1 353 ? 9.876 9.346 -14.601 1.00 92.81 353 LYS A O 1
ATOM 2796 N N . ASP A 1 354 ? 9.015 8.487 -12.707 1.00 91.25 354 ASP A N 1
ATOM 2797 C CA . ASP A 1 354 ? 9.805 7.259 -12.713 1.00 91.25 354 ASP A CA 1
ATOM 2798 C C . ASP A 1 354 ? 9.513 6.413 -13.952 1.00 91.25 354 ASP A C 1
ATOM 2800 O O . ASP A 1 354 ? 10.425 6.055 -14.706 1.00 91.25 354 ASP A O 1
ATOM 2804 N N . LEU A 1 355 ? 8.230 6.175 -14.216 1.00 94.06 355 LEU A N 1
ATOM 2805 C CA . LEU A 1 355 ? 7.763 5.431 -15.379 1.00 94.06 355 LEU A CA 1
ATOM 2806 C C . LEU A 1 355 ? 8.141 6.095 -16.702 1.00 94.06 355 LEU A C 1
ATOM 2808 O O . LEU A 1 355 ? 8.628 5.421 -17.604 1.00 94.06 355 LEU A O 1
ATOM 2812 N N . GLN A 1 356 ? 7.958 7.408 -16.833 1.00 95.62 356 GLN A N 1
ATOM 2813 C CA . GLN A 1 356 ? 8.314 8.155 -18.040 1.00 95.62 356 GLN A CA 1
ATOM 2814 C C . GLN A 1 356 ? 9.813 8.054 -18.346 1.00 95.62 356 GLN A C 1
ATOM 2816 O O . GLN A 1 356 ? 10.193 7.917 -19.509 1.00 95.62 356 GLN A O 1
ATOM 2821 N N . THR A 1 357 ? 10.661 8.062 -17.314 1.00 95.75 357 THR A N 1
ATOM 2822 C CA . THR A 1 357 ? 12.111 7.857 -17.461 1.00 95.75 357 THR A CA 1
ATOM 2823 C C . THR A 1 357 ? 12.419 6.458 -17.999 1.00 95.75 357 THR A C 1
ATOM 2825 O O . THR A 1 357 ? 13.152 6.325 -18.981 1.00 95.75 357 THR A O 1
ATOM 2828 N N . ALA A 1 358 ? 11.812 5.418 -17.418 1.00 95.25 358 ALA A N 1
ATOM 2829 C CA . ALA A 1 358 ? 12.000 4.035 -17.858 1.00 95.25 358 ALA A CA 1
ATOM 2830 C C . ALA A 1 358 ? 11.451 3.780 -19.278 1.00 95.25 358 ALA A C 1
ATOM 2832 O O . ALA A 1 358 ? 12.117 3.155 -20.102 1.00 95.25 358 ALA A O 1
ATOM 2833 N N . ILE A 1 359 ? 10.278 4.333 -19.605 1.00 96.88 359 ILE A N 1
ATOM 2834 C CA . ILE A 1 359 ? 9.670 4.254 -20.942 1.00 96.88 359 ILE A CA 1
ATOM 2835 C C . ILE A 1 359 ? 10.547 4.959 -21.979 1.00 96.88 359 ILE A C 1
ATOM 2837 O O . ILE A 1 359 ? 10.750 4.422 -23.064 1.00 96.88 359 ILE A O 1
ATOM 2841 N N . HIS A 1 360 ? 11.108 6.132 -21.666 1.00 97.56 360 HIS A N 1
ATOM 2842 C CA . HIS A 1 360 ? 12.018 6.817 -22.585 1.00 97.56 360 HIS A CA 1
ATOM 2843 C C . HIS A 1 360 ? 13.291 5.988 -22.812 1.00 97.56 360 HIS A C 1
ATOM 2845 O O . HIS A 1 360 ? 13.725 5.851 -23.953 1.00 97.56 360 HIS A O 1
ATOM 2851 N N . ARG A 1 361 ? 13.860 5.358 -21.774 1.00 97.25 361 ARG A N 1
ATOM 2852 C CA . ARG A 1 361 ? 14.980 4.418 -21.954 1.00 97.25 361 ARG A CA 1
ATOM 2853 C C . ARG A 1 361 ? 14.605 3.283 -22.916 1.00 97.25 361 ARG A C 1
ATOM 2855 O O . ARG A 1 361 ? 15.329 3.047 -23.884 1.00 97.25 361 ARG A O 1
ATOM 2862 N N . ALA A 1 362 ? 13.461 2.632 -22.689 1.00 97.56 362 ALA A N 1
ATOM 2863 C CA . ALA A 1 362 ? 12.965 1.551 -23.542 1.00 97.56 362 ALA A CA 1
ATOM 2864 C C . ALA A 1 362 ? 12.733 2.013 -24.993 1.00 97.56 362 ALA A C 1
ATOM 2866 O O . ALA A 1 362 ? 13.153 1.338 -25.931 1.00 97.56 362 ALA A O 1
ATOM 2867 N N . TYR A 1 363 ? 12.148 3.199 -25.184 1.00 97.88 363 TYR A N 1
ATOM 2868 C CA . TYR A 1 363 ? 11.995 3.845 -26.488 1.00 97.88 363 TYR A CA 1
ATOM 2869 C C . TYR A 1 363 ? 13.341 4.061 -27.182 1.00 97.88 363 TYR A C 1
ATOM 2871 O O . TYR A 1 363 ? 13.493 3.686 -28.342 1.00 97.88 363 TYR A O 1
ATOM 2879 N N . SER A 1 364 ? 14.323 4.658 -26.496 1.00 97.81 364 SER A N 1
ATOM 2880 C CA . SER A 1 364 ? 15.625 4.982 -27.087 1.00 97.81 364 SER A CA 1
ATOM 2881 C C . SER A 1 364 ? 16.364 3.727 -27.545 1.00 97.81 364 SER A C 1
ATOM 2883 O O . SER A 1 364 ? 16.849 3.699 -28.677 1.00 97.81 364 SER A O 1
ATOM 2885 N N . ILE A 1 365 ? 16.388 2.683 -26.712 1.00 98.25 365 ILE A N 1
ATOM 2886 C CA . ILE A 1 365 ? 17.002 1.392 -27.047 1.00 98.25 365 ILE A CA 1
ATOM 2887 C C . ILE A 1 365 ? 16.233 0.703 -28.177 1.00 98.25 365 ILE A C 1
ATOM 2889 O O . ILE A 1 365 ? 16.823 0.342 -29.195 1.00 98.25 365 ILE A O 1
ATOM 2893 N N . GLY A 1 366 ? 14.910 0.566 -28.036 1.00 97.88 366 GLY A N 1
ATOM 2894 C CA . GLY A 1 366 ? 14.065 -0.078 -29.039 1.00 97.88 366 GLY A CA 1
ATOM 2895 C C . GLY A 1 366 ? 14.171 0.609 -30.400 1.00 97.88 366 GLY A C 1
ATOM 2896 O O . GLY A 1 366 ? 14.255 -0.060 -31.422 1.00 97.88 366 GLY A O 1
ATOM 2897 N N . ARG A 1 367 ? 14.269 1.943 -30.429 1.00 97.38 367 ARG A N 1
ATOM 2898 C CA . ARG A 1 367 ? 14.493 2.723 -31.651 1.00 97.38 367 ARG A CA 1
ATOM 2899 C C . ARG A 1 367 ? 15.792 2.329 -32.352 1.00 97.38 367 ARG A C 1
ATOM 2901 O O . ARG A 1 367 ? 15.768 2.059 -33.548 1.00 97.38 367 ARG A O 1
ATOM 2908 N N . ILE A 1 368 ? 16.902 2.314 -31.611 1.00 97.94 368 ILE A N 1
ATOM 2909 C CA . ILE A 1 368 ? 18.231 1.985 -32.144 1.00 97.94 368 ILE A CA 1
ATOM 2910 C C . ILE A 1 368 ? 18.240 0.546 -32.665 1.00 97.94 368 ILE A C 1
ATOM 2912 O O . ILE A 1 368 ? 18.672 0.301 -33.790 1.00 97.94 368 ILE A O 1
ATOM 2916 N N . PHE A 1 369 ? 17.712 -0.393 -31.877 1.00 97.94 369 PHE A N 1
ATOM 2917 C CA . PHE A 1 369 ? 17.650 -1.801 -32.254 1.00 97.94 369 PHE A CA 1
ATOM 2918 C C . PHE A 1 369 ? 16.788 -2.031 -33.501 1.00 97.94 369 PHE A C 1
ATOM 2920 O O . PHE A 1 369 ? 17.230 -2.677 -34.449 1.00 97.94 369 PHE A O 1
ATOM 2927 N N . LEU A 1 370 ? 15.580 -1.471 -33.547 1.00 96.25 370 LEU A N 1
ATOM 2928 C CA . LEU A 1 370 ? 14.680 -1.649 -34.685 1.00 96.25 370 LEU A CA 1
ATOM 2929 C C . LEU A 1 370 ? 15.238 -1.015 -35.964 1.00 96.25 370 LEU A C 1
ATOM 2931 O O . LEU A 1 370 ? 15.100 -1.604 -37.032 1.00 96.25 370 LEU A O 1
ATOM 2935 N N . ASP A 1 371 ? 15.931 0.123 -35.878 1.00 95.88 371 ASP A N 1
ATOM 2936 C CA . ASP A 1 371 ? 16.626 0.714 -37.029 1.00 95.88 371 ASP A CA 1
ATOM 2937 C C . ASP A 1 371 ? 17.775 -0.158 -37.523 1.00 95.88 371 ASP A C 1
ATOM 2939 O O . ASP A 1 371 ? 17.940 -0.351 -38.729 1.00 95.88 371 ASP A O 1
ATOM 2943 N N . TYR A 1 372 ? 18.557 -0.705 -36.591 1.00 97.12 372 TYR A N 1
ATOM 2944 C CA . TYR A 1 372 ? 19.607 -1.669 -36.889 1.00 97.12 372 TYR A CA 1
ATOM 2945 C C . TYR A 1 372 ? 19.049 -2.875 -37.638 1.00 97.12 372 TYR A C 1
ATOM 2947 O O . TYR A 1 372 ? 19.496 -3.165 -38.750 1.00 97.12 372 TYR A O 1
ATOM 2955 N N . ARG A 1 373 ? 17.981 -3.490 -37.128 1.00 95.75 373 ARG A N 1
ATOM 2956 C CA . ARG A 1 373 ? 17.326 -4.623 -37.791 1.00 95.75 373 ARG A CA 1
ATOM 2957 C C . ARG A 1 373 ? 16.698 -4.249 -39.131 1.00 95.75 373 ARG A C 1
ATOM 2959 O O . ARG A 1 373 ? 16.865 -4.977 -40.107 1.00 95.75 373 ARG A O 1
ATOM 2966 N N . ARG A 1 374 ? 16.045 -3.088 -39.226 1.00 93.50 374 ARG A N 1
ATOM 2967 C CA . ARG A 1 374 ? 15.448 -2.579 -40.471 1.00 93.50 374 ARG A CA 1
ATOM 2968 C C . ARG A 1 374 ? 16.489 -2.330 -41.561 1.00 93.50 374 ARG A C 1
ATOM 2970 O O . ARG A 1 374 ? 16.200 -2.559 -42.731 1.00 93.50 374 ARG A O 1
ATOM 2977 N N . SER A 1 375 ? 17.690 -1.896 -41.183 1.00 93.94 375 SER A N 1
ATOM 2978 C CA . SER A 1 375 ? 18.826 -1.696 -42.093 1.00 93.94 375 SER A CA 1
ATOM 2979 C C . SER A 1 375 ? 19.521 -2.998 -42.515 1.00 93.94 375 SER A C 1
ATOM 2981 O O . SER A 1 375 ? 20.584 -2.947 -43.130 1.00 93.94 375 SER A O 1
ATOM 2983 N N . ASN A 1 376 ? 18.964 -4.160 -42.158 1.00 93.44 376 ASN A N 1
ATOM 2984 C CA . ASN A 1 376 ? 19.619 -5.456 -42.300 1.00 93.44 376 ASN A CA 1
ATOM 2985 C C . ASN A 1 376 ? 20.990 -5.490 -41.599 1.00 93.44 376 ASN A C 1
ATOM 2987 O O . ASN A 1 376 ? 21.984 -5.923 -42.173 1.00 93.44 376 ASN A O 1
ATOM 2991 N N . ASN A 1 377 ? 21.028 -5.008 -40.353 1.00 94.94 377 ASN A N 1
ATOM 2992 C CA . ASN A 1 377 ? 22.192 -5.036 -39.467 1.00 94.94 377 ASN A CA 1
ATOM 2993 C C . ASN A 1 377 ? 23.377 -4.154 -39.917 1.00 94.94 377 ASN A C 1
ATOM 2995 O O . ASN A 1 377 ? 24.527 -4.478 -39.625 1.00 94.94 377 ASN A O 1
ATOM 2999 N N . THR A 1 378 ? 23.120 -3.038 -40.614 1.00 95.25 378 THR A N 1
ATOM 3000 C CA . THR A 1 378 ? 24.180 -2.179 -41.192 1.00 95.25 378 THR A CA 1
ATOM 3001 C C . THR A 1 378 ? 24.259 -0.761 -40.621 1.00 95.25 378 THR A C 1
ATOM 3003 O O . THR A 1 378 ? 25.290 -0.110 -40.768 1.00 95.25 378 THR A O 1
ATOM 3006 N N . SER A 1 379 ? 23.220 -0.263 -39.942 1.00 96.44 379 SER A N 1
ATOM 3007 C CA . SER A 1 379 ? 23.200 1.112 -39.412 1.00 96.44 379 SER A CA 1
ATOM 3008 C C . SER A 1 379 ? 24.112 1.337 -38.197 1.00 96.44 379 SER A C 1
ATOM 3010 O O . SER A 1 379 ? 24.343 2.484 -37.814 1.00 96.44 379 SER A O 1
ATOM 3012 N N . ILE A 1 380 ? 24.649 0.264 -37.607 1.00 97.31 380 ILE A N 1
ATOM 3013 C CA . ILE A 1 380 ? 25.640 0.294 -36.526 1.00 97.31 380 ILE A CA 1
ATOM 3014 C C . ILE A 1 380 ? 26.869 -0.496 -36.999 1.00 97.31 380 ILE A C 1
ATOM 3016 O O . ILE A 1 380 ? 26.696 -1.613 -37.493 1.00 97.31 380 ILE A O 1
ATOM 3020 N N . PRO A 1 381 ? 28.100 0.035 -36.850 1.00 97.19 381 PRO A N 1
ATOM 3021 C CA . PRO A 1 381 ? 29.317 -0.693 -37.202 1.00 97.19 381 PRO A CA 1
ATOM 3022 C C . PRO A 1 381 ? 29.397 -2.049 -36.496 1.00 97.19 381 PRO A C 1
ATOM 3024 O O . PRO A 1 381 ? 29.153 -2.139 -35.295 1.00 97.19 381 PRO A O 1
ATOM 3027 N N . THR A 1 382 ? 29.809 -3.094 -37.214 1.00 95.19 382 THR A N 1
ATOM 3028 C CA . THR A 1 382 ? 29.934 -4.455 -36.662 1.00 95.19 382 THR A CA 1
ATOM 3029 C C . THR A 1 382 ? 30.917 -4.541 -35.494 1.00 95.19 382 THR A C 1
ATOM 3031 O O . THR A 1 382 ? 30.726 -5.350 -34.598 1.00 95.19 382 THR A O 1
ATOM 3034 N N . THR A 1 383 ? 31.919 -3.659 -35.432 1.00 96.75 383 THR A N 1
ATOM 3035 C CA . THR A 1 383 ? 32.843 -3.545 -34.289 1.00 96.75 383 THR A CA 1
ATOM 3036 C C . THR A 1 383 ? 32.164 -3.120 -32.985 1.00 96.75 383 THR A C 1
ATOM 3038 O O . THR A 1 383 ? 32.746 -3.297 -31.921 1.00 96.75 383 THR A O 1
ATOM 3041 N N . LYS A 1 384 ? 30.944 -2.575 -33.058 1.00 97.25 384 LYS A N 1
ATOM 3042 C CA . LYS A 1 384 ? 30.128 -2.142 -31.917 1.00 97.25 384 LYS A CA 1
ATOM 3043 C C . LYS A 1 384 ? 28.962 -3.079 -31.615 1.00 97.25 384 LYS A C 1
ATOM 3045 O O . LYS A 1 384 ? 28.157 -2.767 -30.742 1.00 97.25 384 LYS A O 1
ATOM 3050 N N . VAL A 1 385 ? 28.827 -4.187 -32.346 1.00 97.12 385 VAL A N 1
ATOM 3051 C CA . VAL A 1 385 ? 27.734 -5.143 -32.153 1.00 97.12 385 VAL A CA 1
ATOM 3052 C C . VAL A 1 385 ? 28.300 -6.544 -32.004 1.00 97.12 385 VAL A C 1
ATOM 3054 O O . VAL A 1 385 ? 28.869 -7.099 -32.940 1.00 97.12 385 VAL A O 1
ATOM 3057 N N . GLN A 1 386 ? 28.089 -7.147 -30.840 1.00 96.75 386 GLN A N 1
ATOM 3058 C CA . GLN A 1 386 ? 28.333 -8.571 -30.639 1.00 96.75 386 GLN A CA 1
ATOM 3059 C C . GLN A 1 386 ? 27.005 -9.310 -30.737 1.00 96.75 386 GLN A C 1
ATOM 3061 O O . GLN A 1 386 ? 26.002 -8.862 -30.181 1.00 96.75 386 GLN A O 1
ATOM 3066 N N . THR A 1 387 ? 26.997 -10.438 -31.443 1.00 96.44 387 THR A N 1
ATOM 3067 C CA . THR A 1 387 ? 25.795 -11.259 -31.602 1.00 96.44 387 THR A CA 1
ATOM 3068 C C . THR A 1 387 ? 26.045 -12.681 -31.140 1.00 96.44 387 THR A C 1
ATOM 3070 O O . THR A 1 387 ? 27.152 -13.202 -31.275 1.00 96.44 387 THR A O 1
ATOM 3073 N N . LEU A 1 388 ? 25.013 -13.308 -30.589 1.00 96.88 388 LEU A N 1
ATOM 3074 C CA . LEU A 1 388 ? 25.035 -14.710 -30.191 1.00 96.88 388 LEU A CA 1
ATOM 3075 C C . LEU A 1 388 ? 23.657 -15.309 -30.453 1.00 96.88 388 LEU A C 1
ATOM 3077 O O . LEU A 1 388 ? 22.648 -14.710 -30.103 1.00 96.88 388 LEU A O 1
ATOM 3081 N N . THR A 1 389 ? 23.609 -16.489 -31.062 1.00 96.25 389 THR A N 1
ATOM 3082 C CA . THR A 1 389 ? 22.364 -17.260 -31.184 1.00 96.25 389 THR A CA 1
ATOM 3083 C C . THR A 1 389 ? 22.378 -18.367 -30.148 1.00 96.25 389 THR A C 1
ATOM 3085 O O . THR A 1 389 ? 23.408 -19.009 -29.948 1.00 96.25 389 THR A O 1
ATOM 3088 N N . ASP A 1 390 ? 21.249 -18.564 -29.483 1.00 92.81 390 ASP A N 1
ATOM 3089 C CA . ASP A 1 390 ? 21.095 -19.531 -28.406 1.00 92.81 390 ASP A CA 1
ATOM 3090 C C . ASP A 1 390 ? 19.710 -20.185 -28.439 1.00 92.81 390 ASP A C 1
ATOM 3092 O O . ASP A 1 390 ? 18.792 -19.688 -29.091 1.00 92.81 390 ASP A O 1
ATOM 3096 N N . THR A 1 391 ? 19.553 -21.292 -27.718 1.00 91.81 391 THR A N 1
ATOM 3097 C CA . THR A 1 391 ? 18.254 -21.904 -27.420 1.00 91.81 391 THR A CA 1
ATOM 3098 C C . THR A 1 391 ? 18.071 -21.946 -25.911 1.00 91.81 391 THR A C 1
ATOM 3100 O O . THR A 1 391 ? 18.952 -22.396 -25.185 1.00 91.81 391 THR A O 1
ATOM 3103 N N . THR A 1 392 ? 16.929 -21.474 -25.425 1.00 88.50 392 THR A N 1
ATOM 3104 C CA . THR A 1 392 ? 16.610 -21.475 -23.991 1.00 88.50 392 THR A CA 1
ATOM 3105 C C . THR A 1 392 ? 15.120 -21.703 -23.769 1.00 88.50 392 THR A C 1
ATOM 3107 O O . THR A 1 392 ? 14.362 -21.842 -24.726 1.00 88.50 392 THR A O 1
ATOM 3110 N N . LYS A 1 393 ? 14.694 -21.754 -22.507 1.00 85.44 393 LYS A N 1
ATOM 3111 C CA . LYS A 1 393 ? 13.299 -21.948 -22.119 1.00 85.44 393 LYS A CA 1
ATOM 3112 C C . LYS A 1 393 ? 12.558 -20.617 -21.988 1.00 85.44 393 LYS A C 1
ATOM 3114 O O . LYS A 1 393 ? 13.060 -19.683 -21.363 1.00 85.44 393 LYS A O 1
ATOM 3119 N N . ASP A 1 394 ? 11.357 -20.535 -22.556 1.00 82.50 394 ASP A N 1
ATOM 3120 C CA . ASP A 1 394 ? 10.423 -19.434 -22.299 1.00 82.50 394 ASP A CA 1
ATOM 3121 C C . ASP A 1 394 ? 9.736 -19.575 -20.923 1.00 82.50 394 ASP A C 1
ATOM 3123 O O . ASP A 1 394 ? 9.960 -20.531 -20.174 1.00 82.50 394 ASP A O 1
ATOM 3127 N N . LYS A 1 395 ? 8.841 -18.634 -20.588 1.00 78.19 395 LYS A N 1
ATOM 3128 C CA . LYS A 1 395 ? 8.066 -18.666 -19.331 1.00 78.19 395 LYS A CA 1
ATOM 3129 C C . LYS A 1 395 ? 7.156 -19.896 -19.177 1.00 78.19 395 LYS A C 1
ATOM 3131 O O . LYS A 1 395 ? 6.699 -20.172 -18.074 1.00 78.19 395 LYS A O 1
ATOM 3136 N N . ASN A 1 396 ? 6.876 -20.607 -20.269 1.00 83.75 396 ASN A N 1
ATOM 3137 C CA . ASN A 1 396 ? 6.051 -21.812 -20.317 1.00 83.75 396 ASN A CA 1
ATOM 3138 C C . ASN A 1 396 ? 6.904 -23.088 -20.454 1.00 83.75 396 ASN A C 1
ATOM 3140 O O . ASN A 1 396 ? 6.356 -24.162 -20.692 1.00 83.75 396 ASN A O 1
ATOM 3144 N N . ASN A 1 397 ? 8.228 -22.981 -20.289 1.00 85.25 397 ASN A N 1
ATOM 3145 C CA . ASN A 1 397 ? 9.192 -24.072 -20.409 1.00 85.25 397 ASN A CA 1
ATOM 3146 C C . ASN A 1 397 ? 9.307 -24.691 -21.822 1.00 85.25 397 ASN A C 1
ATOM 3148 O O . ASN A 1 397 ? 9.764 -25.829 -21.976 1.00 85.25 397 ASN A O 1
ATOM 3152 N N . ASN A 1 398 ? 8.940 -23.943 -22.864 1.00 89.56 398 ASN A N 1
ATOM 3153 C CA . ASN A 1 398 ? 9.162 -24.322 -24.259 1.00 89.56 398 ASN A CA 1
ATOM 3154 C C . ASN A 1 398 ? 10.554 -23.887 -24.719 1.00 89.56 398 ASN A C 1
ATOM 3156 O O . ASN A 1 398 ? 11.017 -22.817 -24.328 1.00 89.56 398 ASN A O 1
ATOM 3160 N N . ASP A 1 399 ? 11.202 -24.683 -25.573 1.00 91.88 399 ASP A N 1
ATOM 3161 C CA . ASP A 1 399 ? 12.436 -24.253 -26.238 1.00 91.88 399 ASP A CA 1
ATOM 3162 C C . ASP A 1 399 ? 12.132 -23.141 -27.242 1.00 91.88 399 ASP A C 1
ATOM 3164 O O . ASP A 1 399 ? 11.269 -23.292 -28.106 1.00 91.88 399 ASP A O 1
ATOM 3168 N N . VAL A 1 400 ? 12.857 -22.033 -27.127 1.00 92.75 400 VAL A N 1
ATOM 3169 C CA . VAL A 1 400 ? 12.774 -20.889 -28.034 1.00 92.75 400 VAL A CA 1
ATOM 3170 C C . VAL A 1 400 ? 14.167 -20.483 -28.494 1.00 92.75 400 VAL A C 1
ATOM 3172 O O . VAL A 1 400 ? 15.130 -20.505 -27.720 1.00 92.75 400 VAL A O 1
ATOM 3175 N N . THR A 1 401 ? 14.274 -20.087 -29.764 1.00 95.94 401 THR A N 1
ATOM 3176 C CA . THR A 1 401 ? 15.523 -19.531 -30.301 1.00 95.94 401 THR A CA 1
ATOM 3177 C C . THR A 1 401 ? 15.643 -18.064 -29.908 1.00 95.94 401 THR A C 1
ATOM 3179 O O . THR A 1 401 ? 14.718 -17.276 -30.118 1.00 95.94 401 THR A O 1
ATOM 3182 N N . VAL A 1 402 ? 16.800 -17.687 -29.366 1.00 96.12 402 VAL A N 1
ATOM 3183 C CA . VAL A 1 402 ? 17.088 -16.328 -28.905 1.00 96.12 402 VAL A CA 1
ATOM 3184 C C . VAL A 1 402 ? 18.296 -15.771 -29.643 1.00 96.12 402 VAL A C 1
ATOM 3186 O O . VAL A 1 402 ? 19.374 -16.366 -29.639 1.00 96.12 402 VAL A O 1
ATOM 3189 N N . PHE A 1 403 ? 18.124 -14.597 -30.244 1.00 97.44 403 PHE A N 1
ATOM 3190 C CA . PHE A 1 403 ? 19.195 -13.841 -30.886 1.00 97.44 403 PHE A CA 1
ATOM 3191 C C . PHE A 1 403 ? 19.604 -12.687 -29.982 1.00 97.44 403 PHE A C 1
ATOM 3193 O O . PHE A 1 403 ? 18.857 -11.728 -29.817 1.00 97.44 403 PHE A O 1
ATOM 3200 N N . TRP A 1 404 ? 20.788 -12.779 -29.398 1.00 97.75 404 TRP A N 1
ATOM 3201 C CA . TRP A 1 404 ? 21.360 -11.784 -28.503 1.00 97.75 404 TRP A CA 1
ATOM 3202 C C . TRP A 1 404 ? 22.155 -10.734 -29.273 1.00 97.75 404 TRP A C 1
ATOM 3204 O O . TRP A 1 404 ? 22.877 -11.064 -30.214 1.00 97.75 404 TRP A O 1
ATOM 3214 N N . PHE A 1 405 ? 22.065 -9.487 -28.818 1.00 97.94 405 PHE A N 1
ATOM 3215 C CA . PHE A 1 405 ? 22.767 -8.325 -29.351 1.00 97.94 405 PHE A CA 1
ATOM 3216 C C . PHE A 1 405 ? 23.330 -7.504 -28.189 1.00 97.94 405 PHE A C 1
ATOM 3218 O O . PHE A 1 405 ? 22.568 -6.927 -27.415 1.00 97.94 405 PHE A O 1
ATOM 3225 N N . VAL A 1 406 ? 24.656 -7.424 -28.084 1.00 97.69 406 VAL A N 1
ATOM 3226 C CA . VAL A 1 406 ? 25.342 -6.451 -27.219 1.00 97.69 406 V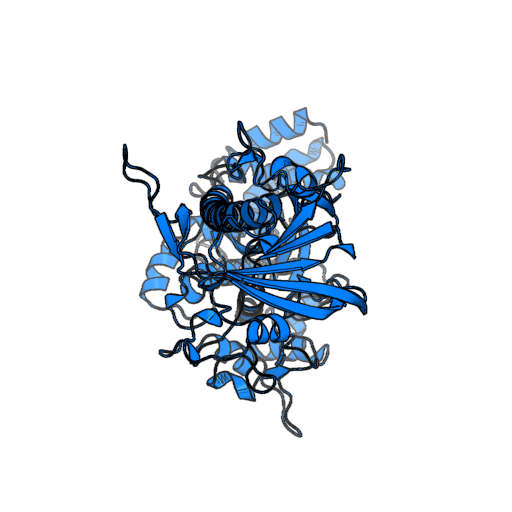AL A CA 1
ATOM 3227 C C . VAL A 1 406 ? 25.752 -5.282 -28.101 1.00 97.69 406 VAL A C 1
ATOM 3229 O O . VAL A 1 406 ? 26.549 -5.465 -29.022 1.00 97.69 406 VAL A O 1
ATOM 3232 N N . ILE A 1 407 ? 25.174 -4.106 -27.862 1.00 97.75 407 ILE A N 1
ATOM 3233 C CA . ILE A 1 407 ? 25.364 -2.917 -28.697 1.00 97.75 407 ILE A CA 1
ATOM 3234 C C . ILE A 1 407 ? 26.093 -1.841 -27.886 1.00 97.75 407 ILE A C 1
ATOM 3236 O O . ILE A 1 407 ? 25.536 -1.273 -26.948 1.00 97.75 407 ILE A O 1
ATOM 3240 N N . ASP A 1 408 ? 27.329 -1.541 -28.287 1.00 97.12 408 ASP A N 1
ATOM 3241 C CA . ASP A 1 408 ? 28.219 -0.543 -27.676 1.00 97.12 408 ASP A CA 1
ATOM 3242 C C . ASP A 1 408 ? 28.071 0.831 -28.360 1.00 97.12 408 ASP A C 1
ATOM 3244 O O . ASP A 1 408 ? 28.918 1.327 -29.123 1.00 97.12 408 ASP A O 1
ATOM 3248 N N . VAL A 1 409 ? 26.891 1.418 -28.166 1.00 96.44 409 VAL A N 1
ATOM 3249 C CA . VAL A 1 409 ? 26.534 2.741 -28.676 1.00 96.44 409 VAL A CA 1
ATOM 3250 C C . VAL A 1 409 ? 25.960 3.571 -27.542 1.00 96.44 409 VAL A C 1
ATOM 3252 O O . VAL A 1 409 ? 24.903 3.238 -27.003 1.00 96.44 409 VAL A O 1
ATOM 3255 N N . GLU A 1 410 ? 26.613 4.703 -27.260 1.00 96.69 410 GLU A N 1
ATOM 3256 C CA . GLU A 1 410 ? 26.075 5.677 -26.320 1.00 96.69 410 GLU A CA 1
ATOM 3257 C C . GLU A 1 410 ? 24.706 6.169 -26.800 1.00 96.69 410 GLU A C 1
ATOM 3259 O O . GLU A 1 410 ? 24.539 6.607 -27.944 1.00 96.69 410 GLU A O 1
ATOM 3264 N N . PHE A 1 411 ? 23.729 6.155 -25.900 1.00 97.00 411 PHE A N 1
ATOM 3265 C CA . PHE A 1 411 ? 22.417 6.727 -26.148 1.00 97.00 411 PHE A CA 1
ATOM 3266 C C . PHE A 1 411 ? 21.962 7.591 -24.977 1.00 97.00 411 PHE A C 1
ATOM 3268 O O . PHE A 1 411 ? 22.380 7.418 -23.832 1.00 97.00 411 PHE A O 1
ATOM 3275 N N . LYS A 1 412 ? 21.071 8.537 -25.286 1.00 97.19 412 LYS A N 1
ATOM 3276 C CA . LYS A 1 412 ? 20.508 9.482 -24.321 1.00 97.19 412 LYS A CA 1
ATOM 3277 C C . LYS A 1 412 ? 19.000 9.326 -24.225 1.00 97.19 412 LYS A C 1
ATOM 3279 O O . LYS A 1 412 ? 18.337 8.949 -25.196 1.00 97.19 412 LYS A O 1
ATOM 3284 N N . TYR A 1 413 ? 18.466 9.609 -23.047 1.00 96.88 413 TYR A N 1
ATOM 3285 C CA . TYR A 1 413 ? 17.031 9.603 -22.783 1.00 96.88 413 TYR A CA 1
ATOM 3286 C C . TYR A 1 413 ? 16.684 10.581 -21.660 1.00 96.88 413 TYR A C 1
ATOM 3288 O O . TYR A 1 413 ? 17.533 10.969 -20.857 1.00 96.88 413 TYR A O 1
ATOM 3296 N N . GLY A 1 414 ? 15.426 11.013 -21.615 1.00 96.62 414 GLY A N 1
ATOM 3297 C CA . GLY A 1 414 ? 14.957 11.999 -20.645 1.00 96.62 414 GLY A CA 1
ATOM 3298 C C . GLY A 1 414 ? 14.951 11.471 -19.213 1.00 96.62 414 GLY A C 1
ATOM 3299 O O . GLY A 1 414 ? 14.414 10.402 -18.944 1.00 96.62 414 GLY A O 1
ATOM 3300 N N . ASN A 1 415 ? 15.497 12.264 -18.294 1.00 95.94 415 ASN A N 1
ATOM 3301 C CA . ASN A 1 415 ? 15.370 12.097 -16.853 1.00 95.94 415 ASN A CA 1
ATOM 3302 C C . ASN A 1 415 ? 14.169 12.898 -16.358 1.00 95.94 415 ASN A C 1
ATOM 3304 O O . ASN A 1 415 ? 14.300 14.094 -16.101 1.00 95.94 415 ASN A O 1
ATOM 3308 N N . TYR A 1 416 ? 13.006 12.266 -16.243 1.00 94.44 416 TYR A N 1
ATOM 3309 C CA . TYR A 1 416 ? 11.777 12.936 -15.804 1.00 94.44 416 TYR A CA 1
ATOM 3310 C C . TYR A 1 416 ? 11.695 13.087 -14.283 1.00 94.44 416 TYR A C 1
ATOM 3312 O O . TYR A 1 416 ? 10.901 13.894 -13.805 1.00 94.44 416 TYR A O 1
ATOM 3320 N N . LYS A 1 417 ? 12.553 12.380 -13.534 1.00 90.62 417 LYS A N 1
ATOM 3321 C CA . LYS A 1 417 ? 12.707 12.571 -12.086 1.00 90.62 417 LYS A CA 1
ATOM 3322 C C . LYS A 1 417 ? 13.355 13.916 -11.759 1.00 90.62 417 LYS A C 1
ATOM 3324 O O . LYS A 1 417 ? 12.989 14.569 -10.789 1.00 90.62 417 LYS A O 1
ATOM 3329 N N . ALA A 1 418 ? 14.313 14.345 -12.582 1.00 91.38 418 ALA A N 1
ATOM 3330 C CA . ALA A 1 418 ? 14.976 15.627 -12.396 1.00 91.38 418 ALA A CA 1
ATOM 3331 C C . ALA A 1 418 ? 14.036 16.794 -12.761 1.00 91.38 418 ALA A C 1
ATOM 3333 O O . ALA A 1 418 ? 13.430 16.784 -13.842 1.00 91.38 418 ALA A O 1
ATOM 3334 N N . PRO A 1 419 ? 13.939 17.834 -11.910 1.00 85.62 419 PRO A N 1
ATOM 3335 C CA . PRO A 1 419 ? 13.102 18.988 -12.192 1.00 85.62 419 PRO A CA 1
ATOM 3336 C C . PRO A 1 419 ? 13.565 19.683 -13.475 1.00 85.62 419 PRO A C 1
ATOM 3338 O O . PRO A 1 419 ? 14.747 19.963 -13.684 1.00 85.62 419 PRO A O 1
ATOM 3341 N N . LYS A 1 420 ? 12.609 19.982 -14.356 1.00 87.38 420 LYS A N 1
ATOM 3342 C CA . LYS A 1 420 ? 12.871 20.720 -15.590 1.00 87.38 420 LYS A CA 1
ATOM 3343 C C . LYS A 1 420 ? 12.965 22.213 -15.284 1.00 87.38 420 LYS A C 1
ATOM 3345 O O . LYS A 1 420 ? 11.992 22.819 -14.839 1.00 87.38 420 LYS A O 1
ATOM 3350 N N . VAL A 1 421 ? 14.104 22.829 -15.595 1.00 87.88 421 VAL A N 1
ATOM 3351 C CA . VAL A 1 421 ? 14.242 24.291 -15.535 1.00 87.88 421 VAL A CA 1
ATOM 3352 C C . VAL A 1 421 ? 13.341 24.925 -16.599 1.00 87.88 421 VAL A C 1
ATOM 3354 O O . VAL A 1 421 ? 13.302 24.480 -17.750 1.00 87.88 421 VAL A O 1
ATOM 3357 N N . ARG A 1 422 ? 12.589 25.964 -16.223 1.00 87.69 422 ARG A N 1
ATOM 3358 C CA . ARG A 1 422 ? 11.669 26.665 -17.131 1.00 87.69 422 ARG A CA 1
ATOM 3359 C C . ARG A 1 422 ? 12.411 27.130 -18.390 1.00 87.69 422 ARG A C 1
ATOM 3361 O O . ARG A 1 422 ? 13.433 27.795 -18.297 1.00 87.69 422 ARG A O 1
ATOM 3368 N N . GLY A 1 423 ? 11.884 26.779 -19.564 1.00 85.25 423 GLY A N 1
ATOM 3369 C CA . GLY A 1 423 ? 12.486 27.113 -20.863 1.00 85.25 423 GLY A CA 1
ATOM 3370 C C . GLY A 1 423 ? 13.646 26.206 -21.303 1.00 85.25 423 GLY A C 1
ATOM 3371 O O . GLY A 1 423 ? 14.033 26.260 -22.466 1.00 85.25 423 GLY A O 1
ATOM 3372 N N . ALA A 1 424 ? 14.164 25.335 -20.431 1.00 88.81 424 ALA A N 1
ATOM 3373 C CA . ALA A 1 424 ? 15.211 24.378 -20.780 1.00 88.81 424 ALA A CA 1
ATOM 3374 C C . ALA A 1 424 ? 14.636 23.073 -21.360 1.00 88.81 424 ALA A C 1
ATOM 3376 O O . ALA A 1 424 ? 13.447 22.766 -21.228 1.00 88.81 424 ALA A O 1
ATOM 3377 N N . LYS A 1 425 ? 15.495 22.273 -22.001 1.00 89.12 425 LYS A N 1
ATOM 3378 C CA . LYS A 1 425 ? 15.166 20.890 -22.385 1.00 89.12 425 LYS A CA 1
ATOM 3379 C C . LYS A 1 425 ? 15.070 20.006 -21.137 1.00 89.12 425 LYS A C 1
ATOM 3381 O O . LYS A 1 425 ? 15.634 20.336 -20.098 1.00 89.12 425 LYS A O 1
ATOM 3386 N N . GLN A 1 426 ? 14.358 18.882 -21.245 1.00 92.81 426 GLN A N 1
ATOM 3387 C CA . GLN A 1 426 ? 14.350 17.878 -20.178 1.00 92.81 426 GLN A CA 1
ATOM 3388 C C . GLN A 1 426 ? 15.795 17.415 -19.924 1.00 92.81 426 GLN A C 1
ATOM 3390 O O . GLN A 1 426 ? 16.458 17.058 -20.908 1.00 92.81 426 GLN A O 1
ATOM 3395 N N . PRO A 1 427 ? 16.282 17.397 -18.667 1.00 95.81 427 PRO A N 1
ATOM 3396 C CA . PRO A 1 427 ? 17.563 16.783 -18.334 1.00 95.81 427 PRO A CA 1
ATOM 3397 C C . PRO A 1 427 ? 17.673 15.382 -18.942 1.00 95.81 427 PRO A C 1
ATOM 3399 O O . PRO A 1 427 ? 16.671 14.676 -19.054 1.00 95.81 427 PRO A O 1
ATOM 3402 N N . GLN A 1 428 ? 18.865 15.000 -19.389 1.00 96.75 428 GLN A N 1
ATOM 3403 C CA . GLN A 1 428 ? 19.100 13.722 -20.063 1.00 96.75 428 GLN A CA 1
ATOM 3404 C C . GLN A 1 428 ? 20.026 12.844 -19.221 1.00 96.75 428 GLN A C 1
ATOM 3406 O O . GLN A 1 428 ? 20.945 13.352 -18.583 1.00 96.75 428 GLN A O 1
ATOM 3411 N N . LEU A 1 429 ? 19.796 11.536 -19.259 1.00 96.31 429 LEU A N 1
ATOM 3412 C CA . LEU A 1 429 ? 20.752 10.510 -18.848 1.00 96.31 429 LEU A CA 1
ATOM 3413 C C . LEU A 1 429 ? 21.479 9.982 -20.086 1.00 96.31 429 LEU A C 1
ATOM 3415 O O . LEU A 1 429 ? 20.955 10.083 -21.197 1.00 96.31 429 LEU A O 1
ATOM 3419 N N . SER A 1 430 ? 22.678 9.440 -19.881 1.00 96.56 430 SER A N 1
ATOM 3420 C CA . SER A 1 430 ? 23.503 8.811 -20.914 1.00 96.56 430 SER A CA 1
ATOM 3421 C C . SER A 1 430 ? 23.891 7.410 -20.451 1.00 96.56 430 SER A C 1
ATOM 3423 O O . SER A 1 430 ? 24.277 7.243 -19.293 1.00 96.56 430 SER A O 1
ATOM 3425 N N . GLU A 1 431 ? 23.790 6.421 -21.332 1.00 95.56 431 GLU A N 1
ATOM 3426 C CA . GLU A 1 431 ? 24.259 5.049 -21.103 1.00 95.56 431 GLU A CA 1
ATOM 3427 C C . GLU A 1 431 ? 25.177 4.638 -22.265 1.00 95.56 431 GLU A C 1
ATOM 3429 O O . GLU A 1 431 ? 24.840 4.945 -23.410 1.00 95.56 431 GLU A O 1
ATOM 3434 N N . PRO A 1 432 ? 26.323 3.977 -22.002 1.00 94.06 432 PRO A N 1
ATOM 3435 C CA . PRO A 1 432 ? 27.354 3.721 -23.015 1.00 94.06 432 PRO A CA 1
ATOM 3436 C C . PRO A 1 432 ? 27.000 2.590 -23.994 1.00 94.06 432 PRO A C 1
ATOM 3438 O O . PRO A 1 432 ? 27.554 2.538 -25.086 1.00 94.06 432 PRO A O 1
ATOM 3441 N N . GLY A 1 433 ? 26.061 1.717 -23.632 1.00 95.62 433 GLY A N 1
ATOM 3442 C CA . GLY A 1 433 ? 25.633 0.578 -24.436 1.00 95.62 433 GLY A CA 1
ATOM 3443 C C . GLY A 1 433 ? 24.461 -0.149 -23.785 1.00 95.62 433 GLY A C 1
ATOM 3444 O O . GLY A 1 433 ? 23.950 0.280 -22.748 1.00 95.62 433 GLY A O 1
ATOM 3445 N N . PHE A 1 434 ? 23.997 -1.224 -24.416 1.00 97.56 434 PHE A N 1
ATOM 3446 C CA . PHE A 1 434 ? 22.857 -2.004 -23.935 1.00 97.56 434 PHE A CA 1
ATOM 3447 C C . PHE A 1 434 ? 22.818 -3.413 -24.539 1.00 97.56 434 PHE A C 1
ATOM 3449 O O . PHE A 1 434 ? 23.438 -3.690 -25.568 1.00 97.56 434 PHE A O 1
ATOM 3456 N N . ILE A 1 435 ? 22.025 -4.288 -23.917 1.00 97.94 435 ILE A N 1
ATOM 3457 C CA . ILE A 1 435 ? 21.743 -5.638 -24.409 1.00 97.94 435 ILE A CA 1
ATOM 3458 C C . ILE A 1 435 ? 20.277 -5.721 -24.834 1.00 97.94 435 ILE A C 1
ATOM 3460 O O . ILE A 1 435 ? 19.371 -5.329 -24.092 1.00 97.94 435 ILE A O 1
ATOM 3464 N N . VAL A 1 436 ? 20.055 -6.243 -26.038 1.00 98.00 436 VAL A N 1
ATOM 3465 C CA . VAL A 1 436 ? 18.738 -6.633 -26.549 1.00 98.00 436 VAL A CA 1
ATOM 3466 C C . VAL A 1 436 ? 18.795 -8.086 -26.976 1.00 98.00 436 VAL A C 1
ATOM 3468 O O . VAL A 1 436 ? 19.812 -8.552 -27.485 1.00 98.00 436 VAL A O 1
ATOM 3471 N N . PHE A 1 437 ? 17.693 -8.800 -26.813 1.00 97.12 437 PHE A N 1
ATOM 3472 C CA . PHE A 1 437 ? 17.543 -10.119 -27.398 1.00 97.12 437 PHE A CA 1
ATOM 3473 C C . PHE A 1 437 ? 16.198 -10.268 -28.091 1.00 97.12 437 PHE A C 1
ATOM 3475 O O . PHE A 1 437 ? 15.162 -9.870 -27.568 1.00 97.12 437 PHE A O 1
ATOM 3482 N N . GLU A 1 438 ? 16.217 -10.815 -29.298 1.00 96.38 438 GLU A N 1
ATOM 3483 C CA . GLU A 1 438 ? 15.022 -11.098 -30.083 1.00 96.38 438 GLU A CA 1
ATOM 3484 C C . GLU A 1 438 ? 14.628 -12.563 -29.918 1.00 96.38 438 GLU A C 1
ATOM 3486 O O . GLU A 1 438 ? 15.480 -13.451 -29.961 1.00 96.38 438 GLU A O 1
ATOM 3491 N N . VAL A 1 439 ? 13.326 -12.804 -29.788 1.00 94.44 439 VAL A N 1
ATOM 3492 C CA . VAL A 1 439 ? 12.722 -14.136 -29.763 1.00 94.44 439 VAL A CA 1
ATOM 3493 C C . VAL A 1 439 ? 11.670 -14.190 -30.877 1.00 94.44 439 VAL A C 1
ATOM 3495 O O . VAL A 1 439 ? 10.507 -13.833 -30.649 1.00 94.44 439 VAL A O 1
ATOM 3498 N N . PRO A 1 440 ? 12.051 -14.572 -32.114 1.00 90.69 440 PRO A N 1
ATOM 3499 C CA . PRO A 1 440 ? 11.160 -14.477 -33.272 1.00 90.69 440 PRO A CA 1
ATOM 3500 C C . PRO A 1 440 ? 9.874 -15.288 -33.137 1.00 90.69 440 PRO A C 1
ATOM 3502 O O . PRO A 1 440 ? 8.818 -14.810 -33.559 1.00 90.69 440 PRO A O 1
ATOM 3505 N N . ASP A 1 441 ? 9.944 -16.453 -32.489 1.00 87.50 441 ASP A N 1
ATOM 3506 C CA . ASP A 1 441 ? 8.792 -17.328 -32.234 1.00 87.50 441 ASP A CA 1
ATOM 3507 C C . ASP A 1 441 ? 7.708 -16.618 -31.411 1.00 87.50 441 ASP A C 1
ATOM 3509 O O . ASP A 1 441 ? 6.512 -16.790 -31.646 1.00 87.50 441 ASP A O 1
ATOM 3513 N N . LEU A 1 442 ? 8.128 -15.740 -30.495 1.00 89.75 442 LEU A N 1
ATOM 3514 C CA . LEU A 1 442 ? 7.243 -14.930 -29.657 1.00 89.75 442 LEU A CA 1
ATOM 3515 C C . LEU A 1 442 ? 6.888 -13.580 -30.291 1.00 89.75 442 LEU A C 1
ATOM 3517 O O . LEU A 1 442 ? 6.154 -12.799 -29.688 1.00 89.75 442 LEU A O 1
ATOM 3521 N N . LYS A 1 443 ? 7.408 -13.281 -31.492 1.00 92.75 443 LYS A N 1
ATOM 3522 C CA . LYS A 1 443 ? 7.275 -11.977 -32.166 1.00 92.75 443 LYS A CA 1
ATOM 3523 C C . LYS A 1 443 ? 7.658 -10.818 -31.235 1.00 92.75 443 LYS A C 1
ATOM 3525 O O . LYS A 1 443 ? 6.989 -9.784 -31.213 1.00 92.75 443 LYS A O 1
ATOM 3530 N N . ALA A 1 444 ? 8.717 -11.015 -30.454 1.00 94.88 444 ALA A N 1
ATOM 3531 C CA . ALA A 1 444 ? 9.127 -10.109 -29.394 1.00 94.88 444 ALA A CA 1
ATOM 3532 C C . ALA A 1 444 ? 10.631 -9.839 -29.448 1.00 94.88 444 ALA A C 1
ATOM 3534 O O . ALA A 1 444 ? 11.416 -10.687 -29.872 1.00 94.88 444 ALA A O 1
ATOM 3535 N N . PHE A 1 445 ? 11.031 -8.676 -28.953 1.00 97.06 445 PHE A N 1
ATOM 3536 C CA . PHE A 1 445 ? 12.385 -8.468 -28.464 1.00 97.06 445 PHE A CA 1
ATOM 3537 C C . PHE A 1 445 ? 12.326 -7.924 -27.045 1.00 97.06 445 PHE A C 1
ATOM 3539 O O . PHE A 1 445 ? 11.331 -7.331 -26.632 1.00 97.06 445 PHE A O 1
ATOM 3546 N N . SER A 1 446 ? 13.403 -8.119 -26.307 1.00 97.31 446 SER A N 1
ATOM 3547 C CA . SER A 1 446 ? 13.495 -7.741 -24.911 1.00 97.31 446 SER A CA 1
ATOM 3548 C C . SER A 1 446 ? 14.745 -6.918 -24.666 1.00 97.31 446 SER A C 1
ATOM 3550 O O . SER A 1 446 ? 15.792 -7.168 -25.259 1.00 97.31 446 SER A O 1
ATOM 3552 N N . ILE A 1 447 ? 14.629 -5.933 -23.785 1.00 98.19 447 ILE A N 1
ATOM 3553 C CA . ILE A 1 447 ? 15.713 -5.038 -23.391 1.00 98.19 447 ILE A CA 1
ATOM 3554 C C . ILE A 1 447 ? 16.168 -5.431 -21.992 1.00 98.19 447 ILE A C 1
ATOM 3556 O O . ILE A 1 447 ? 15.356 -5.463 -21.062 1.00 98.19 447 ILE A O 1
ATOM 3560 N N . SER A 1 448 ? 17.462 -5.688 -21.827 1.00 96.25 448 SER A N 1
ATOM 3561 C CA . SER A 1 448 ? 18.012 -6.003 -20.514 1.00 96.25 448 SER A CA 1
ATOM 3562 C C . SER A 1 448 ? 17.854 -4.833 -19.527 1.00 96.25 448 SER A C 1
ATOM 3564 O O . SER A 1 448 ? 17.915 -3.652 -19.920 1.00 96.25 448 SER A O 1
ATOM 3566 N N . PRO A 1 449 ? 17.661 -5.134 -18.230 1.00 92.56 449 PRO A N 1
ATOM 3567 C CA . PRO A 1 449 ? 17.654 -4.127 -17.180 1.00 92.56 449 PRO A CA 1
ATOM 3568 C C . PRO A 1 449 ? 18.955 -3.322 -17.160 1.00 92.56 449 PRO A C 1
ATOM 3570 O O . PRO A 1 449 ? 20.002 -3.757 -17.639 1.00 92.56 449 PRO A O 1
ATOM 3573 N N . ARG A 1 450 ? 18.899 -2.124 -16.582 1.00 89.06 450 ARG A N 1
ATOM 3574 C CA . ARG A 1 450 ? 20.103 -1.322 -16.345 1.00 89.06 450 ARG A CA 1
ATOM 3575 C C . ARG A 1 450 ? 21.036 -2.051 -15.364 1.00 89.06 450 ARG A C 1
ATOM 3577 O O . ARG A 1 450 ? 20.554 -2.618 -14.389 1.00 89.06 450 ARG A O 1
ATOM 3584 N N . GLY A 1 451 ? 22.348 -1.986 -15.606 1.00 84.81 451 GLY A N 1
ATOM 3585 C CA . GLY A 1 451 ? 23.371 -2.655 -14.786 1.00 84.81 451 GLY A CA 1
ATOM 3586 C C . GLY A 1 451 ? 23.603 -4.128 -15.136 1.00 84.81 451 GLY A C 1
ATOM 3587 O O . GLY A 1 451 ? 24.321 -4.815 -14.419 1.00 84.81 451 GLY A O 1
ATOM 3588 N N . VAL A 1 452 ? 22.980 -4.620 -16.210 1.00 88.75 452 VAL A N 1
ATOM 3589 C CA . VAL A 1 452 ? 23.262 -5.935 -16.790 1.00 88.75 452 VAL A CA 1
ATOM 3590 C C . VAL A 1 452 ? 24.214 -5.730 -17.961 1.00 88.75 452 VAL A C 1
ATOM 3592 O O . VAL A 1 452 ? 23.797 -5.270 -19.026 1.00 88.75 452 VAL A O 1
ATOM 3595 N N . ASP A 1 453 ? 25.488 -6.047 -17.741 1.00 87.62 453 ASP A N 1
ATOM 3596 C CA . ASP A 1 453 ? 26.571 -5.680 -18.659 1.00 87.62 453 ASP A CA 1
ATOM 3597 C C . ASP A 1 453 ? 26.935 -6.806 -19.638 1.00 87.62 453 ASP A C 1
ATOM 3599 O O . ASP A 1 453 ? 27.508 -6.546 -20.698 1.00 87.62 453 ASP A O 1
ATOM 3603 N N . THR A 1 454 ? 26.576 -8.060 -19.332 1.00 92.38 454 THR A N 1
ATOM 3604 C CA . THR A 1 454 ? 26.874 -9.214 -20.193 1.00 92.38 454 THR A CA 1
ATOM 3605 C C . THR A 1 454 ? 25.654 -10.095 -20.482 1.00 92.38 454 THR A C 1
ATOM 3607 O O . THR A 1 454 ? 24.679 -10.142 -19.731 1.00 92.38 454 THR A O 1
ATOM 3610 N N . ILE A 1 455 ? 25.722 -10.867 -21.577 1.00 92.50 455 ILE A N 1
ATOM 3611 C CA . ILE A 1 455 ? 24.715 -11.900 -21.892 1.00 92.50 455 ILE A CA 1
ATOM 3612 C C . ILE A 1 455 ? 24.642 -12.948 -20.771 1.00 92.50 455 ILE A C 1
ATOM 3614 O O . ILE A 1 455 ? 23.560 -13.441 -20.455 1.00 92.50 455 ILE A O 1
ATOM 3618 N N . GLY A 1 456 ? 25.784 -13.292 -20.164 1.00 89.50 456 GLY A N 1
ATOM 3619 C CA . GLY A 1 456 ? 25.843 -14.231 -19.042 1.00 89.50 456 GLY A CA 1
ATOM 3620 C C . GLY A 1 456 ? 25.027 -13.744 -17.845 1.00 89.50 456 GLY A C 1
ATOM 3621 O O . GLY A 1 456 ? 24.246 -14.513 -17.289 1.00 89.50 456 GLY A O 1
ATOM 3622 N N . ASP A 1 457 ? 25.128 -12.455 -17.518 1.00 88.69 457 ASP A N 1
ATOM 3623 C CA . ASP A 1 457 ? 24.357 -11.845 -16.431 1.00 88.69 457 ASP A CA 1
ATOM 3624 C C . ASP A 1 457 ? 22.853 -11.897 -16.716 1.00 88.69 457 ASP A C 1
ATOM 3626 O O . ASP A 1 457 ? 22.079 -12.324 -15.859 1.00 88.69 457 ASP A O 1
ATOM 3630 N N . GLN A 1 458 ? 22.425 -11.557 -17.940 1.00 90.69 458 GLN A N 1
ATOM 3631 C CA . GLN A 1 458 ? 21.008 -11.656 -18.305 1.00 90.69 458 GLN A CA 1
ATOM 3632 C C . GLN A 1 458 ? 20.499 -13.101 -18.258 1.00 90.69 458 GLN A C 1
ATOM 3634 O O . GLN A 1 458 ? 19.379 -13.339 -17.808 1.00 90.69 458 GLN A O 1
ATOM 3639 N N . ARG A 1 459 ? 21.293 -14.077 -18.709 1.00 88.06 459 ARG A N 1
ATOM 3640 C CA . ARG A 1 459 ? 20.921 -15.498 -18.627 1.00 88.06 459 ARG A CA 1
ATOM 3641 C C . ARG A 1 459 ? 20.719 -15.941 -17.183 1.00 88.06 459 ARG A C 1
ATOM 3643 O O . ARG A 1 459 ? 19.738 -16.620 -16.900 1.00 88.06 459 ARG A O 1
ATOM 3650 N N . ASN A 1 460 ? 21.611 -15.526 -16.285 1.00 86.50 460 ASN A N 1
ATOM 3651 C CA . ASN A 1 460 ? 21.507 -15.829 -14.860 1.00 86.50 460 ASN A CA 1
ATOM 3652 C C . ASN A 1 460 ? 20.270 -15.179 -14.218 1.00 86.50 460 ASN A C 1
ATOM 3654 O O . ASN A 1 460 ? 19.686 -15.758 -13.305 1.00 86.50 460 ASN A O 1
ATOM 3658 N N . LEU A 1 461 ? 19.859 -14.001 -14.700 1.00 84.12 461 LEU A N 1
ATOM 3659 C CA . LEU A 1 461 ? 18.630 -13.333 -14.261 1.00 84.12 461 LEU A CA 1
ATOM 3660 C C . LEU A 1 461 ? 17.354 -13.988 -14.813 1.00 84.12 461 LEU A C 1
ATOM 3662 O O . LEU A 1 461 ? 16.336 -13.985 -14.124 1.00 84.12 461 LEU A O 1
ATOM 3666 N N . GLY A 1 462 ? 17.405 -14.541 -16.027 1.00 86.31 462 GLY A N 1
ATOM 3667 C CA . GLY A 1 462 ? 16.262 -15.119 -16.739 1.00 86.31 462 GLY A CA 1
ATOM 3668 C C . GLY A 1 462 ? 15.662 -14.180 -17.794 1.00 86.31 462 GLY A C 1
ATOM 3669 O O . GLY A 1 462 ? 15.820 -12.959 -17.742 1.00 86.31 462 GLY A O 1
ATOM 3670 N N . LEU A 1 463 ? 14.970 -14.748 -18.790 1.00 86.38 463 LEU A N 1
ATOM 3671 C CA . LEU A 1 463 ? 14.377 -13.974 -19.895 1.00 86.38 463 LEU A CA 1
ATOM 3672 C C . LEU A 1 463 ? 13.175 -13.120 -19.468 1.00 86.38 463 LEU A C 1
ATOM 3674 O O . LEU A 1 463 ? 12.883 -12.108 -20.101 1.00 86.38 463 LEU A O 1
ATOM 3678 N N . ASP A 1 464 ? 12.476 -13.526 -18.409 1.00 84.94 464 ASP A N 1
ATOM 3679 C CA . ASP A 1 464 ? 11.333 -12.814 -17.833 1.00 84.94 464 ASP A CA 1
ATOM 3680 C C . ASP A 1 464 ? 11.756 -11.575 -17.025 1.00 84.94 464 ASP A C 1
ATOM 3682 O O . ASP A 1 464 ? 10.914 -10.765 -16.641 1.00 84.94 464 ASP A O 1
ATOM 3686 N N . LYS A 1 465 ? 13.063 -11.397 -16.790 1.00 89.88 465 LYS A N 1
ATOM 3687 C CA . LYS A 1 465 ? 13.655 -10.226 -16.130 1.00 89.88 465 LYS A CA 1
ATOM 3688 C C . LYS A 1 465 ? 14.197 -9.224 -17.147 1.00 89.88 465 LYS A C 1
ATOM 3690 O O . LYS A 1 465 ? 15.349 -8.807 -17.064 1.00 89.88 465 LYS A O 1
ATOM 3695 N N . ALA A 1 466 ? 13.374 -8.850 -18.121 1.00 93.94 466 ALA A N 1
ATOM 3696 C CA . ALA A 1 466 ? 13.711 -7.887 -19.167 1.00 93.94 466 ALA A CA 1
ATOM 3697 C C . ALA A 1 466 ? 12.463 -7.110 -19.614 1.00 93.94 466 ALA A C 1
ATOM 3699 O O . ALA A 1 466 ? 11.338 -7.575 -19.440 1.00 93.94 466 ALA A O 1
ATOM 3700 N N . THR A 1 467 ? 12.648 -5.931 -20.211 1.00 96.81 467 THR A N 1
ATOM 3701 C CA . THR A 1 467 ? 11.535 -5.181 -20.808 1.00 96.81 467 THR A CA 1
ATOM 3702 C C . THR A 1 467 ? 11.157 -5.786 -22.140 1.00 96.81 467 THR A C 1
ATOM 3704 O O . THR A 1 467 ? 11.881 -5.610 -23.116 1.00 96.81 467 THR A O 1
ATOM 3707 N N . VAL A 1 468 ? 10.022 -6.478 -22.178 1.00 96.19 468 VAL A N 1
ATOM 3708 C CA . VAL A 1 468 ? 9.508 -7.115 -23.391 1.00 96.19 468 VAL A CA 1
ATOM 3709 C C . VAL A 1 468 ? 8.780 -6.086 -24.255 1.00 96.19 468 VAL A C 1
ATOM 3711 O O . VAL A 1 468 ? 7.931 -5.337 -23.774 1.00 96.19 468 VAL A O 1
ATOM 3714 N N . ILE A 1 469 ? 9.086 -6.080 -25.548 1.00 96.94 469 ILE A N 1
ATOM 3715 C CA . ILE A 1 469 ? 8.385 -5.316 -26.577 1.00 96.94 469 ILE A CA 1
ATOM 3716 C C . ILE A 1 469 ? 7.901 -6.303 -27.644 1.00 96.94 469 ILE A C 1
ATOM 3718 O O . ILE A 1 469 ? 8.691 -6.996 -28.286 1.00 96.94 469 ILE A O 1
ATOM 3722 N N . GLN A 1 470 ? 6.585 -6.382 -27.820 1.00 95.38 470 GLN A N 1
ATOM 3723 C CA . GLN A 1 470 ? 5.910 -7.332 -28.701 1.00 95.38 470 GLN A CA 1
ATOM 3724 C C . GLN A 1 470 ? 5.365 -6.660 -29.952 1.00 95.38 470 GLN A C 1
ATOM 3726 O O . GLN A 1 470 ? 4.942 -5.504 -29.930 1.00 95.38 470 GLN A O 1
ATOM 3731 N N . ARG A 1 471 ? 5.335 -7.411 -31.053 1.00 92.75 471 ARG A N 1
ATOM 3732 C CA . ARG A 1 471 ? 4.774 -6.943 -32.317 1.00 92.75 471 ARG A CA 1
ATOM 3733 C C . ARG A 1 471 ? 3.261 -7.181 -32.381 1.00 92.75 471 ARG A C 1
ATOM 3735 O O . ARG A 1 471 ? 2.826 -8.330 -32.345 1.00 92.75 471 ARG A O 1
ATOM 3742 N N . THR A 1 472 ? 2.468 -6.127 -32.575 1.00 86.31 472 THR A N 1
ATOM 3743 C CA . THR A 1 472 ? 0.988 -6.160 -32.559 1.00 86.31 472 THR A CA 1
ATOM 3744 C C . THR A 1 472 ? 0.330 -6.220 -33.947 1.00 86.31 472 THR A C 1
ATOM 3746 O O . THR A 1 472 ? -0.891 -6.322 -34.048 1.00 86.31 472 THR A O 1
ATOM 3749 N N . GLY A 1 473 ? 1.113 -6.216 -35.034 1.00 74.25 473 GLY A N 1
ATOM 3750 C CA . GLY A 1 473 ? 0.612 -6.231 -36.417 1.00 74.25 473 GLY A CA 1
ATOM 3751 C C . GLY A 1 473 ? 1.097 -7.400 -37.285 1.00 74.25 473 GLY A C 1
ATOM 3752 O O . GLY A 1 473 ? 2.117 -8.041 -37.007 1.00 74.25 473 GLY A O 1
ATOM 3753 N N . THR A 1 474 ? 0.373 -7.646 -38.383 1.00 67.75 474 THR A N 1
ATOM 3754 C CA . THR A 1 474 ? 0.753 -8.610 -39.432 1.00 67.75 474 THR A CA 1
ATOM 3755 C C . THR A 1 474 ? 1.581 -7.890 -40.501 1.00 67.75 474 THR A C 1
ATOM 3757 O O . THR A 1 474 ? 1.065 -6.970 -41.133 1.00 67.75 474 THR A O 1
ATOM 3760 N N . PRO A 1 475 ? 2.859 -8.246 -40.705 1.00 62.75 475 PRO A N 1
ATOM 3761 C CA . PRO A 1 475 ? 3.721 -7.501 -41.613 1.00 62.75 475 PRO A CA 1
ATOM 3762 C C . PRO A 1 475 ? 3.460 -7.798 -43.095 1.00 62.75 475 PRO A C 1
ATOM 3764 O O . PRO A 1 475 ? 3.149 -8.924 -43.476 1.00 62.75 475 PRO A O 1
ATOM 3767 N N . THR A 1 476 ? 3.736 -6.812 -43.946 1.00 56.84 476 THR A N 1
ATOM 3768 C CA . THR A 1 476 ? 3.945 -6.959 -45.394 1.00 56.84 476 THR A CA 1
ATOM 3769 C C . THR A 1 476 ? 5.439 -7.157 -45.670 1.00 56.84 476 THR A C 1
ATOM 3771 O O . THR A 1 476 ? 6.129 -6.171 -45.860 1.00 56.84 476 THR A O 1
ATOM 3774 N N . ALA A 1 477 ? 5.932 -8.404 -45.626 1.00 66.31 477 ALA A N 1
ATOM 3775 C CA . ALA A 1 477 ? 7.264 -8.914 -46.039 1.00 66.31 477 ALA A CA 1
ATOM 3776 C C . ALA A 1 477 ? 8.548 -8.047 -45.828 1.00 66.31 477 ALA A C 1
ATOM 3778 O O . ALA A 1 477 ? 8.632 -6.870 -46.164 1.00 66.31 477 ALA A O 1
ATOM 3779 N N . GLY A 1 478 ? 9.646 -8.675 -45.386 1.00 69.50 478 GLY A N 1
ATOM 3780 C CA . GLY A 1 478 ? 10.975 -8.037 -45.324 1.00 69.50 478 GLY A CA 1
ATOM 3781 C C . GLY A 1 478 ? 11.153 -7.043 -44.164 1.00 69.50 478 GLY A C 1
ATOM 3782 O O . GLY A 1 478 ? 10.582 -7.219 -43.093 1.00 69.50 478 GLY A O 1
ATOM 3783 N N . GLY A 1 479 ? 11.967 -5.995 -44.349 1.00 73.44 479 GLY A N 1
ATOM 3784 C CA . GLY A 1 479 ? 12.355 -5.049 -43.283 1.00 73.44 479 GLY A CA 1
ATOM 3785 C C . GLY A 1 479 ? 11.214 -4.222 -42.663 1.00 73.44 479 GLY A C 1
ATOM 3786 O O . GLY A 1 479 ? 11.417 -3.574 -41.637 1.00 73.44 479 GLY A O 1
ATOM 3787 N N . SER A 1 480 ? 10.010 -4.263 -43.242 1.00 82.81 480 SER A N 1
ATOM 3788 C CA . SER A 1 480 ? 8.786 -3.654 -42.697 1.00 82.81 480 SER A CA 1
ATOM 3789 C C . SER A 1 480 ? 8.369 -4.251 -41.349 1.00 82.81 480 SER A C 1
ATOM 3791 O O . SER A 1 480 ? 7.699 -3.582 -40.565 1.00 82.81 480 SER A O 1
ATOM 3793 N N . ILE A 1 481 ? 8.811 -5.478 -41.038 1.00 87.56 481 ILE A N 1
ATOM 3794 C CA . ILE A 1 481 ? 8.524 -6.141 -39.758 1.00 87.56 481 ILE A CA 1
ATOM 3795 C C . ILE A 1 481 ? 9.117 -5.385 -38.561 1.00 87.56 481 ILE A C 1
ATOM 3797 O O . ILE A 1 481 ? 8.654 -5.563 -37.436 1.00 87.56 481 ILE A O 1
ATOM 3801 N N . TYR A 1 482 ? 10.120 -4.537 -38.811 1.00 91.50 482 TYR A N 1
ATOM 3802 C CA . TYR A 1 482 ? 10.785 -3.684 -37.826 1.00 91.50 482 TYR A CA 1
ATOM 3803 C C . TYR A 1 482 ? 10.305 -2.223 -37.894 1.00 91.50 482 TYR A C 1
ATOM 3805 O O . TYR A 1 482 ? 10.971 -1.328 -37.375 1.00 91.50 482 TYR A O 1
ATOM 3813 N N . ASP A 1 483 ? 9.160 -1.939 -38.531 1.00 90.00 483 ASP A N 1
ATOM 3814 C CA . ASP A 1 483 ? 8.503 -0.639 -38.369 1.00 90.00 483 ASP A CA 1
ATOM 3815 C C . ASP A 1 483 ? 8.139 -0.449 -36.897 1.00 90.00 483 ASP A C 1
ATOM 3817 O O . ASP A 1 483 ? 7.321 -1.185 -36.350 1.00 90.00 483 ASP A O 1
ATOM 3821 N N . ARG A 1 484 ? 8.744 0.562 -36.270 1.00 91.56 484 ARG A N 1
ATOM 3822 C CA . ARG A 1 484 ? 8.629 0.848 -34.837 1.00 91.56 484 ARG A CA 1
ATOM 3823 C C . ARG A 1 484 ? 7.184 0.971 -34.354 1.00 91.56 484 ARG A C 1
ATOM 3825 O O . ARG A 1 484 ? 6.896 0.600 -33.226 1.00 91.56 484 ARG A O 1
ATOM 3832 N N . ARG A 1 485 ? 6.263 1.421 -35.210 1.00 90.19 485 ARG A N 1
ATOM 3833 C CA . ARG A 1 485 ? 4.840 1.593 -34.867 1.00 90.19 485 ARG A CA 1
ATOM 3834 C C . ARG A 1 485 ? 4.099 0.276 -34.632 1.00 90.19 485 ARG A C 1
ATOM 3836 O O . ARG A 1 485 ? 2.990 0.304 -34.123 1.00 90.19 485 ARG A O 1
ATOM 3843 N N . LEU A 1 486 ? 4.690 -0.854 -35.018 1.00 91.00 486 LEU A N 1
ATOM 3844 C CA . LEU A 1 486 ? 4.123 -2.184 -34.802 1.00 91.00 486 LEU A CA 1
ATOM 3845 C C . LEU A 1 486 ? 4.546 -2.804 -33.466 1.00 91.00 486 LEU A C 1
ATOM 3847 O O . LEU A 1 486 ? 4.165 -3.940 -33.212 1.00 91.00 486 LEU A O 1
ATOM 3851 N N . TRP A 1 487 ? 5.367 -2.120 -32.663 1.00 93.75 487 TRP A N 1
ATOM 3852 C CA . TRP A 1 487 ? 6.003 -2.673 -31.468 1.00 93.75 487 TRP A CA 1
ATOM 3853 C C . TRP A 1 487 ? 5.523 -1.958 -30.205 1.00 93.75 487 TRP A C 1
ATOM 3855 O O . TRP A 1 487 ? 5.653 -0.740 -30.071 1.00 93.75 487 TRP A O 1
ATOM 3865 N N . GLU A 1 488 ? 4.984 -2.724 -29.264 1.00 96.56 488 GLU A N 1
ATOM 3866 C CA . GLU A 1 488 ? 4.312 -2.215 -28.069 1.00 96.56 488 GLU A CA 1
ATOM 3867 C C . GLU A 1 488 ? 4.719 -3.016 -26.828 1.00 96.56 488 GLU A C 1
ATOM 3869 O O . GLU A 1 488 ? 5.145 -4.165 -26.924 1.00 96.56 488 GLU A O 1
ATOM 3874 N N . ILE A 1 489 ? 4.606 -2.409 -25.647 1.00 96.94 489 ILE A N 1
ATOM 3875 C CA . ILE A 1 489 ? 4.920 -3.073 -24.376 1.00 96.94 489 ILE A CA 1
ATOM 3876 C C . ILE A 1 489 ? 3.630 -3.707 -23.841 1.00 96.94 489 ILE A C 1
ATOM 3878 O O . ILE A 1 489 ? 2.717 -2.954 -23.485 1.00 96.94 489 ILE A O 1
ATOM 3882 N N . PRO A 1 490 ? 3.510 -5.045 -23.780 1.00 95.88 490 PRO A N 1
ATOM 3883 C CA . PRO A 1 490 ? 2.365 -5.690 -23.146 1.00 95.88 490 PRO A CA 1
ATOM 3884 C C . PRO A 1 490 ? 2.404 -5.450 -21.634 1.00 95.88 490 PRO A C 1
ATOM 3886 O O . PRO A 1 490 ? 3.474 -5.436 -21.033 1.00 95.88 490 PRO A O 1
ATOM 3889 N N . PHE A 1 491 ? 1.250 -5.262 -21.002 1.00 94.88 491 PHE A N 1
ATOM 3890 C CA . PHE A 1 491 ? 1.135 -5.122 -19.553 1.00 94.88 491 PHE A CA 1
ATOM 3891 C C . PHE A 1 491 ? -0.231 -5.588 -19.046 1.00 94.88 491 PHE A C 1
ATOM 3893 O O . PHE A 1 491 ? -1.222 -5.550 -19.769 1.00 94.88 491 PHE A O 1
ATOM 3900 N N . LEU A 1 492 ? -0.301 -5.996 -17.779 1.00 91.25 492 LEU A N 1
ATOM 3901 C CA . LEU A 1 492 ? -1.562 -6.344 -17.126 1.00 91.25 492 LEU A CA 1
ATOM 3902 C C . LEU A 1 492 ? -2.211 -5.079 -16.560 1.00 91.25 492 LEU A C 1
ATOM 3904 O O . LEU A 1 492 ? -1.625 -4.413 -15.708 1.00 91.25 492 LEU A O 1
ATOM 3908 N N . ASP A 1 493 ? -3.410 -4.737 -17.020 1.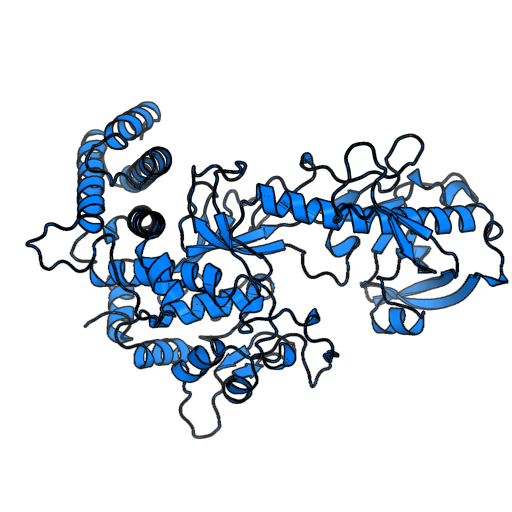00 90.00 493 ASP A N 1
ATOM 3909 C CA . ASP A 1 493 ? -4.147 -3.586 -16.509 1.00 90.00 493 ASP A CA 1
ATOM 3910 C C . ASP A 1 493 ? -4.734 -3.879 -15.117 1.00 90.00 493 ASP A C 1
ATOM 3912 O O . ASP A 1 493 ? -5.603 -4.748 -15.011 1.00 90.00 493 ASP A O 1
ATOM 3916 N N . PRO A 1 494 ? -4.327 -3.163 -14.051 1.00 83.50 494 PRO A N 1
ATOM 3917 C CA . PRO A 1 494 ? -4.813 -3.427 -12.695 1.00 83.50 494 PRO A CA 1
ATOM 3918 C C . PRO A 1 494 ? -6.312 -3.136 -12.521 1.00 83.50 494 PRO A C 1
ATOM 3920 O O . PRO A 1 494 ? -6.942 -3.676 -11.608 1.00 83.50 494 PRO A O 1
ATOM 3923 N N . ASP A 1 495 ? -6.912 -2.311 -13.387 1.00 84.38 495 ASP A N 1
ATOM 3924 C CA . ASP A 1 495 ? -8.342 -2.012 -13.306 1.00 84.38 495 ASP A CA 1
ATOM 3925 C C . ASP A 1 495 ? -9.208 -3.178 -13.798 1.00 84.38 495 ASP A C 1
ATOM 3927 O O . ASP A 1 495 ? -10.231 -3.482 -13.180 1.00 84.38 495 ASP A O 1
ATOM 3931 N N . SER A 1 496 ? -8.812 -3.808 -14.909 1.00 86.06 496 SER A N 1
ATOM 3932 C CA . SER A 1 496 ? -9.590 -4.853 -15.591 1.00 86.06 496 SER A CA 1
ATOM 3933 C C . SER A 1 496 ? -9.060 -6.272 -15.381 1.00 86.06 496 SER A C 1
ATOM 3935 O O . SER A 1 496 ? -9.782 -7.227 -15.651 1.00 86.06 496 SER A O 1
ATOM 3937 N N . GLY A 1 497 ? -7.812 -6.427 -14.934 1.00 85.94 497 GLY A N 1
ATOM 3938 C CA . GLY A 1 497 ? -7.122 -7.716 -14.885 1.00 85.94 497 GLY A CA 1
ATOM 3939 C C . GLY A 1 497 ? -6.851 -8.321 -16.267 1.00 85.94 497 GLY A C 1
ATOM 3940 O O . GLY A 1 497 ? -6.600 -9.519 -16.361 1.00 85.94 497 GLY A O 1
ATOM 3941 N N . THR A 1 498 ? -6.929 -7.526 -17.339 1.00 91.12 498 THR A N 1
ATOM 3942 C CA . THR A 1 498 ? -6.708 -7.983 -18.720 1.00 91.12 498 THR A CA 1
ATOM 3943 C C . THR A 1 498 ? -5.384 -7.471 -19.271 1.00 91.12 498 THR A C 1
ATOM 3945 O O . THR A 1 498 ? -4.898 -6.413 -18.863 1.00 91.12 498 THR A O 1
ATOM 3948 N N . GLU A 1 499 ? -4.782 -8.230 -20.186 1.00 93.38 499 GLU A N 1
ATOM 3949 C CA . GLU A 1 499 ? -3.587 -7.781 -20.896 1.00 93.38 499 GLU A CA 1
ATOM 3950 C C . GLU A 1 499 ? -3.948 -6.633 -21.850 1.00 93.38 499 GLU A C 1
ATOM 3952 O O . GLU A 1 499 ? -4.900 -6.711 -22.628 1.00 93.38 499 GLU A O 1
ATOM 3957 N N . LYS A 1 500 ? -3.182 -5.550 -21.762 1.00 94.75 500 LYS A N 1
ATOM 3958 C CA . LYS A 1 500 ? -3.216 -4.388 -22.647 1.00 94.75 500 LYS A CA 1
ATOM 3959 C C . LYS A 1 500 ? -1.826 -4.161 -23.217 1.00 94.75 500 LYS A C 1
ATOM 3961 O O . LYS A 1 500 ? -0.847 -4.746 -22.765 1.00 94.75 500 LYS A O 1
ATOM 3966 N N . THR A 1 501 ? -1.727 -3.266 -24.185 1.00 95.00 501 THR A N 1
ATOM 3967 C CA . THR A 1 501 ? -0.452 -2.865 -24.766 1.00 95.00 501 THR A CA 1
ATOM 3968 C C . THR A 1 501 ? -0.250 -1.361 -24.636 1.00 95.00 501 THR A C 1
ATOM 3970 O O . THR A 1 501 ? -1.195 -0.568 -24.655 1.00 95.00 501 THR A O 1
ATOM 3973 N N . PHE A 1 502 ? 1.004 -0.956 -24.447 1.00 96.12 502 PHE A N 1
ATOM 3974 C CA . PHE A 1 502 ? 1.412 0.439 -24.427 1.00 96.12 502 PHE A CA 1
ATOM 3975 C C . PHE A 1 502 ? 2.258 0.749 -25.670 1.00 96.12 502 PHE A C 1
ATOM 3977 O O . PHE A 1 502 ? 3.373 0.226 -25.799 1.00 96.12 502 PHE A O 1
ATOM 3984 N N . PRO A 1 503 ? 1.779 1.617 -26.580 1.00 95.12 503 PRO A N 1
ATOM 3985 C CA . PRO A 1 503 ? 2.493 1.938 -27.806 1.00 95.12 503 PRO A CA 1
ATOM 3986 C C . PRO A 1 503 ? 3.599 2.951 -27.512 1.00 95.12 503 PRO A C 1
ATOM 3988 O O . PRO A 1 503 ? 3.403 4.159 -27.631 1.00 95.12 503 PRO A O 1
ATOM 3991 N N . VAL A 1 504 ? 4.779 2.467 -27.120 1.00 94.06 504 VAL A N 1
ATOM 3992 C CA . VAL A 1 504 ? 5.941 3.314 -26.789 1.00 94.06 504 VAL A CA 1
ATOM 3993 C C . VAL A 1 504 ? 6.375 4.217 -27.959 1.00 94.06 504 VAL A C 1
ATOM 3995 O O . VAL A 1 504 ? 6.853 5.329 -27.736 1.00 94.06 504 VAL A O 1
ATOM 3998 N N . PHE A 1 505 ? 6.112 3.790 -29.200 1.00 94.94 505 PHE A N 1
ATOM 3999 C CA . PHE A 1 505 ? 6.289 4.557 -30.444 1.00 94.94 505 PHE A CA 1
ATOM 4000 C C . PHE A 1 505 ? 4.983 5.200 -30.956 1.00 94.94 505 PHE A C 1
ATOM 4002 O O . PHE A 1 505 ? 4.844 5.463 -32.147 1.00 94.94 505 PHE A O 1
ATOM 4009 N N . GLY A 1 506 ? 3.989 5.401 -30.088 1.00 90.12 506 GLY A N 1
ATOM 4010 C CA . GLY A 1 506 ? 2.651 5.878 -30.458 1.00 90.12 506 GLY A CA 1
ATOM 4011 C C . GLY A 1 506 ? 2.519 7.393 -30.643 1.00 90.12 506 GLY A C 1
ATOM 4012 O O . GLY A 1 506 ? 1.416 7.874 -30.891 1.00 90.12 506 GLY A O 1
ATOM 4013 N N . GLY A 1 507 ? 3.601 8.159 -30.484 1.00 88.69 507 GLY A N 1
ATOM 4014 C CA . GLY A 1 507 ? 3.608 9.594 -30.754 1.00 88.69 507 GLY A CA 1
ATOM 4015 C C . GLY A 1 507 ? 3.557 9.908 -32.252 1.00 88.69 507 GLY A C 1
ATOM 4016 O O . GLY A 1 507 ? 3.734 9.038 -33.110 1.00 88.69 507 GLY A O 1
ATOM 4017 N N . GLU A 1 508 ? 3.350 11.183 -32.586 1.00 86.00 508 GLU A N 1
ATOM 4018 C CA . GLU A 1 508 ? 3.308 11.650 -33.975 1.00 86.00 508 GLU A CA 1
ATOM 4019 C C . GLU A 1 508 ? 4.569 11.213 -34.743 1.00 86.00 508 GLU A C 1
ATOM 4021 O O . GLU A 1 508 ? 5.691 11.343 -34.245 1.00 86.00 508 GLU A O 1
ATOM 4026 N N . GLY A 1 509 ? 4.385 10.623 -35.929 1.00 81.69 509 GLY A N 1
ATOM 4027 C CA . GLY A 1 509 ? 5.486 10.115 -36.756 1.00 81.69 509 GLY A CA 1
ATOM 4028 C C . GLY A 1 509 ? 6.258 8.923 -36.170 1.00 81.69 509 GLY A C 1
ATOM 4029 O O . GLY A 1 509 ? 7.361 8.638 -36.634 1.00 81.69 509 GLY A O 1
ATOM 4030 N N . GLY A 1 510 ? 5.722 8.223 -35.163 1.00 84.88 510 GLY A N 1
ATOM 4031 C CA . GLY A 1 510 ? 6.435 7.142 -34.472 1.00 84.88 510 GLY A CA 1
ATOM 4032 C C . GLY A 1 510 ? 7.342 7.630 -33.336 1.00 84.88 510 GLY A C 1
ATOM 4033 O O . GLY A 1 510 ? 8.307 6.949 -32.976 1.00 84.88 510 GLY A O 1
ATOM 4034 N N . SER A 1 511 ? 7.092 8.841 -32.830 1.00 92.00 511 SER A N 1
ATOM 4035 C CA . SER A 1 511 ? 7.826 9.424 -31.706 1.00 92.00 511 SER A CA 1
ATOM 4036 C C . SER A 1 511 ? 7.419 8.807 -30.360 1.00 92.00 511 SER A C 1
ATOM 4038 O O . SER A 1 511 ? 6.491 8.001 -30.269 1.00 92.00 511 SER A O 1
ATOM 4040 N N . LEU A 1 512 ? 8.155 9.162 -29.305 1.00 94.94 512 LEU A N 1
ATOM 4041 C CA . LEU A 1 512 ? 7.924 8.682 -27.944 1.00 94.94 512 LEU A CA 1
ATOM 4042 C C . LEU A 1 512 ? 6.513 9.043 -27.461 1.00 94.94 512 LEU A C 1
ATOM 4044 O O . LEU A 1 512 ? 6.172 10.224 -27.371 1.00 94.94 512 LEU A O 1
ATOM 4048 N N . LYS A 1 513 ? 5.739 8.035 -27.051 1.00 95.00 513 LYS A N 1
ATOM 4049 C CA . LYS A 1 513 ? 4.552 8.239 -26.217 1.00 95.00 513 LYS A CA 1
ATOM 4050 C C . LYS A 1 513 ? 4.956 8.190 -24.743 1.00 95.00 513 LYS A C 1
ATOM 4052 O O . LYS A 1 513 ? 5.505 7.195 -24.278 1.00 95.00 513 LYS A O 1
ATOM 4057 N N . LEU A 1 514 ? 4.656 9.253 -24.002 1.00 92.38 514 LEU A N 1
ATOM 4058 C CA . LEU A 1 514 ? 4.773 9.273 -22.544 1.00 92.38 514 LEU A CA 1
ATOM 4059 C C . LEU A 1 514 ? 3.420 8.976 -21.904 1.00 92.38 514 LEU A C 1
ATOM 4061 O O . LEU A 1 514 ? 2.389 9.379 -22.439 1.00 92.38 514 LEU A O 1
ATOM 4065 N N . LEU A 1 515 ? 3.451 8.325 -20.741 1.00 92.56 515 LEU A N 1
ATOM 4066 C CA . LEU A 1 515 ? 2.270 8.171 -19.896 1.00 92.56 515 LEU A CA 1
ATOM 4067 C C . LEU A 1 515 ? 1.761 9.525 -19.410 1.00 92.56 515 LEU A C 1
ATOM 4069 O O . LEU A 1 515 ? 2.555 10.383 -19.013 1.00 92.56 515 LEU A O 1
ATOM 4073 N N . SER A 1 516 ? 0.443 9.679 -19.359 1.00 89.81 516 SER A N 1
ATOM 4074 C CA . SER A 1 516 ? -0.214 10.793 -18.681 1.00 89.81 516 SER A CA 1
ATOM 4075 C C . SER A 1 516 ? -0.873 10.367 -17.367 1.00 89.81 516 SER A C 1
ATOM 4077 O O . SER A 1 516 ? -1.101 9.189 -17.096 1.00 89.81 516 SER A O 1
ATOM 4079 N N . ARG A 1 517 ? -1.265 11.355 -16.553 1.00 86.69 517 ARG A N 1
ATOM 4080 C CA . ARG A 1 517 ? -2.027 11.117 -15.317 1.00 86.69 517 ARG A CA 1
ATOM 4081 C C . ARG A 1 517 ? -3.362 10.413 -15.564 1.00 86.69 517 ARG A C 1
ATOM 4083 O O . ARG A 1 517 ? -3.817 9.676 -14.700 1.00 86.69 517 ARG A O 1
ATOM 4090 N N . GLN A 1 518 ? -3.993 10.629 -16.722 1.00 88.56 518 GLN A N 1
ATOM 4091 C CA . GLN A 1 518 ? -5.271 9.982 -17.044 1.00 88.56 518 GLN A CA 1
ATOM 4092 C C . GLN A 1 518 ? -5.127 8.485 -17.350 1.00 88.56 518 GLN A C 1
ATOM 4094 O O . GLN A 1 518 ? -6.131 7.777 -17.346 1.00 88.56 518 GLN A O 1
ATOM 4099 N N . GLU A 1 519 ? -3.907 8.022 -17.633 1.00 90.25 519 GLU A N 1
ATOM 4100 C CA . GLU A 1 519 ? -3.608 6.612 -17.890 1.00 90.25 519 GLU A CA 1
ATOM 4101 C C . GLU A 1 519 ? -3.300 5.837 -16.598 1.00 90.25 519 GLU A C 1
ATOM 4103 O O . GLU A 1 519 ? -3.282 4.612 -16.627 1.00 90.25 519 GLU A O 1
ATOM 4108 N N . MET A 1 520 ? -3.117 6.514 -15.454 1.00 89.69 520 MET A N 1
ATOM 4109 C CA . MET A 1 520 ? -2.991 5.845 -14.152 1.00 89.69 520 MET A CA 1
ATOM 4110 C C . MET A 1 520 ? -4.264 5.061 -13.793 1.00 89.69 520 MET A C 1
ATOM 4112 O O . MET A 1 520 ? -5.352 5.447 -14.235 1.00 89.69 520 MET A O 1
ATOM 4116 N N . PRO A 1 521 ? -4.157 4.003 -12.960 1.00 87.31 521 PRO A N 1
ATOM 4117 C CA . PRO A 1 521 ? -5.309 3.195 -12.566 1.00 87.31 521 PRO A CA 1
ATOM 4118 C C . PRO A 1 521 ? -6.458 4.065 -12.052 1.00 87.31 521 PRO A C 1
ATOM 4120 O O . PRO A 1 521 ? -6.268 4.921 -11.180 1.00 87.31 521 PRO A O 1
ATOM 4123 N N . LYS A 1 522 ? -7.660 3.855 -12.595 1.00 86.94 522 LYS A N 1
ATOM 4124 C CA . LYS A 1 522 ? -8.866 4.579 -12.177 1.00 86.94 522 LYS A CA 1
ATOM 4125 C C . LYS A 1 522 ? -9.255 4.165 -10.770 1.00 86.94 522 LYS A C 1
ATOM 4127 O O . LYS A 1 522 ? -9.593 5.022 -9.951 1.00 86.94 522 LYS A O 1
ATOM 4132 N N . PHE A 1 523 ? -9.191 2.864 -10.487 1.00 85.44 523 PHE A N 1
ATOM 4133 C CA . PHE A 1 523 ? -9.293 2.355 -9.135 1.00 85.44 523 PHE A CA 1
ATOM 4134 C C . PHE A 1 523 ? -7.891 2.213 -8.544 1.00 85.44 523 PHE A C 1
ATOM 4136 O O . PHE A 1 523 ? -7.122 1.317 -8.878 1.00 85.44 523 PHE A O 1
ATOM 4143 N N . LYS A 1 524 ? -7.553 3.133 -7.642 1.00 88.25 524 LYS A N 1
ATOM 4144 C CA . LYS A 1 524 ? -6.174 3.320 -7.179 1.00 88.25 524 LYS A CA 1
ATOM 4145 C C . LYS A 1 524 ? -5.713 2.318 -6.128 1.00 88.25 524 LYS A C 1
ATOM 4147 O O . LYS A 1 524 ? -4.546 2.354 -5.757 1.00 88.25 524 LYS A O 1
ATOM 4152 N N . PHE A 1 525 ? -6.600 1.460 -5.628 1.00 90.75 525 PHE A N 1
ATOM 4153 C CA . PHE A 1 525 ? -6.328 0.637 -4.453 1.00 90.75 525 PHE A CA 1
ATOM 4154 C C . PHE A 1 525 ? -6.409 -0.864 -4.743 1.00 90.75 525 PHE A C 1
ATOM 4156 O O . PHE A 1 525 ? -7.105 -1.292 -5.658 1.00 90.75 525 PHE A O 1
ATOM 4163 N N . GLY A 1 526 ? -5.729 -1.673 -3.933 1.00 83.25 526 GLY A N 1
ATOM 4164 C CA . GLY A 1 526 ? -5.805 -3.132 -3.977 1.00 83.25 526 GLY A CA 1
ATOM 4165 C C . GLY A 1 526 ? -7.237 -3.643 -3.818 1.00 83.25 526 GLY A C 1
ATOM 4166 O O . GLY A 1 526 ? -8.007 -3.109 -3.021 1.00 83.25 526 GLY A O 1
ATOM 4167 N N . ARG A 1 527 ? -7.583 -4.700 -4.560 1.00 83.62 527 ARG A N 1
ATOM 4168 C CA . ARG A 1 527 ? -8.883 -5.390 -4.524 1.00 83.62 527 ARG A CA 1
ATOM 4169 C C . ARG A 1 527 ? -8.670 -6.901 -4.485 1.00 83.62 527 ARG A C 1
ATOM 4171 O O . ARG A 1 527 ? -7.602 -7.368 -4.874 1.00 83.62 527 ARG A O 1
ATOM 4178 N N . LEU A 1 528 ? -9.664 -7.661 -4.021 1.00 73.69 528 LEU A N 1
ATOM 4179 C CA . LEU A 1 528 ? -9.635 -9.125 -4.141 1.00 73.69 528 LEU A CA 1
ATOM 4180 C C . LEU A 1 528 ? -9.965 -9.533 -5.577 1.00 73.69 528 LEU A C 1
ATOM 4182 O O . LEU A 1 528 ? -9.359 -10.456 -6.112 1.00 73.69 528 LEU A O 1
ATOM 4186 N N . THR A 1 529 ? -10.901 -8.819 -6.203 1.00 74.25 529 THR A N 1
ATOM 4187 C CA . THR A 1 529 ? -11.300 -9.015 -7.596 1.00 74.25 529 THR A CA 1
ATOM 4188 C C . THR A 1 529 ? -11.414 -7.677 -8.330 1.00 74.25 529 THR A C 1
ATOM 4190 O O . THR A 1 529 ? -11.694 -6.640 -7.728 1.00 74.25 529 THR A O 1
ATOM 4193 N N . ALA A 1 530 ? -11.248 -7.680 -9.655 1.00 75.44 530 ALA A N 1
ATOM 4194 C CA . ALA A 1 530 ? -11.398 -6.473 -10.478 1.00 75.44 530 ALA A CA 1
ATOM 4195 C C . ALA A 1 530 ? -12.822 -5.872 -10.437 1.00 75.44 530 ALA A C 1
ATOM 4197 O O . ALA A 1 530 ? -13.012 -4.705 -10.783 1.00 75.44 530 ALA A O 1
ATOM 4198 N N . THR A 1 531 ? -13.819 -6.648 -9.998 1.00 79.31 531 THR A N 1
ATOM 4199 C CA . THR A 1 531 ? -15.216 -6.214 -9.847 1.00 79.31 531 THR A CA 1
ATOM 4200 C C . THR A 1 531 ? -15.530 -5.598 -8.488 1.00 79.31 531 THR A C 1
ATOM 4202 O O . THR A 1 531 ? -16.609 -5.028 -8.328 1.00 79.31 531 THR A O 1
ATOM 4205 N N . ASP A 1 532 ? -14.620 -5.684 -7.512 1.00 80.50 532 ASP A N 1
ATOM 4206 C CA . ASP A 1 532 ? -14.864 -5.098 -6.196 1.00 80.50 532 ASP A CA 1
ATOM 4207 C C . ASP A 1 532 ? -14.974 -3.570 -6.308 1.00 80.50 532 ASP A C 1
ATOM 4209 O O . ASP A 1 532 ? -14.164 -2.902 -6.962 1.00 80.50 532 ASP A O 1
ATOM 4213 N N . THR A 1 533 ? -15.985 -3.014 -5.639 1.00 81.12 533 THR A N 1
ATOM 4214 C CA . THR A 1 533 ? -16.222 -1.565 -5.545 1.00 81.12 533 THR A CA 1
ATOM 4215 C C . THR A 1 533 ? -15.495 -0.924 -4.361 1.00 81.12 533 THR A C 1
ATOM 4217 O O . THR A 1 533 ? -15.414 0.302 -4.274 1.00 81.12 533 THR A O 1
ATOM 4220 N N . GLY A 1 534 ? -15.017 -1.748 -3.426 1.00 87.62 534 GLY A N 1
ATOM 4221 C CA . GLY A 1 534 ? -14.231 -1.349 -2.265 1.00 87.62 534 GLY A CA 1
ATOM 4222 C C . GLY A 1 534 ? -12.748 -1.623 -2.474 1.00 87.62 534 GLY A C 1
ATOM 4223 O O . GLY A 1 534 ? -12.357 -2.366 -3.368 1.00 87.62 534 GLY A O 1
ATOM 4224 N N . ALA A 1 535 ? -11.923 -0.980 -1.659 1.00 90.75 535 ALA A N 1
ATOM 4225 C CA . ALA A 1 535 ? -10.528 -1.331 -1.511 1.00 90.75 535 ALA A CA 1
ATOM 4226 C C . ALA A 1 535 ? -10.390 -2.374 -0.408 1.00 90.75 535 ALA A C 1
ATOM 4228 O O . ALA A 1 535 ? -11.078 -2.327 0.614 1.00 90.75 535 ALA A O 1
ATOM 4229 N N . LEU A 1 536 ? -9.444 -3.279 -0.594 1.00 90.38 536 LEU A N 1
ATOM 4230 C CA . LEU A 1 536 ? -9.073 -4.247 0.411 1.00 90.38 536 LEU A CA 1
ATOM 4231 C C . LEU A 1 536 ? -8.274 -3.555 1.513 1.00 90.38 536 LEU A C 1
ATOM 4233 O O . LEU A 1 536 ? -7.178 -3.051 1.270 1.00 90.38 536 LEU A O 1
ATOM 4237 N N . THR A 1 537 ? -8.822 -3.551 2.723 1.00 92.06 537 THR A N 1
ATOM 4238 C CA . THR A 1 537 ? -8.214 -2.888 3.879 1.00 92.06 537 THR A CA 1
ATOM 4239 C C . THR A 1 537 ? -7.903 -3.872 4.987 1.00 92.06 537 THR A C 1
ATOM 4241 O O . THR A 1 537 ? -8.654 -4.828 5.169 1.00 92.06 537 THR A O 1
ATOM 4244 N N . THR A 1 538 ? -6.838 -3.624 5.754 1.00 92.81 538 THR A N 1
ATOM 4245 C CA . THR A 1 538 ? -6.597 -4.322 7.029 1.00 92.81 538 THR A CA 1
ATOM 4246 C C . THR A 1 538 ? -6.623 -3.333 8.188 1.00 92.81 538 THR A C 1
ATOM 4248 O O . THR A 1 538 ? -6.030 -2.262 8.102 1.00 92.81 538 THR A O 1
ATOM 4251 N N . ARG A 1 539 ? -7.305 -3.673 9.284 1.00 93.56 539 ARG A N 1
ATOM 4252 C CA . ARG A 1 539 ? -7.466 -2.802 10.464 1.00 93.56 539 ARG A CA 1
ATOM 4253 C C . ARG A 1 539 ? -7.623 -3.630 11.746 1.00 93.56 539 ARG A C 1
ATOM 4255 O O . ARG A 1 539 ? -7.979 -4.806 11.653 1.00 93.56 539 ARG A O 1
ATOM 4262 N N . PRO A 1 540 ? -7.387 -3.070 12.947 1.00 95.25 540 PRO A N 1
ATOM 4263 C CA . PRO A 1 540 ? -7.712 -3.750 14.203 1.00 95.25 540 PRO A CA 1
ATOM 4264 C C . PRO A 1 540 ? -9.181 -4.204 14.245 1.00 95.25 540 PRO A C 1
ATOM 4266 O O . PRO A 1 540 ? -10.074 -3.397 13.986 1.00 95.25 540 PRO A O 1
ATOM 4269 N N . THR A 1 541 ? -9.431 -5.474 14.579 1.00 95.44 541 THR A N 1
ATOM 4270 C CA . THR A 1 541 ? -10.794 -6.024 14.697 1.00 95.44 541 THR A CA 1
ATOM 4271 C C . THR A 1 541 ? -11.567 -5.317 15.805 1.00 95.44 541 THR A C 1
ATOM 4273 O O . THR A 1 541 ? -11.135 -5.334 16.954 1.00 95.44 541 THR A O 1
ATOM 4276 N N . SER A 1 542 ? -12.728 -4.748 15.487 1.00 94.69 542 SER A N 1
ATOM 4277 C CA . SER A 1 542 ? -13.576 -4.001 16.425 1.00 94.69 542 SER A CA 1
ATOM 4278 C C . SER A 1 542 ? -14.861 -4.738 16.826 1.00 94.69 542 SER A C 1
ATOM 4280 O O . SER A 1 542 ? -15.820 -4.087 17.230 1.00 94.69 542 SER A O 1
ATOM 4282 N N . ASP A 1 543 ? -14.919 -6.069 16.707 1.00 94.94 543 ASP A N 1
ATOM 4283 C CA . ASP A 1 543 ? -16.109 -6.861 17.051 1.00 94.94 543 ASP A CA 1
ATOM 4284 C C . ASP A 1 543 ? -16.500 -6.671 18.532 1.00 94.94 543 ASP A C 1
ATOM 4286 O O . ASP A 1 543 ? -15.719 -6.948 19.436 1.00 94.94 543 ASP A O 1
ATOM 4290 N N . ALA A 1 544 ? -17.721 -6.197 18.787 1.00 95.38 544 ALA A N 1
ATOM 4291 C CA . ALA A 1 544 ? -18.241 -5.976 20.140 1.00 95.38 544 ALA A CA 1
ATOM 4292 C C . ALA A 1 544 ? -19.008 -7.194 20.694 1.00 95.38 544 ALA A C 1
ATOM 4294 O O . ALA A 1 544 ? -19.675 -7.098 21.727 1.00 95.38 544 ALA A O 1
ATOM 4295 N N . SER A 1 545 ? -18.953 -8.340 20.008 1.00 95.31 545 SER A N 1
ATOM 4296 C CA . SER A 1 545 ? -19.582 -9.574 20.466 1.00 95.31 545 SER A CA 1
ATOM 4297 C C . SER A 1 545 ? -19.007 -10.031 21.810 1.00 95.31 545 SER A C 1
ATOM 4299 O O . SER A 1 545 ? -17.806 -9.936 22.078 1.00 95.31 545 SER A O 1
ATOM 4301 N N . ALA A 1 546 ? -19.868 -10.593 22.664 1.00 95.00 546 ALA A N 1
ATOM 4302 C CA . ALA A 1 546 ? -19.454 -11.112 23.968 1.00 95.00 546 ALA A CA 1
ATOM 4303 C C . ALA A 1 546 ? -18.342 -12.170 23.844 1.00 95.00 546 ALA A C 1
ATOM 4305 O O . ALA A 1 546 ? -17.438 -12.223 24.677 1.00 95.00 546 ALA A O 1
ATOM 4306 N N . THR A 1 547 ? -18.373 -12.982 22.782 1.00 94.88 547 THR A N 1
ATOM 4307 C CA . THR A 1 547 ? -17.352 -13.996 22.494 1.00 94.88 547 THR A CA 1
ATOM 4308 C C . THR A 1 547 ? -15.989 -13.370 22.214 1.00 94.88 547 THR A C 1
ATOM 4310 O O . THR A 1 547 ? -14.991 -13.820 22.782 1.00 94.88 547 THR A O 1
ATOM 4313 N N . TYR A 1 548 ? -15.927 -12.330 21.378 1.00 95.81 548 TYR A N 1
ATOM 4314 C CA . TYR A 1 548 ? -14.663 -11.674 21.054 1.00 95.81 548 TYR A CA 1
ATOM 4315 C C . TYR A 1 548 ? -14.102 -10.898 22.247 1.00 95.81 548 TYR A C 1
ATOM 4317 O O . TYR A 1 548 ? -12.927 -11.043 22.588 1.00 95.81 548 TYR A O 1
ATOM 4325 N N . VAL A 1 549 ? -14.955 -10.155 22.957 1.00 96.81 549 VAL A N 1
ATOM 4326 C CA . VAL A 1 549 ? -14.559 -9.435 24.175 1.00 96.81 549 VAL A CA 1
ATOM 4327 C C . VAL A 1 549 ? -14.059 -10.408 25.248 1.00 96.81 549 VAL A C 1
ATOM 4329 O O . VAL A 1 549 ? -13.020 -10.163 25.859 1.00 96.81 549 VAL A O 1
ATOM 4332 N N . SER A 1 550 ? -14.732 -11.548 25.447 1.00 96.31 550 SER A N 1
ATOM 4333 C CA . SER A 1 550 ? -14.284 -12.593 26.378 1.00 96.31 550 SER A CA 1
ATOM 4334 C C . SER A 1 550 ? -12.916 -13.157 25.991 1.00 96.31 550 SER A C 1
ATOM 4336 O O . SER A 1 550 ? -12.045 -13.301 26.853 1.00 96.31 550 SER A O 1
ATOM 4338 N N . PHE A 1 551 ? -12.684 -13.399 24.695 1.00 95.81 551 PHE A N 1
ATOM 4339 C CA . PHE A 1 551 ? -11.367 -13.784 24.197 1.00 95.81 551 PHE A CA 1
ATOM 4340 C C . PHE A 1 551 ? -10.312 -12.739 24.571 1.00 95.81 551 PHE A C 1
ATOM 4342 O O . PHE A 1 551 ? -9.346 -13.101 25.243 1.00 95.81 551 PHE A O 1
ATOM 4349 N N . LEU A 1 552 ? -10.526 -11.465 24.234 1.00 97.94 552 LEU A N 1
ATOM 4350 C CA . LEU A 1 552 ? -9.568 -10.398 24.523 1.00 97.94 552 LEU A CA 1
ATOM 4351 C C . LEU A 1 552 ? -9.275 -10.244 26.026 1.00 97.94 552 LEU A C 1
ATOM 4353 O O . LEU A 1 552 ? -8.128 -10.023 26.413 1.00 97.94 552 LEU A O 1
ATOM 4357 N N . LYS A 1 553 ? -10.281 -10.399 26.892 1.00 97.81 553 LYS A N 1
ATOM 4358 C CA . LYS A 1 553 ? -10.094 -10.393 28.353 1.00 97.81 553 LYS A CA 1
ATOM 4359 C C . LYS A 1 553 ? -9.252 -11.579 28.825 1.00 97.81 553 LYS A C 1
ATOM 4361 O O . LYS A 1 553 ? -8.274 -11.409 29.555 1.00 97.81 553 LYS A O 1
ATOM 4366 N N . SER A 1 554 ? -9.594 -12.786 28.366 1.00 97.25 554 SER A N 1
ATOM 4367 C CA . SER A 1 554 ? -8.896 -14.026 28.740 1.00 97.25 554 SER A CA 1
ATOM 4368 C C . SER A 1 554 ? -7.448 -14.069 28.241 1.00 97.25 554 SER A C 1
ATOM 4370 O O . SER A 1 554 ? -6.571 -14.607 28.915 1.00 97.25 554 SER A O 1
ATOM 4372 N N . SER A 1 555 ? -7.177 -13.454 27.088 1.00 97.12 555 SER A N 1
ATOM 4373 C CA . SER A 1 555 ? -5.839 -13.342 26.518 1.00 97.12 555 SER A CA 1
ATOM 4374 C C . SER A 1 555 ? -5.035 -12.186 27.110 1.00 97.12 555 SER A C 1
ATOM 4376 O O . SER A 1 555 ? -3.863 -12.052 26.791 1.00 97.12 555 SER A O 1
ATOM 4378 N N . GLY A 1 556 ? -5.633 -11.338 27.950 1.00 97.62 556 GLY A N 1
ATOM 4379 C CA . GLY A 1 556 ? -4.956 -10.184 28.537 1.00 97.62 556 GLY A CA 1
ATOM 4380 C C . GLY A 1 556 ? -4.821 -8.978 27.605 1.00 97.62 556 GLY A C 1
ATOM 4381 O O . GLY A 1 556 ? -4.042 -8.083 27.902 1.00 97.62 556 GLY A O 1
ATOM 4382 N N . ALA A 1 557 ? -5.567 -8.913 26.501 1.00 97.56 557 ALA A N 1
ATOM 4383 C CA . ALA A 1 557 ? -5.665 -7.686 25.709 1.00 97.56 557 ALA A CA 1
ATOM 4384 C C . ALA A 1 557 ? -6.479 -6.606 26.429 1.00 97.56 557 ALA A C 1
ATOM 4386 O O . ALA A 1 557 ? -6.100 -5.438 26.394 1.00 97.56 557 ALA A O 1
ATOM 4387 N N . LEU A 1 558 ? -7.553 -7.010 27.110 1.00 97.56 558 LEU A N 1
ATOM 4388 C CA . LEU A 1 558 ? -8.406 -6.140 27.919 1.00 97.56 558 LEU A CA 1
ATOM 4389 C C . LEU A 1 558 ? -8.265 -6.469 29.417 1.00 97.56 558 LEU A C 1
ATOM 4391 O O . LEU A 1 558 ? -7.926 -7.612 29.756 1.00 97.56 558 LEU A O 1
ATOM 4395 N N . PRO A 1 559 ? -8.556 -5.507 30.315 1.00 94.06 559 PRO A N 1
ATOM 4396 C CA . PRO A 1 559 ? -8.724 -5.785 31.740 1.00 94.06 559 PRO A CA 1
ATOM 4397 C C . PRO A 1 559 ? -9.849 -6.818 31.975 1.00 94.06 559 PRO A C 1
ATOM 4399 O O . PRO A 1 559 ? -10.769 -6.904 31.153 1.00 94.06 559 PRO A O 1
ATOM 4402 N N . PRO A 1 560 ? -9.765 -7.619 33.058 1.00 88.69 560 PRO A N 1
ATOM 4403 C CA . PRO A 1 560 ? -10.672 -8.740 33.330 1.00 88.69 560 PRO A CA 1
ATOM 4404 C C . PRO A 1 560 ? -12.164 -8.374 33.371 1.00 88.69 560 PRO A C 1
ATOM 4406 O O . PRO A 1 560 ? -12.542 -7.226 33.686 1.00 88.69 560 PRO A O 1
#

Sequence (560 aa):
MDKKLRATLVAKLSVDKKFDSTYSVKNREWFVGAVLDALAATTSDSGLEAKARDIVNKANARVNPPTNTGATAGRDFKLRLALDAAIEMFERKDTARRVEIIYGAIAGNLALAESSQDALFEFIIRRRYRTALRMVYDVNPNENGIFVYPGECTTFVPTAARPAWRVNFDSKDLWERFTAGMVPLRVRVPPNTTPDPKKAAETLWKAKNDPCDSNLFDCAHGVSCVLMDSLFEADRVDQFLKAIHARGPNHLAIIHPTLFPETHYLWEKPTEAKKVFSKEQVVPADFQVGDHVYIFNHGIYPQVMPLGFWSGEHSIVVNCGNRKFADRKGFLFSGHGLDEPETVESLHDDLIKDLQTAIHRAYSIGRIFLDYRRSNNTSIPTTKVQTLTDTTKDKNNNDVTVFWFVIDVEFKYGNYKAPKVRGAKQPQLSEPGFIVFEVPDLKAFSISPRGVDTIGDQRNLGLDKATVIQRTGTPTAGGSIYDRRLWEIPFLDPDSGTEKTFPVFGGEGGSLKLLSRQEMPKFKFGRLTATDTGALTTRPTSDASATYVSFLKSSGALPP